Protein AF-0000000072572627 (afdb_homodimer)

Structure (mmCIF, N/CA/C/O backbone):
data_AF-0000000072572627-model_v1
#
loop_
_entity.id
_entity.type
_entity.pdbx_description
1 polymer 'Branched amino acid transport system permease'
#
loop_
_atom_site.group_PDB
_atom_site.id
_atom_site.type_symbol
_atom_site.label_atom_id
_atom_site.label_alt_id
_atom_site.label_comp_id
_atom_site.label_asym_id
_atom_site.label_entity_id
_atom_site.label_seq_id
_atom_site.pdbx_PDB_ins_code
_atom_site.Cartn_x
_atom_site.Cartn_y
_atom_site.Cartn_z
_atom_site.occupancy
_atom_site.B_iso_or_equiv
_atom_site.auth_seq_id
_atom_site.auth_comp_id
_atom_site.auth_asym_id
_atom_site.auth_atom_id
_atom_site.pdbx_PDB_model_num
ATOM 1 N N . MET A 1 1 ? -24.328 31.219 31.156 1 37.31 1 MET A N 1
ATOM 2 C CA . MET A 1 1 ? -23.328 30.328 30.562 1 37.31 1 MET A CA 1
ATOM 3 C C . MET A 1 1 ? -22.859 29.281 31.562 1 37.31 1 MET A C 1
ATOM 5 O O . MET A 1 1 ? -22.172 29.609 32.531 1 37.31 1 MET A O 1
ATOM 9 N N . SER A 1 2 ? -23.547 28.203 31.703 1 45.88 2 SER A N 1
ATOM 10 C CA . SER A 1 2 ? -23.719 27.328 32.875 1 45.88 2 SER A CA 1
ATOM 11 C C . SER A 1 2 ? -22.406 26.641 33.219 1 45.88 2 SER A C 1
ATOM 13 O O . SER A 1 2 ? -21.484 26.562 32.406 1 45.88 2 SER A O 1
ATOM 15 N N . HIS A 1 3 ? -22.234 26.297 34.469 1 51.06 3 HIS A N 1
ATOM 16 C CA . HIS A 1 3 ? -21.125 25.625 35.156 1 51.06 3 HIS A CA 1
ATOM 17 C C . HIS A 1 3 ? -20.625 24.438 34.344 1 51.06 3 HIS A C 1
ATOM 19 O O . HIS A 1 3 ? -19.438 24.078 34.438 1 51.06 3 HIS A O 1
ATOM 25 N N . ARG A 1 4 ? -21.516 23.766 33.656 1 46.12 4 ARG A N 1
ATOM 26 C CA . ARG A 1 4 ? -21.141 22.594 32.875 1 46.12 4 ARG A CA 1
ATOM 27 C C . ARG A 1 4 ? -20.297 22.969 31.656 1 46.12 4 ARG A C 1
ATOM 29 O O . ARG A 1 4 ? -19.453 22.203 31.219 1 46.12 4 ARG A O 1
ATOM 36 N N . ALA A 1 5 ? -20.75 24.078 31.141 1 47.03 5 ALA A N 1
ATOM 37 C CA . ALA A 1 5 ? -19.984 24.594 30.016 1 47.03 5 ALA A CA 1
ATOM 38 C C . ALA A 1 5 ? -18.562 24.953 30.422 1 47.03 5 ALA A C 1
ATOM 40 O O . ALA A 1 5 ? -17.609 24.719 29.672 1 47.03 5 ALA A O 1
ATOM 41 N N . ARG A 1 6 ? -18.453 25.5 31.547 1 49.03 6 ARG A N 1
ATOM 42 C CA . ARG A 1 6 ? -17.125 25.891 32.031 1 49.03 6 ARG A CA 1
ATOM 43 C C . ARG A 1 6 ? -16.266 24.672 32.312 1 49.03 6 ARG A C 1
ATOM 45 O O . ARG A 1 6 ? -15.055 24.688 32.125 1 49.03 6 ARG A O 1
ATOM 52 N N . ALA A 1 7 ? -16.891 23.672 32.906 1 48.59 7 ALA A N 1
ATOM 53 C CA . ALA A 1 7 ? -16.156 22.453 33.25 1 48.59 7 ALA A CA 1
ATOM 54 C C . ALA A 1 7 ? -15.641 21.734 32 1 48.59 7 ALA A C 1
ATOM 56 O O . ALA A 1 7 ? -14.539 21.188 32 1 48.59 7 ALA A O 1
ATOM 57 N N . LEU A 1 8 ? -16.438 21.656 31.016 1 46.16 8 LEU A N 1
ATOM 58 C CA . LEU A 1 8 ? -16.047 21.031 29.75 1 46.16 8 LEU A CA 1
ATOM 59 C C . LEU A 1 8 ? -14.93 21.812 29.078 1 46.16 8 LEU A C 1
ATOM 61 O O . LEU A 1 8 ? -14.008 21.234 28.5 1 46.16 8 LEU A O 1
ATOM 65 N N . VAL A 1 9 ? -15.227 23.172 29.109 1 48.59 9 VAL A N 1
ATOM 66 C CA . VAL A 1 9 ? -14.18 24.047 28.578 1 48.59 9 VAL A CA 1
ATOM 67 C C . VAL A 1 9 ? -12.914 23.906 29.406 1 48.59 9 VAL A C 1
ATOM 69 O O . VAL A 1 9 ? -11.805 23.922 28.859 1 48.59 9 VAL A O 1
ATOM 72 N N . GLY A 1 10 ? -13.141 23.859 30.688 1 51.47 10 GLY A N 1
ATOM 73 C CA . GLY A 1 10 ? -12.016 23.688 31.594 1 51.47 10 GLY A CA 1
ATOM 74 C C . GLY A 1 10 ? -11.234 22.406 31.344 1 51.47 10 GLY A C 1
ATOM 75 O O . GLY A 1 10 ? -10.008 22.406 31.406 1 51.47 10 GLY A O 1
ATOM 76 N N . SER A 1 11 ? -11.969 21.359 31.141 1 63.69 11 SER A N 1
ATOM 77 C CA . SER A 1 11 ? -11.328 20.062 30.953 1 63.69 11 SER A CA 1
ATOM 78 C C . SER A 1 11 ? -10.586 20.016 29.625 1 63.69 11 SER A C 1
ATOM 80 O O . SER A 1 11 ? -9.484 19.469 29.547 1 63.69 11 SER A O 1
ATOM 82 N N . ARG A 1 12 ? -11.102 20.75 28.719 1 70.56 12 ARG A N 1
ATOM 83 C CA . ARG A 1 12 ? -10.43 20.781 27.438 1 70.56 12 ARG A CA 1
ATOM 84 C C . ARG A 1 12 ? -9.188 21.656 27.484 1 70.56 12 ARG A C 1
ATOM 86 O O . ARG A 1 12 ? -8.148 21.312 26.906 1 70.56 12 ARG A O 1
ATOM 93 N N . ALA A 1 13 ? -9.383 22.781 28.188 1 70.88 13 ALA A N 1
ATOM 94 C CA . ALA A 1 13 ? -8.242 23.672 28.375 1 70.88 13 ALA A CA 1
ATOM 95 C C . ALA A 1 13 ? -7.102 22.953 29.094 1 70.88 13 ALA A C 1
ATOM 97 O O . ALA A 1 13 ? -5.93 23.156 28.781 1 70.88 13 ALA A O 1
ATOM 98 N N . ALA A 1 14 ? -7.547 22.109 29.969 1 67.31 14 ALA A N 1
ATOM 99 C CA . ALA A 1 14 ? -6.531 21.328 30.672 1 67.31 14 ALA A CA 1
ATOM 100 C C . ALA A 1 14 ? -5.828 20.375 29.703 1 67.31 14 ALA A C 1
ATOM 102 O O . ALA A 1 14 ? -4.613 20.172 29.797 1 67.31 14 ALA A O 1
ATOM 103 N N . GLY A 1 15 ? -6.59 19.844 28.797 1 69.94 15 GLY A N 1
ATOM 104 C CA . GLY A 1 15 ? -5.988 18.969 27.812 1 69.94 15 GLY A CA 1
ATOM 105 C C . GLY A 1 15 ? -5.004 19.688 26.906 1 69.94 15 GLY A C 1
ATOM 106 O O . GLY A 1 15 ? -3.922 19.156 26.625 1 69.94 15 GLY A O 1
ATOM 107 N N . TYR A 1 16 ? -5.422 20.922 26.578 1 73.75 16 TYR A N 1
ATOM 108 C CA . TYR A 1 16 ? -4.531 21.719 25.719 1 73.75 16 TYR A CA 1
ATOM 109 C C . TYR A 1 16 ? -3.283 22.141 26.484 1 73.75 16 TYR A C 1
ATOM 111 O O . TYR A 1 16 ? -2.182 22.141 25.938 1 73.75 16 TYR A O 1
ATOM 119 N N . ALA A 1 17 ? -3.469 22.453 27.75 1 71.31 17 ALA A N 1
ATOM 120 C CA . ALA A 1 17 ? -2.334 22.859 28.562 1 71.31 17 ALA A CA 1
ATOM 121 C C . ALA A 1 17 ? -1.342 21.703 28.75 1 71.31 17 ALA A C 1
ATOM 123 O O . ALA A 1 17 ? -0.129 21.906 28.641 1 71.31 17 ALA A O 1
ATOM 124 N N . VAL A 1 18 ? -1.916 20.547 28.984 1 67.38 18 VAL A N 1
ATOM 125 C CA . VAL A 1 18 ? -1.056 19.375 29.141 1 67.38 18 VAL A CA 1
ATOM 126 C C . VAL A 1 18 ? -0.299 19.125 27.844 1 67.38 18 VAL A C 1
ATOM 128 O O . VAL A 1 18 ? 0.886 18.781 27.859 1 67.38 18 VAL A O 1
ATOM 131 N N . PHE A 1 19 ? -0.972 19.359 26.766 1 72.62 19 PHE A N 1
ATOM 132 C CA . PHE A 1 19 ? -0.349 19.172 25.469 1 72.62 19 PHE A CA 1
ATOM 133 C C . PHE A 1 19 ? 0.793 20.156 25.25 1 72.62 19 PHE A C 1
ATOM 135 O O . PHE A 1 19 ? 1.877 19.766 24.812 1 72.62 19 PHE A O 1
ATOM 142 N N . VAL A 1 20 ? 0.563 21.359 25.625 1 71 20 VAL A N 1
ATOM 143 C CA . VAL A 1 20 ? 1.57 22.406 25.469 1 71 20 VAL A CA 1
ATOM 144 C C . VAL A 1 20 ? 2.764 22.109 26.375 1 71 20 VAL A C 1
ATOM 146 O O . VAL A 1 20 ? 3.916 22.25 25.953 1 71 20 VAL A O 1
ATOM 149 N N . VAL A 1 21 ? 2.484 21.625 27.547 1 66.56 21 VAL A N 1
ATOM 150 C CA . VAL A 1 21 ? 3.547 21.328 28.5 1 66.56 21 VAL A CA 1
ATOM 151 C C . VAL A 1 21 ? 4.375 20.156 28 1 66.56 21 VAL A C 1
ATOM 153 O O . VAL A 1 21 ? 5.602 20.156 28.109 1 66.56 21 VAL A O 1
ATOM 156 N N . LEU A 1 22 ? 3.641 19.203 27.391 1 71 22 LEU A N 1
ATOM 157 C CA . LEU A 1 22 ? 4.348 18.062 26.844 1 71 22 LEU A CA 1
ATOM 158 C C . LEU A 1 22 ? 5.234 18.469 25.672 1 71 22 LEU A C 1
ATOM 160 O O . LEU A 1 22 ? 6.359 17.984 25.547 1 71 22 LEU A O 1
ATOM 164 N N . LEU A 1 23 ? 4.703 19.359 24.906 1 70.62 23 LEU A N 1
ATOM 165 C CA . LEU A 1 23 ? 5.48 19.844 23.766 1 70.62 23 LEU A CA 1
ATOM 166 C C . LEU A 1 23 ? 6.707 20.609 24.219 1 70.62 23 LEU A C 1
ATOM 168 O O . LEU A 1 23 ? 7.785 20.484 23.641 1 70.62 23 LEU A O 1
ATOM 172 N N . LEU A 1 24 ? 6.5 21.328 25.266 1 67.25 24 LEU A N 1
ATOM 173 C CA . LEU A 1 24 ? 7.59 22.156 25.781 1 67.25 24 LEU A CA 1
ATOM 174 C C . LEU A 1 24 ? 8.609 21.312 26.531 1 67.25 24 LEU A C 1
ATOM 176 O O . LEU A 1 24 ? 9.781 21.672 26.625 1 67.25 24 LEU A O 1
ATOM 180 N N . ALA A 1 25 ? 8.117 20.156 27.031 1 64.62 25 ALA A N 1
ATOM 181 C CA . ALA A 1 25 ? 8.992 19.328 27.844 1 64.62 25 ALA A CA 1
ATOM 182 C C . ALA A 1 25 ? 9.844 18.406 26.969 1 64.62 25 ALA A C 1
ATOM 184 O O . ALA A 1 25 ? 10.844 17.844 27.438 1 64.62 25 ALA A O 1
ATOM 185 N N . VAL A 1 26 ? 9.445 18.297 25.734 1 68.25 26 VAL A N 1
ATOM 186 C CA . VAL A 1 26 ? 10.117 17.359 24.859 1 68.25 26 VAL A CA 1
ATOM 187 C C . VAL A 1 26 ? 11.594 17.719 24.734 1 68.25 26 VAL A C 1
ATOM 189 O O . VAL A 1 26 ? 12.469 16.859 24.875 1 68.25 26 VAL A O 1
ATOM 192 N N . PRO A 1 27 ? 11.922 19 24.484 1 62.03 27 PRO A N 1
ATOM 193 C CA . PRO A 1 27 ? 13.352 19.312 24.359 1 62.03 27 PRO A CA 1
ATOM 194 C C . PRO A 1 27 ? 14.125 19 25.641 1 62.03 27 PRO A C 1
ATOM 196 O O . PRO A 1 27 ? 15.289 18.578 25.578 1 62.03 27 PRO A O 1
ATOM 199 N N . ALA A 1 28 ? 13.453 19.203 26.688 1 61.66 28 ALA A N 1
ATOM 200 C CA . ALA A 1 28 ? 14.141 18.938 27.953 1 61.66 28 ALA A CA 1
ATOM 201 C C . ALA A 1 28 ? 14.414 17.438 28.125 1 61.66 28 ALA A C 1
ATOM 203 O O . ALA A 1 28 ? 15.461 17.047 28.625 1 61.66 28 ALA A O 1
ATOM 204 N N . VAL A 1 29 ? 13.492 16.625 27.703 1 63.19 29 VAL A N 1
ATOM 205 C CA . VAL A 1 29 ? 13.633 15.188 27.875 1 63.19 29 VAL A CA 1
ATOM 206 C C . VAL A 1 29 ? 14.516 14.625 26.75 1 63.19 29 VAL A C 1
ATOM 208 O O . VAL A 1 29 ? 15.352 13.75 27 1 63.19 29 VAL A O 1
ATOM 211 N N . PHE A 1 30 ? 14.328 15.117 25.562 1 64.12 30 PHE A N 1
ATOM 212 C CA . PHE A 1 30 ? 15.031 14.57 24.406 1 64.12 30 PHE A CA 1
ATOM 213 C C . PHE A 1 30 ? 16.5 14.984 24.422 1 64.12 30 PHE A C 1
ATOM 215 O O . PHE A 1 30 ? 17.344 14.312 23.828 1 64.12 30 PHE A O 1
ATOM 222 N N . THR A 1 31 ? 16.875 16.062 25.062 1 59.28 31 THR A N 1
ATOM 223 C CA . THR A 1 31 ? 18.266 16.469 25.156 1 59.28 31 THR A CA 1
ATOM 224 C C . THR A 1 31 ? 19 15.633 26.188 1 59.28 31 THR A C 1
ATOM 226 O O . THR A 1 31 ? 20.234 15.57 26.188 1 59.28 31 THR A O 1
ATOM 229 N N . ARG A 1 32 ? 18.25 14.992 26.938 1 58.28 32 ARG A N 1
ATOM 230 C CA . ARG A 1 32 ? 18.906 14.273 28.031 1 58.28 32 ARG A CA 1
ATOM 231 C C . ARG A 1 32 ? 18.984 12.781 27.734 1 58.28 32 ARG A C 1
ATOM 233 O O . ARG A 1 32 ? 19.719 12.047 28.391 1 58.28 32 ARG A O 1
ATOM 240 N N . VAL A 1 33 ? 18.203 12.336 26.859 1 59.88 33 VAL A N 1
ATOM 241 C CA . VAL A 1 33 ? 18.219 10.914 26.547 1 59.88 33 VAL A CA 1
ATOM 242 C C . VAL A 1 33 ? 18.953 10.688 25.219 1 59.88 33 VAL A C 1
ATOM 244 O O . VAL A 1 33 ? 18.672 11.359 24.219 1 59.88 33 VAL A O 1
ATOM 247 N N . PRO A 1 34 ? 20.078 10.055 25.219 1 57.16 34 PRO A N 1
ATOM 248 C CA . PRO A 1 34 ? 20.938 9.875 24.047 1 57.16 34 PRO A CA 1
ATOM 249 C C . PRO A 1 34 ? 20.156 9.445 22.812 1 57.16 34 PRO A C 1
ATOM 251 O O . PRO A 1 34 ? 20.578 9.734 21.688 1 57.16 34 PRO A O 1
ATOM 254 N N . PHE A 1 35 ? 19.047 8.805 23.016 1 58.88 35 PHE A N 1
ATOM 255 C CA . PHE A 1 35 ? 18.359 8.273 21.844 1 58.88 35 PHE A CA 1
ATOM 256 C C . PHE A 1 35 ? 17.625 9.391 21.109 1 58.88 35 PHE A C 1
ATOM 258 O O . PHE A 1 35 ? 17.375 9.273 19.906 1 58.88 35 PHE A O 1
ATOM 265 N N . TYR A 1 36 ? 17.438 10.492 21.812 1 63.16 36 TYR A N 1
ATOM 266 C CA . TYR A 1 36 ? 16.594 11.531 21.234 1 63.16 36 TYR A CA 1
ATOM 267 C C . TYR A 1 36 ? 17.422 12.742 20.828 1 63.16 36 TYR A C 1
ATOM 269 O O . TYR A 1 36 ? 18.188 13.273 21.641 1 63.16 36 TYR A O 1
ATOM 277 N N . THR A 1 37 ? 17.656 12.867 19.562 1 75.38 37 THR A N 1
ATOM 278 C CA . THR A 1 37 ? 18.234 14.094 19.047 1 75.38 37 THR A CA 1
ATOM 279 C C . THR A 1 37 ? 17.156 15.117 18.703 1 75.38 37 THR A C 1
ATOM 281 O O . THR A 1 37 ? 15.977 14.766 18.594 1 75.38 37 THR A O 1
ATOM 284 N N . MET A 1 38 ? 17.422 16.344 18.875 1 79.75 38 MET A N 1
ATOM 285 C CA . MET A 1 38 ? 16.484 17.406 18.516 1 79.75 38 MET A CA 1
ATOM 286 C C . MET A 1 38 ? 15.922 17.188 17.125 1 79.75 38 MET A C 1
ATOM 288 O O . MET A 1 38 ? 14.797 17.594 16.828 1 79.75 38 MET A O 1
ATOM 292 N N . SER A 1 39 ? 16.688 16.5 16.312 1 83.06 39 SER A N 1
ATOM 293 C CA . SER A 1 39 ? 16.234 16.203 14.969 1 83.06 39 SER A CA 1
ATOM 294 C C . SER A 1 39 ? 15.039 15.242 15 1 83.06 39 SER A C 1
ATOM 296 O O . SER A 1 39 ? 14.102 15.383 14.211 1 83.06 39 SER A O 1
ATOM 298 N N . VAL A 1 40 ? 15.102 14.359 15.969 1 84.06 40 VAL A N 1
ATOM 299 C CA . VAL A 1 40 ? 14.031 13.375 16.078 1 84.06 40 VAL A CA 1
ATOM 300 C C . VAL A 1 40 ? 12.766 14.055 16.594 1 84.06 40 VAL A C 1
ATOM 302 O O . VAL A 1 40 ? 11.656 13.727 16.172 1 84.06 40 VAL A O 1
ATOM 305 N N . ALA A 1 41 ? 12.906 14.969 17.438 1 86.25 41 ALA A N 1
ATOM 306 C CA . ALA A 1 41 ? 11.758 15.703 17.969 1 86.25 41 ALA A CA 1
ATOM 307 C C . ALA A 1 41 ? 11.062 16.5 16.875 1 86.25 41 ALA A C 1
ATOM 309 O O . ALA A 1 41 ? 9.828 16.562 16.828 1 86.25 41 ALA A O 1
ATOM 310 N N . VAL A 1 42 ? 11.859 17.125 16.031 1 87.44 42 VAL A N 1
ATOM 311 C CA . VAL A 1 42 ? 11.305 17.891 14.922 1 87.44 42 VAL A CA 1
ATOM 312 C C . VAL A 1 42 ? 10.555 16.953 13.977 1 87.44 42 VAL A C 1
ATOM 314 O O . VAL A 1 42 ? 9.43 17.25 13.57 1 87.44 42 VAL A O 1
ATOM 317 N N . LEU A 1 43 ? 11.156 15.828 13.734 1 88.56 43 LEU A N 1
ATOM 318 C CA . LEU A 1 43 ? 10.531 14.859 12.844 1 88.56 43 LEU A CA 1
ATOM 319 C C . LEU A 1 43 ? 9.211 14.359 13.43 1 88.56 43 LEU A C 1
ATOM 321 O O . LEU A 1 43 ? 8.234 14.172 12.695 1 88.56 43 LEU A O 1
ATOM 325 N N . MET A 1 44 ? 9.203 14.172 14.672 1 89.5 44 MET A N 1
ATOM 326 C CA . MET A 1 44 ? 7.996 13.711 15.344 1 89.5 44 MET A CA 1
ATOM 327 C C . MET A 1 44 ? 6.855 14.711 15.164 1 89.5 44 MET A C 1
ATOM 329 O O . MET A 1 44 ? 5.719 14.32 14.891 1 89.5 44 MET A O 1
ATOM 333 N N . CYS A 1 45 ? 7.168 15.938 15.32 1 92.75 45 CYS A N 1
ATOM 334 C CA . CYS A 1 45 ? 6.16 16.984 15.188 1 92.75 45 CYS A CA 1
ATOM 335 C C . CYS A 1 45 ? 5.664 17.078 13.742 1 92.75 45 CYS A C 1
ATOM 337 O O . CYS A 1 45 ? 4.473 17.281 13.508 1 92.75 45 CYS A O 1
ATOM 339 N N . LEU A 1 46 ? 6.598 16.938 12.82 1 94.44 46 LEU A N 1
ATOM 340 C CA . LEU A 1 46 ? 6.238 17.016 11.414 1 94.44 46 LEU A CA 1
ATOM 341 C C . LEU A 1 46 ? 5.348 15.836 11.016 1 94.44 46 LEU A C 1
ATOM 343 O O . LEU A 1 46 ? 4.328 16.031 10.344 1 94.44 46 LEU A O 1
ATOM 347 N N . GLN A 1 47 ? 5.734 14.695 11.461 1 94.81 47 GLN A N 1
ATOM 348 C CA . GLN A 1 47 ? 4.941 13.516 11.133 1 94.81 47 GLN A CA 1
ATOM 349 C C . GLN A 1 47 ? 3.574 13.57 11.812 1 94.81 47 GLN A C 1
ATOM 351 O O . GLN A 1 47 ? 2.576 13.125 11.234 1 94.81 47 GLN A O 1
ATOM 356 N N . ALA A 1 48 ? 3.557 14.07 13.023 1 95.56 48 ALA A N 1
ATOM 357 C CA . ALA A 1 48 ? 2.285 14.242 13.727 1 95.56 48 ALA A CA 1
ATOM 358 C C . ALA A 1 48 ? 1.356 15.18 12.961 1 95.56 48 ALA A C 1
ATOM 360 O O . ALA A 1 48 ? 0.16 14.906 12.828 1 95.56 48 ALA A O 1
ATOM 361 N N . THR A 1 49 ? 1.912 16.234 12.461 1 96.81 49 THR A N 1
ATOM 362 C CA . THR A 1 49 ? 1.122 17.203 11.695 1 96.81 49 THR A CA 1
ATOM 363 C C . THR A 1 49 ? 0.596 16.578 10.414 1 96.81 49 THR A C 1
ATOM 365 O O . THR A 1 49 ? -0.57 16.75 10.055 1 96.81 49 THR A O 1
ATOM 368 N N . ALA A 1 50 ? 1.456 15.836 9.75 1 97.38 50 ALA A N 1
ATOM 369 C CA . ALA A 1 50 ? 1.067 15.18 8.508 1 97.38 50 ALA A CA 1
ATOM 370 C C . ALA A 1 50 ? -0 14.117 8.758 1 97.38 50 ALA A C 1
ATOM 372 O O . ALA A 1 50 ? -0.889 13.914 7.93 1 97.38 50 ALA A O 1
ATOM 373 N N . ALA A 1 51 ? 0.083 13.414 9.883 1 96.81 51 ALA A N 1
ATOM 374 C CA . ALA A 1 51 ? -0.837 12.328 10.219 1 96.81 51 ALA A CA 1
ATOM 375 C C . ALA A 1 51 ? -2.146 12.875 10.781 1 96.81 51 ALA A C 1
ATOM 377 O O . ALA A 1 51 ? -3.164 12.18 10.789 1 96.81 51 ALA A O 1
ATOM 378 N N . LEU A 1 52 ? -2.148 14.109 11.281 1 96.88 52 LEU A N 1
ATOM 379 C CA . LEU A 1 52 ? -3.301 14.711 11.945 1 96.88 52 LEU A CA 1
ATOM 380 C C . LEU A 1 52 ? -4.492 14.789 11 1 96.88 52 LEU A C 1
ATOM 382 O O . LEU A 1 52 ? -5.641 14.641 11.422 1 96.88 52 LEU A O 1
ATOM 386 N N . GLY A 1 53 ? -4.207 15.016 9.742 1 96.31 53 GLY A N 1
ATOM 387 C CA . GLY A 1 53 ? -5.277 15.109 8.758 1 96.31 53 GLY A CA 1
ATOM 388 C C . GLY A 1 53 ? -6.039 13.812 8.586 1 96.31 53 GLY A C 1
ATOM 389 O O . GLY A 1 53 ? -7.168 13.812 8.086 1 96.31 53 GLY A O 1
ATOM 390 N N . LEU A 1 54 ? -5.484 12.727 8.992 1 95 54 LEU A N 1
ATOM 391 C CA . LEU A 1 54 ? -6.117 11.422 8.828 1 95 54 LEU A CA 1
ATOM 392 C C . LEU A 1 54 ? -7.176 11.195 9.906 1 95 54 LEU A C 1
ATOM 394 O O . LEU A 1 54 ? -8.008 10.297 9.781 1 95 54 LEU A O 1
ATOM 398 N N . VAL A 1 55 ? -7.133 12 10.961 1 93.94 55 VAL A N 1
ATOM 399 C CA . VAL A 1 55 ? -8.117 11.852 12.031 1 93.94 55 VAL A CA 1
ATOM 400 C C . VAL A 1 55 ? -9.508 12.156 11.492 1 93.94 55 VAL A C 1
ATOM 402 O O . VAL A 1 55 ? -10.414 11.328 11.586 1 93.94 55 VAL A O 1
ATOM 405 N N . PRO A 1 56 ? -9.703 13.328 10.812 1 95.12 56 PRO A N 1
ATOM 406 C CA . PRO A 1 56 ? -11.039 13.555 10.25 1 95.12 56 PRO A CA 1
ATOM 407 C C . PRO A 1 56 ? -11.328 12.664 9.047 1 95.12 56 PRO A C 1
ATOM 409 O O . PRO A 1 56 ? -12.461 12.219 8.852 1 95.12 56 PRO A O 1
ATOM 412 N N . LEU A 1 57 ? -10.375 12.328 8.234 1 92.88 57 LEU A N 1
ATOM 413 C CA . LEU A 1 57 ? -10.57 11.594 6.992 1 92.88 57 LEU A CA 1
ATOM 414 C C . LEU A 1 57 ? -10.828 10.117 7.273 1 92.88 57 LEU A C 1
ATOM 416 O O . LEU A 1 57 ? -11.836 9.562 6.84 1 92.88 57 LEU A O 1
ATOM 420 N N . VAL A 1 58 ? -9.953 9.484 7.988 1 89.69 58 VAL A N 1
ATOM 421 C CA . VAL A 1 58 ? -10.047 8.055 8.266 1 89.69 58 VAL A CA 1
ATOM 422 C C . VAL A 1 58 ? -10.898 7.828 9.508 1 89.69 58 VAL A C 1
ATOM 424 O O . VAL A 1 58 ? -11.781 6.965 9.523 1 89.69 58 VAL A O 1
ATOM 427 N N . GLY A 1 59 ? -10.695 8.562 10.539 1 88.69 59 GLY A N 1
ATOM 428 C CA . GLY A 1 59 ? -11.352 8.367 11.82 1 88.69 59 GLY A CA 1
ATOM 429 C C . GLY A 1 59 ? -12.828 8.727 11.805 1 88.69 59 GLY A C 1
ATOM 430 O O . GLY A 1 59 ? -13.648 8.039 12.414 1 88.69 59 GLY A O 1
ATOM 431 N N . ARG A 1 60 ? -13.156 9.797 11.156 1 91.69 60 ARG A N 1
ATOM 432 C CA . ARG A 1 60 ? -14.539 10.258 11.164 1 91.69 60 ARG A CA 1
ATOM 433 C C . ARG A 1 60 ? -15.25 9.875 9.867 1 91.69 60 ARG A C 1
ATOM 435 O O . ARG A 1 60 ? -16.266 9.164 9.891 1 91.69 60 ARG A O 1
ATOM 442 N N . ALA A 1 61 ? -14.68 10.188 8.766 1 89.81 61 ALA A N 1
ATOM 443 C CA . ALA A 1 61 ? -15.32 9.938 7.48 1 89.81 61 ALA A CA 1
ATOM 444 C C . ALA A 1 61 ? -15.203 8.469 7.078 1 89.81 61 ALA A C 1
ATOM 446 O O . ALA A 1 61 ? -15.906 8.008 6.18 1 89.81 61 ALA A O 1
ATOM 447 N N . GLY A 1 62 ? -14.289 7.801 7.691 1 85.62 62 GLY A N 1
ATOM 448 C CA . GLY A 1 62 ? -14.133 6.383 7.406 1 85.62 62 GLY A CA 1
ATOM 449 C C . GLY A 1 62 ? -13.469 6.113 6.07 1 85.62 62 GLY A C 1
ATOM 450 O O . GLY A 1 62 ? -13.742 5.098 5.43 1 85.62 62 GLY A O 1
ATOM 451 N N . GLN A 1 63 ? -12.656 7.055 5.633 1 86.75 63 GLN A N 1
ATOM 452 C CA . GLN A 1 63 ? -11.984 6.922 4.34 1 86.75 63 GLN A CA 1
ATOM 453 C C . GLN A 1 63 ? -10.492 6.66 4.516 1 86.75 63 GLN A C 1
ATOM 455 O O . GLN A 1 63 ? -9.727 7.582 4.793 1 86.75 63 GLN A O 1
ATOM 460 N N . ILE A 1 64 ? -10.102 5.41 4.277 1 87.69 64 ILE A N 1
ATOM 461 C CA . ILE A 1 64 ? -8.695 5.059 4.434 1 87.69 64 ILE A CA 1
ATOM 462 C C . ILE A 1 64 ? -7.891 5.621 3.262 1 87.69 64 ILE A C 1
ATOM 464 O O . ILE A 1 64 ? -8.266 5.445 2.102 1 87.69 64 ILE A O 1
ATOM 468 N N . SER A 1 65 ? -6.895 6.34 3.604 1 90.19 65 SER A N 1
ATOM 469 C CA . SER A 1 65 ? -6.039 6.922 2.574 1 90.19 65 SER A CA 1
ATOM 470 C C . SER A 1 65 ? -4.602 6.43 2.707 1 90.19 65 SER A C 1
ATOM 472 O O . SER A 1 65 ? -4.027 6.461 3.797 1 90.19 65 SER A O 1
ATOM 474 N N . LEU A 1 66 ? -4.051 5.934 1.624 1 91.38 66 LEU A N 1
ATOM 475 C CA . LEU A 1 66 ? -2.658 5.5 1.577 1 91.38 66 LEU A CA 1
ATOM 476 C C . LEU A 1 66 ? -1.839 6.402 0.66 1 91.38 66 LEU A C 1
ATOM 478 O O . LEU A 1 66 ? -0.893 5.945 0.014 1 91.38 66 LEU A O 1
ATOM 482 N N . GLY A 1 67 ? -2.248 7.602 0.515 1 92.44 67 GLY A N 1
ATOM 483 C CA . GLY A 1 67 ? -1.561 8.539 -0.36 1 92.44 67 GLY A CA 1
ATOM 484 C C . GLY A 1 67 ? -1.146 9.82 0.344 1 92.44 67 GLY A C 1
ATOM 485 O O . GLY A 1 67 ? -0.846 10.82 -0.307 1 92.44 67 GLY A O 1
ATOM 486 N N . GLN A 1 68 ? -1.13 9.812 1.621 1 95.31 68 GLN A N 1
ATOM 487 C CA . GLN A 1 68 ? -0.854 11.016 2.398 1 95.31 68 GLN A CA 1
ATOM 488 C C . GLN A 1 68 ? 0.559 11.523 2.133 1 95.31 68 GLN A C 1
ATOM 490 O O . GLN A 1 68 ? 0.786 12.734 2.088 1 95.31 68 GLN A O 1
ATOM 495 N N . ALA A 1 69 ? 1.494 10.68 1.97 1 95.75 69 ALA A N 1
ATOM 496 C CA . ALA A 1 69 ? 2.885 11.055 1.732 1 95.75 69 ALA A CA 1
ATOM 497 C C . ALA A 1 69 ? 3.033 11.789 0.403 1 95.75 69 ALA A C 1
ATOM 499 O O . ALA A 1 69 ? 3.949 12.602 0.234 1 95.75 69 ALA A O 1
ATOM 500 N N . ALA A 1 70 ? 2.17 11.477 -0.528 1 95.5 70 ALA A N 1
ATOM 501 C CA . ALA A 1 70 ? 2.193 12.188 -1.808 1 95.5 70 ALA A CA 1
ATOM 502 C C . ALA A 1 70 ? 1.915 13.672 -1.618 1 95.5 70 ALA A C 1
ATOM 504 O O . ALA A 1 70 ? 2.57 14.516 -2.236 1 95.5 70 ALA A O 1
ATOM 505 N N . PHE A 1 71 ? 0.999 13.969 -0.75 1 97.12 71 PHE A N 1
ATOM 506 C CA . PHE A 1 71 ? 0.664 15.359 -0.488 1 97.12 71 PHE A CA 1
ATOM 507 C C . PHE A 1 71 ? 1.76 16.031 0.327 1 97.12 71 PHE A C 1
ATOM 509 O O . PHE A 1 71 ? 2.014 17.234 0.165 1 97.12 71 PHE A O 1
ATOM 516 N N . PHE A 1 72 ? 2.346 15.25 1.213 1 96.88 72 PHE A N 1
ATOM 517 C CA . PHE A 1 72 ? 3.533 15.711 1.919 1 96.88 72 PHE A CA 1
ATOM 518 C C . PHE A 1 72 ? 4.609 16.156 0.936 1 96.88 72 PHE A C 1
ATOM 520 O O . PHE A 1 72 ? 5.195 17.234 1.089 1 96.88 72 PHE A O 1
ATOM 527 N N . ALA A 1 73 ? 4.809 15.367 -0.063 1 95.25 73 ALA A N 1
ATOM 528 C CA . ALA A 1 73 ? 5.836 15.633 -1.065 1 95.25 73 ALA A CA 1
ATOM 529 C C . ALA A 1 73 ? 5.438 16.797 -1.964 1 95.25 73 ALA A C 1
ATOM 531 O O . ALA A 1 73 ? 6.277 17.609 -2.346 1 95.25 73 ALA A O 1
ATOM 532 N N . VAL A 1 74 ? 4.207 16.875 -2.328 1 94.94 74 VAL A N 1
ATOM 533 C CA . VAL A 1 74 ? 3.734 17.984 -3.148 1 94.94 74 VAL A CA 1
ATOM 534 C C . VAL A 1 74 ? 4.027 19.312 -2.447 1 94.94 74 VAL A C 1
ATOM 536 O O . VAL A 1 74 ? 4.547 20.25 -3.062 1 94.94 74 VAL A O 1
ATOM 539 N N . GLY A 1 75 ? 3.721 19.375 -1.205 1 94.69 75 GLY A N 1
ATOM 540 C CA . GLY A 1 75 ? 4.02 20.578 -0.441 1 94.69 75 GLY A CA 1
ATOM 541 C C . GLY A 1 75 ? 5.504 20.859 -0.322 1 94.69 75 GLY A C 1
ATOM 542 O O . GLY A 1 75 ? 5.949 21.984 -0.533 1 94.69 75 GLY A O 1
ATOM 543 N N . GLY A 1 76 ? 6.246 19.812 0.02 1 93.88 76 GLY A N 1
ATOM 544 C CA . GLY A 1 76 ? 7.688 19.969 0.157 1 93.88 76 GLY A CA 1
ATOM 545 C C . GLY A 1 76 ? 8.367 20.406 -1.123 1 93.88 76 GLY A C 1
ATOM 546 O O . GLY A 1 76 ? 9.172 21.344 -1.11 1 93.88 76 GLY A O 1
ATOM 547 N N . TYR A 1 77 ? 8.008 19.844 -2.246 1 92.75 77 TYR A N 1
ATOM 548 C CA . TYR A 1 77 ? 8.625 20.188 -3.525 1 92.75 77 TYR A CA 1
ATOM 549 C C . TYR A 1 77 ? 8.195 21.578 -3.984 1 92.75 77 TYR A C 1
ATOM 551 O O . TYR A 1 77 ? 9 22.328 -4.535 1 92.75 77 TYR A O 1
ATOM 559 N N . THR A 1 78 ? 6.93 21.828 -3.771 1 93.25 78 THR A N 1
ATOM 560 C CA . THR A 1 78 ? 6.449 23.156 -4.168 1 93.25 78 THR A CA 1
ATOM 561 C C . THR A 1 78 ? 7.199 24.25 -3.414 1 93.25 78 THR A C 1
ATOM 563 O O . THR A 1 78 ? 7.688 25.203 -4.02 1 93.25 78 THR A O 1
ATOM 566 N N . SER A 1 79 ? 7.316 24.094 -2.152 1 91.5 79 SER A N 1
ATOM 567 C CA . SER A 1 79 ? 8.023 25.078 -1.347 1 91.5 79 SER A CA 1
ATOM 568 C C . SER A 1 79 ? 9.5 25.125 -1.697 1 91.5 79 SER A C 1
ATOM 570 O O . SER A 1 79 ? 10.094 26.203 -1.78 1 91.5 79 SER A O 1
ATOM 572 N N . ALA A 1 80 ? 10.094 23.969 -1.891 1 90.19 80 ALA A N 1
ATOM 573 C CA . ALA A 1 80 ? 11.516 23.875 -2.223 1 90.19 80 ALA A CA 1
ATOM 574 C C . ALA A 1 80 ? 11.805 24.547 -3.564 1 90.19 80 ALA A C 1
ATOM 576 O O . ALA A 1 80 ? 12.773 25.297 -3.693 1 90.19 80 ALA A O 1
ATOM 577 N N . ILE A 1 81 ? 10.961 24.344 -4.531 1 90.38 81 ILE A N 1
ATOM 578 C CA . ILE A 1 81 ? 11.172 24.859 -5.875 1 90.38 81 ILE A CA 1
ATOM 579 C C . ILE A 1 81 ? 10.945 26.375 -5.887 1 90.38 81 ILE A C 1
ATOM 581 O O . ILE A 1 81 ? 11.727 27.125 -6.48 1 90.38 81 ILE A O 1
ATOM 585 N N . LEU A 1 82 ? 9.922 26.812 -5.215 1 89.44 82 LEU A N 1
ATOM 586 C CA . LEU A 1 82 ? 9.602 28.234 -5.207 1 89.44 82 LEU A CA 1
ATOM 587 C C . LEU A 1 82 ? 10.672 29.031 -4.465 1 89.44 82 LEU A C 1
ATOM 589 O O . LEU A 1 82 ? 11.031 30.141 -4.883 1 89.44 82 LEU A O 1
ATOM 593 N N . THR A 1 83 ? 11.211 28.516 -3.406 1 86.31 83 THR A N 1
ATOM 594 C CA . THR A 1 83 ? 12.227 29.234 -2.645 1 86.31 83 THR A CA 1
ATOM 595 C C . THR A 1 83 ? 13.602 29.078 -3.295 1 86.31 83 THR A C 1
ATOM 597 O O . THR A 1 83 ? 14.383 30.031 -3.346 1 86.31 83 THR A O 1
ATOM 600 N N . GLY A 1 84 ? 13.898 27.906 -3.732 1 82.19 84 GLY A N 1
ATOM 601 C CA . GLY A 1 84 ? 15.211 27.609 -4.289 1 82.19 84 GLY A CA 1
ATOM 602 C C . GLY A 1 84 ? 15.438 28.234 -5.652 1 82.19 84 GLY A C 1
ATOM 603 O O . GLY A 1 84 ? 16.484 28.828 -5.906 1 82.19 84 GLY A O 1
ATOM 604 N N . ARG A 1 85 ? 14.5 28.094 -6.469 1 82.25 85 ARG A N 1
ATOM 605 C CA . ARG A 1 85 ? 14.695 28.516 -7.848 1 82.25 85 ARG A CA 1
ATOM 606 C C . ARG A 1 85 ? 14.203 29.953 -8.039 1 82.25 85 ARG A C 1
ATOM 608 O O . ARG A 1 85 ? 14.82 30.734 -8.766 1 82.25 85 ARG A O 1
ATOM 615 N N . TRP A 1 86 ? 13.141 30.312 -7.336 1 86.06 86 TRP A N 1
ATOM 616 C CA . TRP A 1 86 ? 12.523 31.609 -7.605 1 86.06 86 TRP A CA 1
ATOM 617 C C . TRP A 1 86 ? 12.727 32.562 -6.43 1 86.06 86 TRP A C 1
ATOM 619 O O . TRP A 1 86 ? 12.25 33.719 -6.457 1 86.06 86 TRP A O 1
ATOM 629 N N . HIS A 1 87 ? 13.344 32.125 -5.355 1 83.69 87 HIS A N 1
ATOM 630 C CA . HIS A 1 87 ? 13.711 32.906 -4.184 1 83.69 87 HIS A CA 1
ATOM 631 C C . HIS A 1 87 ? 12.484 33.562 -3.545 1 83.69 87 HIS A C 1
ATOM 633 O O . HIS A 1 87 ? 12.516 34.719 -3.164 1 83.69 87 HIS A O 1
ATOM 639 N N . VAL A 1 88 ? 11.438 32.906 -3.645 1 84.69 88 VAL A N 1
ATOM 640 C CA . VAL A 1 88 ? 10.203 33.344 -2.994 1 84.69 88 VAL A CA 1
ATOM 641 C C . VAL A 1 88 ? 10.336 33.188 -1.482 1 84.69 88 VAL A C 1
ATOM 643 O O . VAL A 1 88 ? 11.07 32.312 -1.005 1 84.69 88 VAL A O 1
ATOM 646 N N . ASN A 1 89 ? 9.695 34.094 -0.777 1 86.62 89 ASN A N 1
ATOM 647 C CA . ASN A 1 89 ? 9.688 34 0.678 1 86.62 89 ASN A CA 1
ATOM 648 C C . ASN A 1 89 ? 9.148 32.625 1.133 1 86.62 89 ASN A C 1
ATOM 650 O O . ASN A 1 89 ? 8.227 32.094 0.516 1 86.62 89 ASN A O 1
ATOM 654 N N . ALA A 1 90 ? 9.68 32.094 2.172 1 84.44 90 ALA A N 1
ATOM 655 C CA . ALA A 1 90 ? 9.367 30.766 2.66 1 84.44 90 ALA A CA 1
ATOM 656 C C . ALA A 1 90 ? 7.895 30.656 3.047 1 84.44 90 ALA A C 1
ATOM 658 O O . ALA A 1 90 ? 7.254 29.625 2.801 1 84.44 90 ALA A O 1
ATOM 659 N N . LEU A 1 91 ? 7.324 31.719 3.594 1 87 91 LEU A N 1
ATOM 660 C CA . LEU A 1 91 ? 5.938 31.688 4.039 1 87 91 LEU A CA 1
ATOM 661 C C . LEU A 1 91 ? 4.984 31.625 2.85 1 87 91 LEU A C 1
ATOM 663 O O . LEU A 1 91 ? 3.973 30.922 2.891 1 87 91 LEU A O 1
ATOM 667 N N . LEU A 1 92 ? 5.289 32.375 1.831 1 89.38 92 LEU A N 1
ATOM 668 C CA . LEU A 1 92 ? 4.473 32.344 0.623 1 89.38 92 LEU A CA 1
ATOM 669 C C . LEU A 1 92 ? 4.578 31 -0.08 1 89.38 92 LEU A C 1
ATOM 671 O O . LEU A 1 92 ? 3.594 30.516 -0.631 1 89.38 92 LEU A O 1
ATOM 675 N N . ALA A 1 93 ? 5.777 30.469 -0.011 1 91.31 93 ALA A N 1
ATOM 676 C CA . ALA A 1 93 ? 5.992 29.156 -0.636 1 91.31 93 ALA A CA 1
ATOM 677 C C . ALA A 1 93 ? 5.219 28.062 0.092 1 91.31 93 ALA A C 1
ATOM 679 O O . ALA A 1 93 ? 4.648 27.172 -0.541 1 91.31 93 ALA A O 1
ATOM 680 N N . LEU A 1 94 ? 5.207 28.219 1.393 1 92.12 94 LEU A N 1
ATOM 681 C CA . LEU A 1 94 ? 4.457 27.266 2.203 1 92.12 94 LEU A CA 1
ATOM 682 C C . LEU A 1 94 ? 2.967 27.344 1.9 1 92.12 94 LEU A C 1
ATOM 684 O O . LEU A 1 94 ? 2.303 26.312 1.739 1 92.12 94 LEU A O 1
ATOM 688 N N . THR A 1 95 ? 2.438 28.562 1.811 1 93.62 95 THR A N 1
ATOM 689 C CA . THR A 1 95 ? 1.021 28.766 1.527 1 93.62 95 THR A CA 1
ATOM 690 C C . THR A 1 95 ? 0.672 28.281 0.126 1 93.62 95 THR A C 1
ATOM 692 O O . THR A 1 95 ? -0.401 27.703 -0.09 1 93.62 95 THR A O 1
ATOM 695 N N . ALA A 1 96 ? 1.596 28.516 -0.762 1 94.44 96 ALA A N 1
ATOM 696 C CA . ALA A 1 96 ? 1.385 28.031 -2.125 1 94.44 96 ALA A CA 1
ATOM 697 C C . ALA A 1 96 ? 1.362 26.5 -2.17 1 94.44 96 ALA A C 1
ATOM 699 O O . ALA A 1 96 ? 0.577 25.906 -2.912 1 94.44 96 ALA A O 1
ATOM 700 N N . GLY A 1 97 ? 2.289 25.875 -1.396 1 95.56 97 GLY A N 1
ATOM 701 C CA . GLY A 1 97 ? 2.301 24.422 -1.307 1 95.56 97 GLY A CA 1
ATOM 702 C C . GLY A 1 97 ? 1.015 23.844 -0.743 1 95.56 97 GLY A C 1
ATOM 703 O O . GLY A 1 97 ? 0.496 22.859 -1.254 1 95.56 97 GLY A O 1
ATOM 704 N N . VAL A 1 98 ? 0.517 24.531 0.267 1 96.44 98 VAL A N 1
ATOM 705 C CA . VAL A 1 98 ? -0.724 24.094 0.896 1 96.44 98 VAL A CA 1
ATOM 706 C C . VAL A 1 98 ? -1.882 24.234 -0.09 1 96.44 98 VAL A C 1
ATOM 708 O O . VAL A 1 98 ? -2.684 23.297 -0.248 1 96.44 98 VAL A O 1
ATOM 711 N N . ALA A 1 99 ? -1.966 25.344 -0.768 1 97 99 ALA A N 1
ATOM 712 C CA . ALA A 1 99 ? -3.025 25.594 -1.744 1 97 99 ALA A CA 1
ATOM 713 C C . ALA A 1 99 ? -2.971 24.578 -2.877 1 97 99 ALA A C 1
ATOM 715 O O . ALA A 1 99 ? -4.008 24.047 -3.301 1 97 99 ALA A O 1
ATOM 716 N N . LEU A 1 100 ? -1.765 24.312 -3.301 1 96.56 100 LEU A N 1
ATOM 717 C CA . LEU A 1 100 ? -1.604 23.359 -4.387 1 96.56 100 LEU A CA 1
ATOM 718 C C . LEU A 1 100 ? -2.006 21.953 -3.938 1 96.56 100 LEU A C 1
ATOM 720 O O . LEU A 1 100 ? -2.697 21.234 -4.668 1 96.56 100 LEU A O 1
ATOM 724 N N . ALA A 1 101 ? -1.519 21.531 -2.785 1 96.88 101 ALA A N 1
ATOM 725 C CA . ALA A 1 101 ? -1.844 20.219 -2.268 1 96.88 101 ALA A CA 1
ATOM 726 C C . ALA A 1 101 ? -3.35 20.047 -2.086 1 96.88 101 ALA A C 1
ATOM 728 O O . ALA A 1 101 ? -3.914 19.016 -2.438 1 96.88 101 ALA A O 1
ATOM 729 N N . MET A 1 102 ? -3.969 21.094 -1.538 1 97 102 MET A N 1
ATOM 730 C CA . MET A 1 102 ? -5.414 21.047 -1.345 1 97 102 MET A CA 1
ATOM 731 C C . MET A 1 102 ? -6.141 21 -2.684 1 97 102 MET A C 1
ATOM 733 O O . MET A 1 102 ? -7.121 20.266 -2.836 1 97 102 MET A O 1
ATOM 737 N N . ALA A 1 103 ? -5.711 21.75 -3.627 1 96.75 103 ALA A N 1
ATOM 738 C CA . ALA A 1 103 ? -6.32 21.75 -4.957 1 96.75 103 ALA A CA 1
ATOM 739 C C . ALA A 1 103 ? -6.168 20.391 -5.629 1 96.75 103 ALA A C 1
ATOM 741 O O . ALA A 1 103 ? -7.133 19.859 -6.188 1 96.75 103 ALA A O 1
ATOM 742 N N . VAL A 1 104 ? -4.984 19.844 -5.598 1 95.88 104 VAL A N 1
ATOM 743 C CA . VAL A 1 104 ? -4.723 18.547 -6.195 1 95.88 104 VAL A CA 1
ATOM 744 C C . VAL A 1 104 ? -5.582 17.484 -5.508 1 95.88 104 VAL A C 1
ATOM 746 O O . VAL A 1 104 ? -6.168 16.625 -6.172 1 95.88 104 VAL A O 1
ATOM 749 N N . ALA A 1 105 ? -5.578 17.547 -4.199 1 95.5 105 ALA A N 1
ATOM 750 C CA . ALA A 1 105 ? -6.379 16.578 -3.443 1 95.5 105 ALA A CA 1
ATOM 751 C C . ALA A 1 105 ? -7.852 16.688 -3.824 1 95.5 105 ALA A C 1
ATOM 753 O O . ALA A 1 105 ? -8.539 15.664 -3.947 1 95.5 105 ALA A O 1
ATOM 754 N N . TYR A 1 106 ? -8.281 17.906 -3.98 1 93.12 106 TYR A N 1
ATOM 755 C CA . TYR A 1 106 ? -9.68 18.109 -4.352 1 93.12 106 TYR A CA 1
ATOM 756 C C . TYR A 1 106 ? -9.961 17.562 -5.738 1 93.12 106 TYR A C 1
ATOM 758 O O . TYR A 1 106 ? -10.984 16.906 -5.957 1 93.12 106 TYR A O 1
ATOM 766 N N . VAL A 1 107 ? -9.109 17.766 -6.656 1 91.38 107 VAL A N 1
ATOM 767 C CA . VAL A 1 107 ? -9.289 17.297 -8.023 1 91.38 107 VAL A CA 1
ATOM 768 C C . VAL A 1 107 ? -9.18 15.773 -8.07 1 91.38 107 VAL A C 1
ATOM 770 O O . VAL A 1 107 ? -10 15.102 -8.695 1 91.38 107 VAL A O 1
ATOM 773 N N . VAL A 1 108 ? -8.172 15.281 -7.426 1 89 108 VAL A N 1
ATOM 774 C CA . VAL A 1 108 ? -7.984 13.836 -7.371 1 89 108 VAL A CA 1
ATOM 775 C C . VAL A 1 108 ? -9.18 13.188 -6.672 1 89 108 VAL A C 1
ATOM 777 O O . VAL A 1 108 ? -9.625 12.102 -7.059 1 89 108 VAL A O 1
ATOM 780 N N . GLY A 1 109 ? -9.664 13.906 -5.609 1 88.31 109 GLY A N 1
ATOM 781 C CA . GLY A 1 109 ? -10.82 13.414 -4.883 1 88.31 109 GLY A CA 1
ATOM 782 C C . GLY A 1 109 ? -12.047 13.25 -5.762 1 88.31 109 GLY A C 1
ATOM 783 O O . GLY A 1 109 ? -12.883 12.375 -5.52 1 88.31 109 GLY A O 1
ATOM 784 N N . LEU A 1 110 ? -12.188 14.07 -6.848 1 87.19 110 LEU A N 1
ATOM 785 C CA . LEU A 1 110 ? -13.305 13.969 -7.781 1 87.19 110 LEU A CA 1
ATOM 786 C C . LEU A 1 110 ? -13.297 12.625 -8.492 1 87.19 110 LEU A C 1
ATOM 788 O O . LEU A 1 110 ? -14.359 12.094 -8.828 1 87.19 110 LEU A O 1
ATOM 792 N N . PHE A 1 111 ? -12.141 12.078 -8.602 1 81.88 111 PHE A N 1
ATOM 793 C CA . PHE A 1 111 ? -12.008 10.828 -9.344 1 81.88 111 PHE A CA 1
ATOM 794 C C . PHE A 1 111 ? -11.953 9.633 -8.398 1 81.88 111 PHE A C 1
ATOM 796 O O . PHE A 1 111 ? -12.57 8.602 -8.656 1 81.88 111 PHE A O 1
ATOM 803 N N . ILE A 1 112 ? -11.281 9.797 -7.336 1 80.75 112 ILE A N 1
ATOM 804 C CA . ILE A 1 112 ? -11 8.68 -6.438 1 80.75 112 ILE A CA 1
ATOM 805 C C . ILE A 1 112 ? -12.281 8.273 -5.707 1 80.75 112 ILE A C 1
ATOM 807 O O . ILE A 1 112 ? -12.516 7.09 -5.465 1 80.75 112 ILE A O 1
ATOM 811 N N . PHE A 1 113 ? -13.188 9.219 -5.383 1 79.81 113 PHE A N 1
ATOM 812 C CA . PHE A 1 113 ? -14.359 8.898 -4.578 1 79.81 113 PHE A CA 1
ATOM 813 C C . PHE A 1 113 ? -15.484 8.352 -5.449 1 79.81 113 PHE A C 1
ATOM 815 O O . PHE A 1 113 ? -16.547 7.977 -4.941 1 79.81 113 PHE A O 1
ATOM 822 N N . ARG A 1 114 ? -15.156 8.344 -6.727 1 73.75 114 ARG A N 1
ATOM 823 C CA . ARG A 1 114 ? -16.062 7.598 -7.598 1 73.75 114 ARG A CA 1
ATOM 824 C C . ARG A 1 114 ? -15.891 6.094 -7.41 1 73.75 114 ARG A C 1
ATOM 826 O O . ARG A 1 114 ? -16.781 5.312 -7.742 1 73.75 114 ARG A O 1
ATOM 833 N N . ALA A 1 115 ? -14.688 5.84 -6.891 1 65.19 115 ALA A N 1
ATOM 834 C CA . ALA A 1 115 ? -14.414 4.438 -6.586 1 65.19 115 ALA A CA 1
ATOM 835 C C . ALA A 1 115 ? -15.18 3.988 -5.34 1 65.19 115 ALA A C 1
ATOM 837 O O . ALA A 1 115 ? -15.477 4.801 -4.461 1 65.19 115 ALA A O 1
ATOM 838 N N . GLN A 1 116 ? -15.641 2.865 -5.324 1 63 116 GLN A N 1
ATOM 839 C CA . GLN A 1 116 ? -16.359 2.355 -4.156 1 63 116 GLN A CA 1
ATOM 840 C C . GLN A 1 116 ? -15.492 2.436 -2.904 1 63 116 GLN A C 1
ATOM 842 O O . GLN A 1 116 ? -14.258 2.5 -2.996 1 63 116 GLN A O 1
ATOM 847 N N . GLY A 1 117 ? -16.109 2.658 -1.804 1 60.41 117 GLY A N 1
ATOM 848 C CA . GLY A 1 117 ? -15.469 2.873 -0.514 1 60.41 117 GLY A CA 1
ATOM 849 C C . GLY A 1 117 ? -14.32 1.917 -0.249 1 60.41 117 GLY A C 1
ATOM 850 O O . GLY A 1 117 ? -13.273 2.324 0.255 1 60.41 117 GLY A O 1
ATOM 851 N N . GLN A 1 118 ? -14.477 0.672 -0.82 1 64.94 118 GLN A N 1
ATOM 852 C CA . GLN A 1 118 ? -13.477 -0.34 -0.498 1 64.94 118 GLN A CA 1
ATOM 853 C C . GLN A 1 118 ? -12.203 -0.136 -1.316 1 64.94 118 GLN A C 1
ATOM 855 O O . GLN A 1 118 ? -11.148 -0.681 -0.982 1 64.94 118 GLN A O 1
ATOM 860 N N . TYR A 1 119 ? -12.273 0.744 -2.303 1 74.38 119 TYR A N 1
ATOM 861 C CA . TYR A 1 119 ? -11.133 0.859 -3.209 1 74.38 119 TYR A CA 1
ATOM 862 C C . TYR A 1 119 ? -10.422 2.193 -3.021 1 74.38 119 TYR A C 1
ATOM 864 O O . TYR A 1 119 ? -9.438 2.477 -3.705 1 74.38 119 TYR A O 1
ATOM 872 N N . LEU A 1 120 ? -10.93 2.951 -2.084 1 78.06 120 LEU A N 1
ATOM 873 C CA . LEU A 1 120 ? -10.352 4.277 -1.901 1 78.06 120 LEU A CA 1
ATOM 874 C C . LEU A 1 120 ? -8.891 4.184 -1.492 1 78.06 120 LEU A C 1
ATOM 876 O O . LEU A 1 120 ? -8.047 4.941 -1.987 1 78.06 120 LEU A O 1
ATOM 880 N N . ALA A 1 121 ? -8.594 3.244 -0.578 1 82.12 121 ALA A N 1
ATOM 881 C CA . ALA A 1 121 ? -7.219 3.041 -0.138 1 82.12 121 ALA A CA 1
ATOM 882 C C . ALA A 1 121 ? -6.312 2.705 -1.317 1 82.12 121 ALA A C 1
ATOM 884 O O . ALA A 1 121 ? -5.195 3.219 -1.416 1 82.12 121 ALA A O 1
ATOM 885 N N . LEU A 1 122 ? -6.836 1.949 -2.205 1 84.69 122 LEU A N 1
ATOM 886 C CA . LEU A 1 122 ? -6.062 1.554 -3.377 1 84.69 122 LEU A CA 1
ATOM 887 C C . LEU A 1 122 ? -5.883 2.729 -4.332 1 84.69 122 LEU A C 1
ATOM 889 O O . LEU A 1 122 ? -4.82 2.889 -4.934 1 84.69 122 LEU A O 1
ATOM 893 N N . ALA A 1 123 ? -6.91 3.475 -4.465 1 85.56 123 ALA A N 1
ATOM 894 C CA . ALA A 1 123 ? -6.848 4.633 -5.352 1 85.56 123 ALA A CA 1
ATOM 895 C C . ALA A 1 123 ? -5.828 5.652 -4.852 1 85.56 123 ALA A C 1
ATOM 897 O O . ALA A 1 123 ? -5.039 6.188 -5.637 1 85.56 123 ALA A O 1
ATOM 898 N N . THR A 1 124 ? -5.883 5.867 -3.584 1 90.44 124 THR A N 1
ATOM 899 C CA . THR A 1 124 ? -4.949 6.84 -3.027 1 90.44 124 THR A CA 1
ATOM 900 C C . THR A 1 124 ? -3.523 6.297 -3.045 1 90.44 124 THR A C 1
ATOM 902 O O . THR A 1 124 ? -2.564 7.055 -3.205 1 90.44 124 THR A O 1
ATOM 905 N N . LEU A 1 125 ? -3.445 4.988 -2.818 1 89.75 125 LEU A N 1
ATOM 906 C CA . LEU A 1 125 ? -2.145 4.344 -2.953 1 89.75 125 LEU A CA 1
ATOM 907 C C . LEU A 1 125 ? -1.571 4.559 -4.352 1 89.75 125 LEU A C 1
ATOM 909 O O . LEU A 1 125 ? -0.396 4.898 -4.496 1 89.75 125 LEU A O 1
ATOM 913 N N . SER A 1 126 ? -2.396 4.336 -5.367 1 88.69 126 SER A N 1
ATOM 914 C CA . SER A 1 126 ? -1.968 4.5 -6.75 1 88.69 126 SER A CA 1
ATOM 915 C C . SER A 1 126 ? -1.539 5.934 -7.035 1 88.69 126 SER A C 1
ATOM 917 O O . SER A 1 126 ? -0.56 6.168 -7.746 1 88.69 126 SER A O 1
ATOM 919 N N . PHE A 1 127 ? -2.297 6.852 -6.512 1 88.94 127 PHE A N 1
ATOM 920 C CA . PHE A 1 127 ? -1.938 8.258 -6.648 1 88.94 127 PHE A CA 1
ATOM 921 C C . PHE A 1 127 ? -0.563 8.523 -6.047 1 88.94 127 PHE A C 1
ATOM 923 O O . PHE A 1 127 ? 0.255 9.227 -6.645 1 88.94 127 PHE A O 1
ATOM 930 N N . GLY A 1 128 ? -0.312 8.008 -4.871 1 91.06 128 GLY A N 1
ATOM 931 C CA . GLY A 1 128 ? 0.983 8.156 -4.227 1 91.06 128 GLY A CA 1
ATOM 932 C C . GLY A 1 128 ? 2.127 7.594 -5.051 1 91.06 128 GLY A C 1
ATOM 933 O O . GLY A 1 128 ? 3.195 8.203 -5.133 1 91.06 128 GLY A O 1
ATOM 934 N N . LEU A 1 129 ? 1.851 6.469 -5.66 1 88.88 129 LEU A N 1
ATOM 935 C CA . LEU A 1 129 ? 2.869 5.844 -6.496 1 88.88 129 LEU A CA 1
ATOM 936 C C . LEU A 1 129 ? 3.205 6.723 -7.695 1 88.88 129 LEU A C 1
ATOM 938 O O . LEU A 1 129 ? 4.379 6.891 -8.039 1 88.88 129 LEU A O 1
ATOM 942 N N . VAL A 1 130 ? 2.229 7.277 -8.289 1 87.44 130 VAL A N 1
ATOM 943 C CA . VAL A 1 130 ? 2.414 8.102 -9.477 1 87.44 130 VAL A CA 1
ATOM 944 C C . VAL A 1 130 ? 3.197 9.359 -9.109 1 87.44 130 VAL A C 1
ATOM 946 O O . VAL A 1 130 ? 4.145 9.734 -9.805 1 87.44 130 VAL A O 1
ATOM 949 N N . VAL A 1 131 ? 2.787 9.953 -8 1 89.94 131 VAL A N 1
ATOM 950 C CA . VAL A 1 131 ? 3.451 11.18 -7.57 1 89.94 131 VAL A CA 1
ATOM 951 C C . VAL A 1 131 ? 4.91 10.883 -7.23 1 89.94 131 VAL A C 1
ATOM 953 O O . VAL A 1 131 ? 5.809 11.625 -7.633 1 89.94 131 VAL A O 1
ATOM 956 N N . SER A 1 132 ? 5.137 9.828 -6.449 1 89.19 132 SER A N 1
ATOM 957 C CA . SER A 1 132 ? 6.496 9.445 -6.074 1 89.19 132 SER A CA 1
ATOM 958 C C . SER A 1 132 ? 7.348 9.164 -7.309 1 89.19 132 SER A C 1
ATOM 960 O O . SER A 1 132 ? 8.508 9.586 -7.379 1 89.19 132 SER A O 1
ATOM 962 N N . SER A 1 133 ? 6.797 8.516 -8.273 1 85.19 133 SER A N 1
ATOM 963 C CA . SER A 1 133 ? 7.535 8.172 -9.484 1 85.19 133 SER A CA 1
ATOM 964 C C . SER A 1 133 ? 7.793 9.406 -10.344 1 85.19 133 SER A C 1
ATOM 966 O O . SER A 1 133 ? 8.867 9.547 -10.922 1 85.19 133 SER A O 1
ATOM 968 N N . LEU A 1 134 ? 6.844 10.25 -10.453 1 84.56 134 LEU A N 1
ATOM 969 C CA . LEU A 1 134 ? 7.02 11.484 -11.211 1 84.56 134 LEU A CA 1
ATOM 970 C C . LEU A 1 134 ? 8.102 12.359 -10.586 1 84.56 134 LEU A C 1
ATOM 972 O O . LEU A 1 134 ? 8.93 12.93 -11.297 1 84.56 134 LEU A O 1
ATOM 976 N N . ALA A 1 135 ? 8.078 12.43 -9.273 1 86.44 135 ALA A N 1
ATOM 977 C CA . ALA A 1 135 ? 9.086 13.211 -8.57 1 86.44 135 ALA A CA 1
ATOM 978 C C . ALA A 1 135 ? 10.484 12.641 -8.805 1 86.44 135 ALA A C 1
ATOM 980 O O . ALA A 1 135 ? 11.469 13.383 -8.812 1 86.44 135 ALA A O 1
ATOM 981 N N . ASN A 1 136 ? 10.547 11.375 -8.977 1 85.06 136 ASN A N 1
ATOM 982 C CA . ASN A 1 136 ? 11.828 10.711 -9.18 1 85.06 136 ASN A CA 1
ATOM 983 C C . ASN A 1 136 ? 12.336 10.883 -10.609 1 85.06 136 ASN A C 1
ATOM 985 O O . ASN A 1 136 ? 13.508 10.625 -10.891 1 85.06 136 ASN A O 1
ATOM 989 N N . GLN A 1 137 ? 11.5 11.414 -11.484 1 80 137 GLN A N 1
ATOM 990 C CA . GLN A 1 137 ? 11.875 11.461 -12.891 1 80 137 GLN A CA 1
ATOM 991 C C . GLN A 1 137 ? 11.953 12.906 -13.391 1 80 137 GLN A C 1
ATOM 993 O O . GLN A 1 137 ? 12.633 13.188 -14.375 1 80 137 GLN A O 1
ATOM 998 N N . LEU A 1 138 ? 11.312 13.781 -12.75 1 81.5 138 LEU A N 1
ATOM 999 C CA . LEU A 1 138 ? 11.219 15.148 -13.242 1 81.5 138 LEU A CA 1
ATOM 1000 C C . LEU A 1 138 ? 12.445 15.953 -12.828 1 81.5 138 LEU A C 1
ATOM 1002 O O . LEU A 1 138 ? 12.828 15.945 -11.656 1 81.5 138 LEU A O 1
ATOM 1006 N N . PRO A 1 139 ? 13.008 16.641 -13.766 1 81.12 139 PRO A N 1
ATOM 1007 C CA . PRO A 1 139 ? 14.141 17.5 -13.43 1 81.12 139 PRO A CA 1
ATOM 1008 C C . PRO A 1 139 ? 13.766 18.594 -12.438 1 81.12 139 PRO A C 1
ATOM 1010 O O . PRO A 1 139 ? 14.602 19.031 -11.641 1 81.12 139 PRO A O 1
ATOM 1013 N N . LEU A 1 140 ? 12.555 19 -12.508 1 80.88 140 LEU A N 1
ATOM 1014 C CA . LEU A 1 140 ? 12.078 20.047 -11.617 1 80.88 140 LEU A CA 1
ATOM 1015 C C . LEU A 1 140 ? 12.203 19.641 -10.156 1 80.88 140 LEU A C 1
ATOM 1017 O O . LEU A 1 140 ? 12.461 20.469 -9.289 1 80.88 140 LEU A O 1
ATOM 1021 N N . THR A 1 141 ? 12.117 18.359 -9.891 1 83.44 141 THR A N 1
ATOM 1022 C CA . THR A 1 141 ? 12.188 17.828 -8.531 1 83.44 141 THR A CA 1
ATOM 1023 C C . THR A 1 141 ? 13.578 17.266 -8.242 1 83.44 141 THR A C 1
ATOM 1025 O O . THR A 1 141 ? 13.789 16.625 -7.207 1 83.44 141 THR A O 1
ATOM 1028 N N . GLY A 1 142 ? 14.523 17.453 -9.086 1 79.94 142 GLY A N 1
ATOM 1029 C CA . GLY A 1 142 ? 15.867 16.922 -8.938 1 79.94 142 GLY A CA 1
ATOM 1030 C C . GLY A 1 142 ? 15.977 15.461 -9.32 1 79.94 142 GLY A C 1
ATOM 1031 O O . GLY A 1 142 ? 17 14.82 -9.055 1 79.94 142 GLY A O 1
ATOM 1032 N N . ALA A 1 143 ? 14.805 14.945 -9.859 1 75.81 143 ALA A N 1
ATOM 1033 C CA . ALA A 1 143 ? 14.742 13.57 -10.352 1 75.81 143 ALA A CA 1
ATOM 1034 C C . ALA A 1 143 ? 15.266 12.594 -9.297 1 75.81 143 ALA A C 1
ATOM 1036 O O . ALA A 1 143 ? 14.836 12.633 -8.141 1 75.81 143 ALA A O 1
ATOM 1037 N N . SER A 1 144 ? 16.188 11.656 -9.625 1 76.94 144 SER A N 1
ATOM 1038 C CA . SER A 1 144 ? 16.672 10.633 -8.703 1 76.94 144 SER A CA 1
ATOM 1039 C C . SER A 1 144 ? 17.641 11.211 -7.684 1 76.94 144 SER A C 1
ATOM 1041 O O . SER A 1 144 ? 17.891 10.617 -6.633 1 76.94 144 SER A O 1
ATOM 1043 N N . ASN A 1 145 ? 18.156 12.391 -7.898 1 78.5 145 ASN A N 1
ATOM 1044 C CA . ASN A 1 145 ? 19.125 13.008 -7.004 1 78.5 145 ASN A CA 1
ATOM 1045 C C . ASN A 1 145 ? 18.438 13.805 -5.898 1 78.5 145 ASN A C 1
ATOM 1047 O O . ASN A 1 145 ? 19.031 14.031 -4.836 1 78.5 145 ASN A O 1
ATOM 1051 N N . GLY A 1 146 ? 17.203 14.148 -6.129 1 82.94 146 GLY A N 1
ATOM 1052 C CA . GLY A 1 146 ? 16.516 14.992 -5.16 1 82.94 146 GLY A CA 1
ATOM 1053 C C . GLY A 1 146 ? 16.891 16.469 -5.277 1 82.94 146 GLY A C 1
ATOM 1054 O O . GLY A 1 146 ? 17.703 16.828 -6.133 1 82.94 146 GLY A O 1
ATOM 1055 N N . LEU A 1 147 ? 16.266 17.312 -4.551 1 86.44 147 LEU A N 1
ATOM 1056 C CA . LEU A 1 147 ? 16.531 18.75 -4.492 1 86.44 147 LEU A CA 1
ATOM 1057 C C . LEU A 1 147 ? 17.328 19.094 -3.238 1 86.44 147 LEU A C 1
ATOM 1059 O O . LEU A 1 147 ? 16.859 18.875 -2.119 1 86.44 147 LEU A O 1
ATOM 1063 N N . ALA A 1 148 ? 18.531 19.531 -3.451 1 86.38 148 ALA A N 1
ATOM 1064 C CA . ALA A 1 148 ? 19.375 19.922 -2.332 1 86.38 148 ALA A CA 1
ATOM 1065 C C . ALA A 1 148 ? 19.531 21.438 -2.258 1 86.38 148 ALA A C 1
ATOM 1067 O O . ALA A 1 148 ? 19.125 22.156 -3.176 1 86.38 148 ALA A O 1
ATOM 1068 N N . GLY A 1 149 ? 20 21.922 -1.114 1 83.44 149 GLY A N 1
ATOM 1069 C CA . GLY A 1 149 ? 20.312 23.344 -0.949 1 83.44 149 GLY A CA 1
ATOM 1070 C C . GLY A 1 149 ? 19.078 24.203 -0.744 1 83.44 149 GLY A C 1
ATOM 1071 O O . GLY A 1 149 ? 19.031 25.344 -1.206 1 83.44 149 GLY A O 1
ATOM 1072 N N . ILE A 1 150 ? 18.062 23.656 -0.214 1 84.56 150 ILE A N 1
ATOM 1073 C CA . ILE A 1 150 ? 16.828 24.391 0.074 1 84.56 150 ILE A CA 1
ATOM 1074 C C . ILE A 1 150 ? 17.078 25.359 1.227 1 84.56 150 ILE A C 1
ATOM 1076 O O . ILE A 1 150 ? 17.609 24.969 2.27 1 84.56 150 ILE A O 1
ATOM 1080 N N . PRO A 1 151 ? 16.797 26.578 0.959 1 80.38 151 PRO A N 1
ATOM 1081 C CA . PRO A 1 151 ? 17.047 27.578 2 1 80.38 151 PRO A CA 1
ATOM 1082 C C . PRO A 1 151 ? 16.297 27.281 3.297 1 80.38 151 PRO A C 1
ATOM 1084 O O . PRO A 1 151 ? 15.203 26.703 3.266 1 80.38 151 PRO A O 1
ATOM 1087 N N . SER A 1 152 ? 16.938 27.562 4.41 1 78.81 152 SER A N 1
ATOM 1088 C CA . SER A 1 152 ? 16.312 27.359 5.719 1 78.81 152 SER A CA 1
ATOM 1089 C C . SER A 1 152 ? 15.117 28.281 5.914 1 78.81 152 SER A C 1
ATOM 1091 O O . SER A 1 152 ? 14.914 29.219 5.145 1 78.81 152 SER A O 1
ATOM 1093 N N . LEU A 1 153 ? 14.297 27.797 6.895 1 72.5 153 LEU A N 1
ATOM 1094 C CA . LEU A 1 153 ? 13.102 28.578 7.184 1 72.5 153 LEU A CA 1
ATOM 1095 C C . LEU A 1 153 ? 13.469 29.906 7.836 1 72.5 153 LEU A C 1
ATOM 1097 O O . LEU A 1 153 ? 14.172 29.922 8.852 1 72.5 153 LEU A O 1
ATOM 1101 N N . ALA A 1 154 ? 13.516 30.969 7.172 1 64.81 154 ALA A N 1
ATOM 1102 C CA . ALA A 1 154 ? 13.703 32.281 7.781 1 64.81 154 ALA A CA 1
ATOM 1103 C C . ALA A 1 154 ? 12.375 33 7.926 1 64.81 154 ALA A C 1
ATOM 1105 O O . ALA A 1 154 ? 12.055 33.906 7.121 1 64.81 154 ALA A O 1
ATOM 1106 N N . PRO A 1 155 ? 11.57 32.312 8.859 1 57.56 155 PRO A N 1
ATOM 1107 C CA . PRO A 1 155 ? 10.344 33.094 9.016 1 57.56 155 PRO A CA 1
ATOM 1108 C C . PRO A 1 155 ? 10.609 34.5 9.516 1 57.56 155 PRO A C 1
ATOM 1110 O O . PRO A 1 155 ? 11.375 34.719 10.461 1 57.56 155 PRO A O 1
ATOM 1113 N N . PHE A 1 156 ? 10.008 35.625 8.906 1 53.53 156 PHE A N 1
ATOM 1114 C CA . PHE A 1 156 ? 10.086 37.031 9.219 1 53.53 156 PHE A CA 1
ATOM 1115 C C . PHE A 1 156 ? 11.539 37.5 9.281 1 53.53 156 PHE A C 1
ATOM 1117 O O . PHE A 1 156 ? 11.883 38.406 10.055 1 53.53 156 PHE A O 1
ATOM 1124 N N . GLY A 1 157 ? 12.469 36.781 8.602 1 52.09 157 GLY A N 1
ATOM 1125 C CA . GLY A 1 157 ? 13.836 37.25 8.539 1 52.09 157 GLY A CA 1
ATOM 1126 C C . GLY A 1 157 ? 14.75 36.625 9.562 1 52.09 157 GLY A C 1
ATOM 1127 O O . GLY A 1 157 ? 15.961 36.844 9.555 1 52.09 157 GLY A O 1
ATOM 1128 N N . VAL A 1 158 ? 14.164 35.938 10.57 1 52.88 158 VAL A N 1
ATOM 1129 C CA . VAL A 1 158 ? 15.016 35.344 11.609 1 52.88 158 VAL A CA 1
ATOM 1130 C C . VAL A 1 158 ? 15.469 33.938 11.188 1 52.88 158 VAL A C 1
ATOM 1132 O O . VAL A 1 158 ? 14.641 33.062 10.953 1 52.88 158 VAL A O 1
ATOM 1135 N N . GLU A 1 159 ? 16.641 33.906 10.781 1 58.47 159 GLU A N 1
ATOM 1136 C CA . GLU A 1 159 ? 17.234 32.625 10.398 1 58.47 159 GLU A CA 1
ATOM 1137 C C . GLU A 1 159 ? 17.188 31.641 11.555 1 58.47 159 GLU A C 1
ATOM 1139 O O . GLU A 1 159 ? 17.672 31.922 12.648 1 58.47 159 GLU A O 1
ATOM 1144 N N . LEU A 1 160 ? 16.266 30.797 11.555 1 59.22 160 LEU A N 1
ATOM 1145 C CA . LEU A 1 160 ? 16.156 29.781 12.586 1 59.22 160 LEU A CA 1
ATOM 1146 C C . LEU A 1 160 ? 17.234 28.703 12.398 1 59.22 160 LEU A C 1
ATOM 1148 O O . LEU A 1 160 ? 17.047 27.75 11.648 1 59.22 160 LEU A O 1
ATOM 1152 N N . ASP A 1 161 ? 18.484 29.016 12.742 1 57.62 161 ASP A N 1
ATOM 1153 C CA . ASP A 1 161 ? 19.656 28.203 12.469 1 57.62 161 ASP A CA 1
ATOM 1154 C C . ASP A 1 161 ? 19.812 27.094 13.516 1 57.62 161 ASP A C 1
ATOM 1156 O O . ASP A 1 161 ? 20.672 26.234 13.383 1 57.62 161 ASP A O 1
ATOM 1160 N N . THR A 1 162 ? 18.984 27.188 14.609 1 65.5 162 THR A N 1
ATOM 1161 C CA . THR A 1 162 ? 19.266 26.141 15.602 1 65.5 162 THR A CA 1
ATOM 1162 C C . THR A 1 162 ? 18.125 25.141 15.641 1 65.5 162 THR A C 1
ATOM 1164 O O . THR A 1 162 ? 16.969 25.484 15.422 1 65.5 162 THR A O 1
ATOM 1167 N N . ASP A 1 163 ? 18.391 23.891 15.844 1 70.69 163 ASP A N 1
ATOM 1168 C CA . ASP A 1 163 ? 17.422 22.797 15.969 1 70.69 163 ASP A CA 1
ATOM 1169 C C . ASP A 1 163 ? 16.344 23.141 17 1 70.69 163 ASP A C 1
ATOM 1171 O O . ASP A 1 163 ? 15.188 22.781 16.828 1 70.69 163 ASP A O 1
ATOM 1175 N N . LEU A 1 164 ? 16.734 24 17.938 1 73.25 164 LEU A N 1
ATOM 1176 C CA . LEU A 1 164 ? 15.781 24.359 18.984 1 73.25 164 LEU A CA 1
ATOM 1177 C C . LEU A 1 164 ? 14.727 25.328 18.469 1 73.25 164 LEU A C 1
ATOM 1179 O O . LEU A 1 164 ? 13.539 25.188 18.781 1 73.25 164 LEU A O 1
ATOM 1183 N N . SER A 1 165 ? 15.234 26.25 17.656 1 76.88 165 SER A N 1
ATOM 1184 C CA . SER A 1 165 ? 14.305 27.234 17.109 1 76.88 165 SER A CA 1
ATOM 1185 C C . SER A 1 165 ? 13.336 26.594 16.125 1 76.88 165 SER A C 1
ATOM 1187 O O . SER A 1 165 ? 12.148 26.938 16.109 1 76.88 165 SER A O 1
ATOM 1189 N N . VAL A 1 166 ? 13.797 25.672 15.414 1 80.5 166 VAL A N 1
ATOM 1190 C CA . VAL A 1 166 ? 12.969 24.984 14.438 1 80.5 166 VAL A CA 1
ATOM 1191 C C . VAL A 1 166 ? 11.938 24.125 15.156 1 80.5 166 VAL A C 1
ATOM 1193 O O . VAL A 1 166 ? 10.789 24.016 14.711 1 80.5 166 VAL A O 1
ATOM 1196 N N . TYR A 1 167 ? 12.328 23.594 16.266 1 84.38 167 TYR A N 1
ATOM 1197 C CA . TYR A 1 167 ? 11.422 22.75 17.031 1 84.38 167 TYR A CA 1
ATOM 1198 C C . TYR A 1 167 ? 10.227 23.562 17.531 1 84.38 167 TYR A C 1
ATOM 1200 O O . TYR A 1 167 ? 9.078 23.125 17.406 1 84.38 167 TYR A O 1
ATOM 1208 N N . TYR A 1 168 ? 10.508 24.734 18.031 1 83.62 168 TYR A N 1
ATOM 1209 C CA . TYR A 1 168 ? 9.422 25.547 18.578 1 83.62 168 TYR A CA 1
ATOM 1210 C C . TYR A 1 168 ? 8.477 26 17.469 1 83.62 168 TYR A C 1
ATOM 1212 O O . TYR A 1 168 ? 7.266 26.109 17.688 1 83.62 168 TYR A O 1
ATOM 1220 N N . LEU A 1 169 ? 9.031 26.234 16.344 1 84.94 169 LEU A N 1
ATOM 1221 C CA . LEU A 1 169 ? 8.18 26.609 15.211 1 84.94 169 LEU A CA 1
ATOM 1222 C C . LEU A 1 169 ? 7.273 25.453 14.805 1 84.94 169 LEU A C 1
ATOM 1224 O O . LEU A 1 169 ? 6.059 25.625 14.664 1 84.94 169 LEU A O 1
ATOM 1228 N N . VAL A 1 170 ? 7.867 24.281 14.641 1 89.94 170 VAL A N 1
ATOM 1229 C CA . VAL A 1 170 ? 7.113 23.109 14.195 1 89.94 170 VAL A CA 1
ATOM 1230 C C . VAL A 1 170 ? 6.125 22.688 15.281 1 89.94 170 VAL A C 1
ATOM 1232 O O . VAL A 1 170 ? 5.016 22.25 14.977 1 89.94 170 VAL A O 1
ATOM 1235 N N . ALA A 1 171 ? 6.547 22.859 16.531 1 88.81 171 ALA A N 1
ATOM 1236 C CA . ALA A 1 171 ? 5.66 22.547 17.656 1 88.81 171 ALA A CA 1
ATOM 1237 C C . ALA A 1 171 ? 4.473 23.516 17.672 1 88.81 171 ALA A C 1
ATOM 1239 O O . ALA A 1 171 ? 3.35 23.109 18 1 88.81 171 ALA A O 1
ATOM 1240 N N . GLY A 1 172 ? 4.789 24.75 17.406 1 88.81 172 GLY A N 1
ATOM 1241 C CA . GLY A 1 172 ? 3.717 25.734 17.328 1 88.81 172 GLY A CA 1
ATOM 1242 C C . GLY A 1 172 ? 2.725 25.438 16.219 1 88.81 172 GLY A C 1
ATOM 1243 O O . GLY A 1 172 ? 1.514 25.547 16.406 1 88.81 172 GLY A O 1
ATOM 1244 N N . VAL A 1 173 ? 3.24 25.062 15.07 1 91.75 173 VAL A N 1
ATOM 1245 C CA . VAL A 1 173 ? 2.393 24.703 13.93 1 91.75 173 VAL A CA 1
ATOM 1246 C C . VAL A 1 173 ? 1.54 23.484 14.281 1 91.75 173 VAL A C 1
ATOM 1248 O O . VAL A 1 173 ? 0.355 23.438 13.945 1 91.75 173 VAL A O 1
ATOM 1251 N N . LEU A 1 174 ? 2.164 22.484 14.914 1 93.94 174 LEU A N 1
ATOM 1252 C CA . LEU A 1 174 ? 1.423 21.297 15.344 1 93.94 174 LEU A CA 1
ATOM 1253 C C . LEU A 1 174 ? 0.302 21.688 16.312 1 93.94 174 LEU A C 1
ATOM 1255 O O . LEU A 1 174 ? -0.813 21.172 16.203 1 93.94 174 LEU A O 1
ATOM 1259 N N . LEU A 1 175 ? 0.589 22.578 17.25 1 90.62 175 LEU A N 1
ATOM 1260 C CA . LEU A 1 175 ? -0.415 23.016 18.203 1 90.62 175 LEU A CA 1
ATOM 1261 C C . LEU A 1 175 ? -1.592 23.688 17.484 1 90.62 175 LEU A C 1
ATOM 1263 O O . LEU A 1 175 ? -2.75 23.375 17.781 1 90.62 175 LEU A O 1
ATOM 1267 N N . VAL A 1 176 ? -1.281 24.547 16.578 1 92.56 176 VAL A N 1
ATOM 1268 C CA . VAL A 1 176 ? -2.332 25.234 15.844 1 92.56 176 VAL A CA 1
ATOM 1269 C C . VAL A 1 176 ? -3.135 24.219 15.023 1 92.56 176 VAL A C 1
ATOM 1271 O O . VAL A 1 176 ? -4.359 24.328 14.922 1 92.56 176 VAL A O 1
ATOM 1274 N N . ALA A 1 177 ? -2.402 23.297 14.414 1 95.38 177 ALA A N 1
ATOM 1275 C CA . ALA A 1 177 ? -3.066 22.266 13.609 1 95.38 177 ALA A CA 1
ATOM 1276 C C . ALA A 1 177 ? -4.008 21.422 14.469 1 95.38 177 ALA A C 1
ATOM 1278 O O . ALA A 1 177 ? -5.141 21.156 14.078 1 95.38 177 ALA A O 1
ATOM 1279 N N . VAL A 1 178 ? -3.562 21.016 15.633 1 93.62 178 VAL A N 1
ATOM 1280 C CA . VAL A 1 178 ? -4.375 20.203 16.531 1 93.62 178 VAL A CA 1
ATOM 1281 C C . VAL A 1 178 ? -5.609 21 16.969 1 93.62 178 VAL A C 1
ATOM 1283 O O . VAL A 1 178 ? -6.719 20.453 16.984 1 93.62 178 VAL A O 1
ATOM 1286 N N . LEU A 1 179 ? -5.406 22.266 17.312 1 91.81 179 LEU A N 1
ATOM 1287 C CA . LEU A 1 179 ? -6.523 23.109 17.719 1 91.81 179 LEU A CA 1
ATOM 1288 C C . LEU A 1 179 ? -7.516 23.297 16.578 1 91.81 179 LEU A C 1
ATOM 1290 O O . LEU A 1 179 ? -8.727 23.312 16.797 1 91.81 179 LEU A O 1
ATOM 1294 N N . SER A 1 180 ? -6.973 23.453 15.391 1 93.94 180 SER A N 1
ATOM 1295 C CA . SER A 1 180 ? -7.836 23.625 14.227 1 93.94 180 SER A CA 1
ATOM 1296 C C . SER A 1 180 ? -8.648 22.375 13.938 1 93.94 180 SER A C 1
ATOM 1298 O O . SER A 1 180 ? -9.844 22.453 13.633 1 93.94 180 SER A O 1
ATOM 1300 N N . VAL A 1 181 ? -8.023 21.234 13.977 1 95.12 181 VAL A N 1
ATOM 1301 C CA . VAL A 1 181 ? -8.727 19.984 13.719 1 95.12 181 VAL A CA 1
ATOM 1302 C C . VAL A 1 181 ? -9.734 19.719 14.836 1 95.12 181 VAL A C 1
ATOM 1304 O O . VAL A 1 181 ? -10.836 19.234 14.578 1 95.12 181 VAL A O 1
ATOM 1307 N N . ASP A 1 182 ? -9.352 19.984 16.078 1 92.31 182 ASP A N 1
ATOM 1308 C CA . ASP A 1 182 ? -10.281 19.844 17.203 1 92.31 182 ASP A CA 1
ATOM 1309 C C . ASP A 1 182 ? -11.516 20.719 17.016 1 92.31 182 ASP A C 1
ATOM 1311 O O . ASP A 1 182 ? -12.641 20.297 17.266 1 92.31 182 ASP A O 1
ATOM 1315 N N . ALA A 1 183 ? -11.281 21.984 16.672 1 93.12 183 ALA A N 1
ATOM 1316 C CA . ALA A 1 183 ? -12.383 22.906 16.391 1 93.12 183 ALA A CA 1
ATOM 1317 C C . ALA A 1 183 ? -13.273 22.375 15.273 1 93.12 183 ALA A C 1
ATOM 1319 O O . ALA A 1 183 ? -14.5 22.5 15.336 1 93.12 183 ALA A O 1
ATOM 1320 N N . LEU A 1 184 ? -12.664 21.781 14.258 1 94.31 184 LEU A N 1
ATOM 1321 C CA . LEU A 1 184 ? -13.414 21.203 13.141 1 94.31 184 LEU A CA 1
ATOM 1322 C C . LEU A 1 184 ? -14.266 20.031 13.609 1 94.31 184 LEU A C 1
ATOM 1324 O O . LEU A 1 184 ? -15.43 19.922 13.211 1 94.31 184 LEU A O 1
ATOM 1328 N N . LEU A 1 185 ? -13.727 19.156 14.391 1 92.31 185 LEU A N 1
ATOM 1329 C CA . LEU A 1 185 ? -14.43 17.953 14.844 1 92.31 185 LEU A CA 1
ATOM 1330 C C . LEU A 1 185 ? -15.602 18.312 15.75 1 92.31 185 LEU A C 1
ATOM 1332 O O . LEU A 1 185 ? -16.531 17.531 15.898 1 92.31 185 LEU A O 1
ATOM 1336 N N . ARG A 1 186 ? -15.555 19.516 16.344 1 91.62 186 ARG A N 1
ATOM 1337 C CA . ARG A 1 186 ? -16.625 19.969 17.234 1 91.62 186 ARG A CA 1
ATOM 1338 C C . ARG A 1 186 ? -17.625 20.828 16.469 1 91.62 186 ARG A C 1
ATOM 1340 O O . ARG A 1 186 ? -18.641 21.25 17.031 1 91.62 186 ARG A O 1
ATOM 1347 N N . SER A 1 187 ? -17.453 21.031 15.273 1 94.44 187 SER A N 1
ATOM 1348 C CA . SER A 1 187 ? -18.328 21.828 14.422 1 94.44 187 SER A CA 1
ATOM 1349 C C . SER A 1 187 ? -19.344 20.938 13.695 1 94.44 187 SER A C 1
ATOM 1351 O O . SER A 1 187 ? -19.25 19.719 13.758 1 94.44 187 SER A O 1
ATOM 1353 N N . PRO A 1 188 ? -20.297 21.562 13.062 1 93.88 188 PRO A N 1
ATOM 1354 C CA . PRO A 1 188 ? -21.266 20.812 12.273 1 93.88 188 PRO A CA 1
ATOM 1355 C C . PRO A 1 188 ? -20.625 20 11.148 1 93.88 188 PRO A C 1
ATOM 1357 O O . PRO A 1 188 ? -21.109 18.938 10.781 1 93.88 188 PRO A O 1
ATOM 1360 N N . ALA A 1 189 ? -19.5 20.5 10.703 1 94.12 189 ALA A N 1
ATOM 1361 C CA . ALA A 1 189 ? -18.781 19.75 9.672 1 94.12 189 ALA A CA 1
ATOM 1362 C C . ALA A 1 189 ? -18.234 18.438 10.227 1 94.12 189 ALA A C 1
ATOM 1364 O O . ALA A 1 189 ? -18.234 17.422 9.531 1 94.12 189 ALA A O 1
ATOM 1365 N N . GLY A 1 190 ? -17.734 18.531 11.422 1 94.25 190 GLY A N 1
ATOM 1366 C CA . GLY A 1 190 ? -17.281 17.312 12.078 1 94.25 190 GLY A CA 1
ATOM 1367 C C . GLY A 1 190 ? -18.375 16.297 12.289 1 94.25 190 GLY A C 1
ATOM 1368 O O . GLY A 1 190 ? -18.172 15.094 12.117 1 94.25 190 GLY A O 1
ATOM 1369 N N . ASP A 1 191 ? -19.547 16.797 12.602 1 93.94 191 ASP A N 1
ATOM 1370 C CA . ASP A 1 191 ? -20.703 15.93 12.781 1 93.94 191 ASP A CA 1
ATOM 1371 C C . ASP A 1 191 ? -21.109 15.289 11.453 1 93.94 191 ASP A C 1
ATOM 1373 O O . ASP A 1 191 ? -21.484 14.117 11.422 1 93.94 191 ASP A O 1
ATOM 1377 N N . ALA A 1 192 ? -21.016 16.094 10.531 1 95.25 192 ALA A N 1
ATOM 1378 C CA . ALA A 1 192 ? -21.344 15.586 9.203 1 95.25 192 ALA A CA 1
ATOM 1379 C C . ALA A 1 192 ? -20.375 14.5 8.766 1 95.25 192 ALA A C 1
ATOM 1381 O O . ALA A 1 192 ? -20.766 13.508 8.148 1 95.25 192 ALA A O 1
ATOM 1382 N N . LEU A 1 193 ? -19.141 14.68 9.086 1 94.75 193 LEU A N 1
ATOM 1383 C CA . LEU A 1 193 ? -18.141 13.68 8.758 1 94.75 193 LEU A CA 1
ATOM 1384 C C . LEU A 1 193 ? -18.375 12.383 9.516 1 94.75 193 LEU A C 1
ATOM 1386 O O . LEU A 1 193 ? -18.25 11.289 8.953 1 94.75 193 LEU A O 1
ATOM 1390 N N . SER A 1 194 ? -18.703 12.5 10.75 1 92.62 194 SER A N 1
ATOM 1391 C CA . SER A 1 194 ? -19 11.32 11.547 1 92.62 194 SER A CA 1
ATOM 1392 C C . SER A 1 194 ? -20.219 10.562 11 1 92.62 194 SER A C 1
ATOM 1394 O O . SER A 1 194 ? -20.219 9.328 10.969 1 92.62 194 SER A O 1
ATOM 1396 N N . ALA A 1 195 ? -21.234 11.352 10.617 1 92.81 195 ALA A N 1
ATOM 1397 C CA . ALA A 1 195 ? -22.406 10.742 10.016 1 92.81 195 ALA A CA 1
ATOM 1398 C C . ALA A 1 195 ? -22.047 10 8.734 1 92.81 195 ALA A C 1
ATOM 1400 O O . ALA A 1 195 ? -22.562 8.914 8.469 1 92.81 195 ALA A O 1
ATOM 1401 N N . LEU A 1 196 ? -21.188 10.609 7.984 1 91.06 196 LEU A N 1
ATOM 1402 C CA . LEU A 1 196 ? -20.703 9.969 6.762 1 91.06 196 LEU A CA 1
ATOM 1403 C C . LEU A 1 196 ? -20.016 8.641 7.07 1 91.06 196 LEU A C 1
ATOM 1405 O O . LEU A 1 196 ? -20.219 7.656 6.363 1 91.06 196 LEU A O 1
ATOM 1409 N N . GLY A 1 197 ? -19.188 8.633 8.062 1 88.38 197 GLY A N 1
ATOM 1410 C CA . GLY A 1 197 ? -18.5 7.418 8.461 1 88.38 197 GLY A CA 1
ATOM 1411 C C . GLY A 1 197 ? -19.438 6.32 8.914 1 88.38 197 GLY A C 1
ATOM 1412 O O . GLY A 1 197 ? -19.156 5.133 8.719 1 88.38 197 GLY A O 1
ATOM 1413 N N . ASP A 1 198 ? -20.547 6.723 9.453 1 85.69 198 ASP A N 1
ATOM 1414 C CA . ASP A 1 198 ? -21.516 5.754 9.961 1 85.69 198 ASP A CA 1
ATOM 1415 C C . ASP A 1 198 ? -22.344 5.164 8.82 1 85.69 198 ASP A C 1
ATOM 1417 O O . ASP A 1 198 ? -22.516 3.947 8.734 1 85.69 198 ASP A O 1
ATOM 1421 N N . SER A 1 199 ? -22.891 6.039 8.031 1 89.19 199 SER A N 1
ATOM 1422 C CA . SER A 1 199 ? -23.703 5.594 6.91 1 89.19 199 SER A CA 1
ATOM 1423 C C . SER A 1 199 ? -23.734 6.637 5.797 1 89.19 199 SER A C 1
ATOM 1425 O O . SER A 1 199 ? -24.438 7.648 5.906 1 89.19 199 SER A O 1
ATOM 1427 N N . PRO A 1 200 ? -23.047 6.32 4.797 1 87.12 200 PRO A N 1
ATOM 1428 C CA . PRO A 1 200 ? -23.094 7.258 3.672 1 87.12 200 PRO A CA 1
ATOM 1429 C C . PRO A 1 200 ? -24.5 7.457 3.129 1 87.12 200 PRO A C 1
ATOM 1431 O O . PRO A 1 200 ? -24.859 8.562 2.719 1 87.12 200 PRO A O 1
ATOM 1434 N N . VAL A 1 201 ? -25.281 6.418 3.131 1 86.62 201 VAL A N 1
ATOM 1435 C CA . VAL A 1 201 ? -26.641 6.469 2.611 1 86.62 201 VAL A CA 1
ATOM 1436 C C . VAL A 1 201 ? -27.484 7.387 3.48 1 86.62 201 VAL A C 1
ATOM 1438 O O . VAL A 1 201 ? -28.25 8.219 2.965 1 86.62 201 VAL A O 1
ATOM 1441 N N . ALA A 1 202 ? -27.297 7.262 4.762 1 90.38 202 ALA A N 1
ATOM 1442 C CA . ALA A 1 202 ? -28.047 8.102 5.691 1 90.38 202 ALA A CA 1
ATOM 1443 C C . ALA A 1 202 ? -27.641 9.562 5.566 1 90.38 202 ALA A C 1
ATOM 1445 O O . ALA A 1 202 ? -28.469 10.461 5.676 1 90.38 202 ALA A O 1
ATOM 1446 N N . THR A 1 203 ? -26.422 9.789 5.324 1 91.88 203 THR A N 1
ATOM 1447 C CA . THR A 1 203 ? -25.906 11.148 5.172 1 91.88 203 THR A CA 1
ATOM 1448 C C . THR A 1 203 ? -26.516 11.82 3.947 1 91.88 203 THR A C 1
ATOM 1450 O O . THR A 1 203 ? -26.953 12.969 4.016 1 91.88 203 THR A O 1
ATOM 1453 N N . GLU A 1 204 ? -26.625 11.062 2.861 1 92.12 204 GLU A N 1
ATOM 1454 C CA . GLU A 1 204 ? -27.219 11.594 1.643 1 92.12 204 GLU A CA 1
ATOM 1455 C C . GLU A 1 204 ? -28.719 11.828 1.817 1 92.12 204 GLU A C 1
ATOM 1457 O O . GLU A 1 204 ? -29.266 12.797 1.282 1 92.12 204 GLU A O 1
ATOM 1462 N N . ALA A 1 205 ? -29.312 10.922 2.535 1 93.5 205 ALA A N 1
ATOM 1463 C CA . ALA A 1 205 ? -30.75 11.062 2.803 1 93.5 205 ALA A CA 1
ATOM 1464 C C . ALA A 1 205 ? -31.031 12.328 3.609 1 93.5 205 ALA A C 1
ATOM 1466 O O . ALA A 1 205 ? -32.094 12.914 3.494 1 93.5 205 ALA A O 1
ATOM 1467 N N . ALA A 1 206 ? -30.078 12.797 4.41 1 94.5 206 ALA A N 1
ATOM 1468 C CA . ALA A 1 206 ? -30.234 14 5.223 1 94.5 206 ALA A CA 1
ATOM 1469 C C . ALA A 1 206 ? -29.906 15.258 4.418 1 94.5 206 ALA A C 1
ATOM 1471 O O . ALA A 1 206 ? -29.953 16.375 4.945 1 94.5 206 ALA A O 1
ATOM 1472 N N . GLY A 1 207 ? -29.516 15.133 3.115 1 92.94 207 GLY A N 1
ATOM 1473 C CA . GLY A 1 207 ? -29.328 16.266 2.221 1 92.94 207 GLY A CA 1
ATOM 1474 C C . GLY A 1 207 ? -27.891 16.719 2.141 1 92.94 207 GLY A C 1
ATOM 1475 O O . GLY A 1 207 ? -27.594 17.781 1.579 1 92.94 207 GLY A O 1
ATOM 1476 N N . VAL A 1 208 ? -27.031 16.031 2.803 1 93.38 208 VAL A N 1
ATOM 1477 C CA . VAL A 1 208 ? -25.625 16.422 2.771 1 93.38 208 VAL A CA 1
ATOM 1478 C C . VAL A 1 208 ? -24.875 15.555 1.762 1 93.38 208 VAL A C 1
ATOM 1480 O O . VAL A 1 208 ? -25.031 14.328 1.752 1 93.38 208 VAL A O 1
ATOM 1483 N N . SER A 1 209 ? -24.125 16.219 0.894 1 92.81 209 SER A N 1
ATOM 1484 C CA . SER A 1 209 ? -23.406 15.492 -0.152 1 92.81 209 SER A CA 1
ATOM 1485 C C . SER A 1 209 ? -22.234 14.719 0.417 1 92.81 209 SER A C 1
ATOM 1487 O O . SER A 1 209 ? -21.266 15.32 0.917 1 92.81 209 SER A O 1
ATOM 1489 N N . ALA A 1 210 ? -22.297 13.422 0.328 1 91.44 210 ALA A N 1
ATOM 1490 C CA . ALA A 1 210 ? -21.203 12.562 0.791 1 91.44 210 ALA A CA 1
ATOM 1491 C C . ALA A 1 210 ? -19.922 12.844 0.019 1 91.44 210 ALA A C 1
ATOM 1493 O O . ALA A 1 210 ? -18.828 12.891 0.603 1 91.44 210 ALA A O 1
ATOM 1494 N N . ALA A 1 211 ? -20.062 13.148 -1.221 1 89.44 211 ALA A N 1
ATOM 1495 C CA . ALA A 1 211 ? -18.906 13.391 -2.084 1 89.44 211 ALA A CA 1
ATOM 1496 C C . ALA A 1 211 ? -18.172 14.664 -1.678 1 89.44 211 ALA A C 1
ATOM 1498 O O . ALA A 1 211 ? -16.938 14.688 -1.613 1 89.44 211 ALA A O 1
ATOM 1499 N N . ALA A 1 212 ? -18.922 15.641 -1.416 1 92.56 212 ALA A N 1
ATOM 1500 C CA . ALA A 1 212 ? -18.328 16.922 -1.033 1 92.56 212 ALA A CA 1
ATOM 1501 C C . ALA A 1 212 ? -17.594 16.797 0.304 1 92.56 212 ALA A C 1
ATOM 1503 O O . ALA A 1 212 ? -16.516 17.375 0.483 1 92.56 212 ALA A O 1
ATOM 1504 N N . LEU A 1 213 ? -18.219 16.094 1.201 1 93.44 213 LEU A N 1
ATOM 1505 C CA . LEU A 1 213 ? -17.609 15.914 2.514 1 93.44 213 LEU A CA 1
ATOM 1506 C C . LEU A 1 213 ? -16.297 15.117 2.404 1 93.44 213 LEU A C 1
ATOM 1508 O O . LEU A 1 213 ? -15.312 15.453 3.057 1 93.44 213 LEU A O 1
ATOM 1512 N N . ARG A 1 214 ? -16.328 14.117 1.569 1 92.38 214 ARG A N 1
ATOM 1513 C CA . ARG A 1 214 ? -15.141 13.305 1.359 1 92.38 214 ARG A CA 1
ATOM 1514 C C . ARG A 1 214 ? -14.016 14.125 0.744 1 92.38 214 ARG A C 1
ATOM 1516 O O . ARG A 1 214 ? -12.875 14.062 1.199 1 92.38 214 ARG A O 1
ATOM 1523 N N . ARG A 1 215 ? -14.422 14.875 -0.223 1 93.31 215 ARG A N 1
ATOM 1524 C CA . ARG A 1 215 ? -13.422 15.695 -0.906 1 93.31 215 ARG A CA 1
ATOM 1525 C C . ARG A 1 215 ? -12.852 16.75 0.028 1 93.31 215 ARG A C 1
ATOM 1527 O O . ARG A 1 215 ? -11.648 17.031 0.002 1 93.31 215 ARG A O 1
ATOM 1534 N N . GLY A 1 216 ? -13.727 17.312 0.795 1 94.44 216 GLY A N 1
ATOM 1535 C CA . GLY A 1 216 ? -13.273 18.297 1.764 1 94.44 216 GLY A CA 1
ATOM 1536 C C . GLY A 1 216 ? -12.336 17.719 2.807 1 94.44 216 GLY A C 1
ATOM 1537 O O . GLY A 1 216 ? -11.328 18.344 3.152 1 94.44 216 GLY A O 1
ATOM 1538 N N . ALA A 1 217 ? -12.672 16.547 3.279 1 94.88 217 ALA A N 1
ATOM 1539 C CA . ALA A 1 217 ? -11.836 15.891 4.277 1 94.88 217 ALA A CA 1
ATOM 1540 C C . ALA A 1 217 ? -10.469 15.531 3.697 1 94.88 217 ALA A C 1
ATOM 1542 O O . ALA A 1 217 ? -9.445 15.68 4.367 1 94.88 217 ALA A O 1
ATOM 1543 N N . LEU A 1 218 ? -10.5 15.117 2.457 1 95.44 218 LEU A N 1
ATOM 1544 C CA . LEU A 1 218 ? -9.242 14.781 1.798 1 95.44 218 LEU A CA 1
ATOM 1545 C C . LEU A 1 218 ? -8.391 16.031 1.576 1 95.44 218 LEU A C 1
ATOM 1547 O O . LEU A 1 218 ? -7.172 16 1.76 1 95.44 218 LEU A O 1
ATOM 1551 N N . ALA A 1 219 ? -9.039 17.062 1.166 1 96.56 219 ALA A N 1
ATOM 1552 C CA . ALA A 1 219 ? -8.344 18.328 0.948 1 96.56 219 ALA A CA 1
ATOM 1553 C C . ALA A 1 219 ? -7.707 18.828 2.24 1 96.56 219 ALA A C 1
ATOM 1555 O O . ALA A 1 219 ? -6.574 19.312 2.234 1 96.56 219 ALA A O 1
ATOM 1556 N N . LEU A 1 220 ? -8.422 18.734 3.299 1 96.31 220 LEU A N 1
ATOM 1557 C CA . LEU A 1 220 ? -7.895 19.141 4.594 1 96.31 220 LEU A CA 1
ATOM 1558 C C . LEU A 1 220 ? -6.695 18.281 4.992 1 96.31 220 LEU A C 1
ATOM 1560 O O . LEU A 1 220 ? -5.684 18.797 5.465 1 96.31 220 LEU A O 1
ATOM 1564 N N . ALA A 1 221 ? -6.855 17 4.816 1 97.38 221 ALA A N 1
ATOM 1565 C CA . ALA A 1 221 ? -5.758 16.078 5.121 1 97.38 221 ALA A CA 1
ATOM 1566 C C . ALA A 1 221 ? -4.527 16.406 4.277 1 97.38 221 ALA A C 1
ATOM 1568 O O . ALA A 1 221 ? -3.402 16.375 4.777 1 97.38 221 ALA A O 1
ATOM 1569 N N . ALA A 1 222 ? -4.789 16.703 3.047 1 97.75 222 ALA A N 1
ATOM 1570 C CA . ALA A 1 222 ? -3.705 17.062 2.131 1 97.75 222 ALA A CA 1
ATOM 1571 C C . ALA A 1 222 ? -3.027 18.359 2.553 1 97.75 222 ALA A C 1
ATOM 1573 O O . ALA A 1 222 ? -1.803 18.484 2.467 1 97.75 222 ALA A O 1
ATOM 1574 N N . GLY A 1 223 ? -3.83 19.297 2.965 1 97.81 223 GLY A N 1
ATOM 1575 C CA . GLY A 1 223 ? -3.279 20.562 3.422 1 97.81 223 GLY A CA 1
ATOM 1576 C C . GLY A 1 223 ? -2.34 20.422 4.602 1 97.81 223 GLY A C 1
ATOM 1577 O O . GLY A 1 223 ? -1.25 21 4.613 1 97.81 223 GLY A O 1
ATOM 1578 N N . LEU A 1 224 ? -2.744 19.672 5.551 1 97.88 224 LEU A N 1
ATOM 1579 C CA . LEU A 1 224 ? -1.924 19.453 6.734 1 97.88 224 LEU A CA 1
ATOM 1580 C C . LEU A 1 224 ? -0.655 18.688 6.387 1 97.88 224 LEU A C 1
ATOM 1582 O O . LEU A 1 224 ? 0.422 18.984 6.906 1 97.88 224 LEU A O 1
ATOM 1586 N N . ALA A 1 225 ? -0.759 17.688 5.523 1 97.75 225 ALA A N 1
ATOM 1587 C CA . ALA A 1 225 ? 0.414 16.953 5.059 1 97.75 225 ALA A CA 1
ATOM 1588 C C . ALA A 1 225 ? 1.382 17.875 4.32 1 97.75 225 ALA A C 1
ATOM 1590 O O . ALA A 1 225 ? 2.6 17.766 4.484 1 97.75 225 ALA A O 1
ATOM 1591 N N . SER A 1 226 ? 0.796 18.734 3.555 1 97.5 226 SER A N 1
ATOM 1592 C CA . SER A 1 226 ? 1.604 19.672 2.789 1 97.5 226 SER A CA 1
ATOM 1593 C C . SER A 1 226 ? 2.367 20.625 3.709 1 97.5 226 SER A C 1
ATOM 1595 O O . SER A 1 226 ? 3.521 20.969 3.439 1 97.5 226 SER A O 1
ATOM 1597 N N . ILE A 1 227 ? 1.749 21.109 4.758 1 96.94 227 ILE A N 1
ATOM 1598 C CA . ILE A 1 227 ? 2.412 21.984 5.727 1 96.94 227 ILE A CA 1
ATOM 1599 C C . ILE A 1 227 ? 3.621 21.266 6.32 1 96.94 227 ILE A C 1
ATOM 1601 O O . ILE A 1 227 ? 4.719 21.812 6.375 1 96.94 227 ILE A O 1
ATOM 1605 N N . ALA A 1 228 ? 3.41 20.047 6.707 1 96.94 228 ALA A N 1
ATOM 1606 C CA . ALA A 1 228 ? 4.488 19.234 7.281 1 96.94 228 ALA A CA 1
ATOM 1607 C C . ALA A 1 228 ? 5.598 19.016 6.262 1 96.94 228 ALA A C 1
ATOM 1609 O O . ALA A 1 228 ? 6.781 19.109 6.594 1 96.94 228 ALA A O 1
ATOM 1610 N N . GLY A 1 229 ? 5.207 18.688 5.062 1 95.69 229 GLY A N 1
ATOM 1611 C CA . GLY A 1 229 ? 6.191 18.453 4.016 1 95.69 229 GLY A CA 1
ATOM 1612 C C . GLY A 1 229 ? 7.016 19.672 3.689 1 95.69 229 GLY A C 1
ATOM 1613 O O . GLY A 1 229 ? 8.227 19.578 3.471 1 95.69 229 GLY A O 1
ATOM 1614 N N . SER A 1 230 ? 6.367 20.812 3.605 1 94.56 230 SER A N 1
ATOM 1615 C CA . SER A 1 230 ? 7.062 22.062 3.334 1 94.56 230 SER A CA 1
ATOM 1616 C C . SER A 1 230 ? 8.062 22.391 4.438 1 94.56 230 SER A C 1
ATOM 1618 O O . SER A 1 230 ? 9.203 22.766 4.156 1 94.56 230 SER A O 1
ATOM 1620 N N . LEU A 1 231 ? 7.613 22.297 5.676 1 93.38 231 LEU A N 1
ATOM 1621 C CA . LEU A 1 231 ? 8.5 22.562 6.801 1 93.38 231 LEU A CA 1
ATOM 1622 C C . LEU A 1 231 ? 9.664 21.578 6.824 1 93.38 231 LEU A C 1
ATOM 1624 O O . LEU A 1 231 ? 10.789 21.938 7.176 1 93.38 231 LEU A O 1
ATOM 1628 N N . TYR A 1 232 ? 9.414 20.359 6.449 1 93.06 232 TYR A N 1
ATOM 1629 C CA . TYR A 1 232 ? 10.461 19.344 6.371 1 93.06 232 TYR A CA 1
ATOM 1630 C C . TYR A 1 232 ? 11.508 19.719 5.332 1 93.06 232 TYR A C 1
ATOM 1632 O O . TYR A 1 232 ? 12.711 19.578 5.574 1 93.06 232 TYR A O 1
ATOM 1640 N N . ALA A 1 233 ? 11.047 20.094 4.191 1 91.25 233 ALA A N 1
ATOM 1641 C CA . ALA A 1 233 ? 11.961 20.469 3.111 1 91.25 233 ALA A CA 1
ATOM 1642 C C . ALA A 1 233 ? 12.922 21.562 3.553 1 91.25 233 ALA A C 1
ATOM 1644 O O . ALA A 1 233 ? 14.117 21.516 3.256 1 91.25 233 ALA A O 1
ATOM 1645 N N . HIS A 1 234 ? 12.422 22.516 4.242 1 88.75 234 HIS A N 1
ATOM 1646 C CA . HIS A 1 234 ? 13.242 23.641 4.68 1 88.75 234 HIS A CA 1
ATOM 1647 C C . HIS A 1 234 ? 14.133 23.25 5.855 1 88.75 234 HIS A C 1
ATOM 1649 O O . HIS A 1 234 ? 15.258 23.734 5.98 1 88.75 234 HIS A O 1
ATOM 1655 N N . TRP A 1 235 ? 13.648 22.422 6.707 1 87.12 235 TRP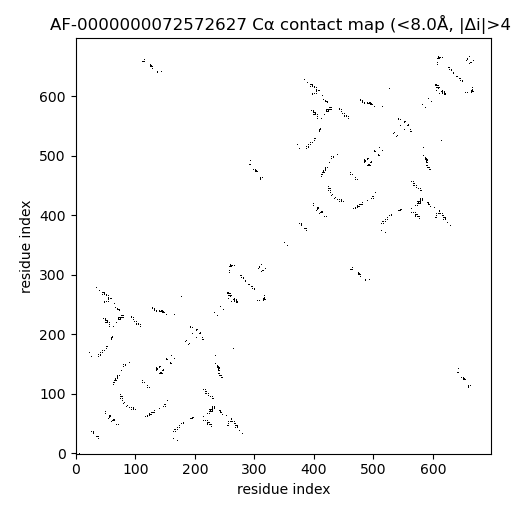 A N 1
ATOM 1656 C CA . TRP A 1 235 ? 14.422 21.953 7.855 1 87.12 235 TRP A CA 1
ATOM 1657 C C . TRP A 1 235 ? 15.562 21.047 7.41 1 87.12 235 TRP A C 1
ATOM 1659 O O . TRP A 1 235 ? 16.703 21.219 7.836 1 87.12 235 TRP A O 1
ATOM 1669 N N . SER A 1 236 ? 15.32 20.062 6.531 1 87.5 236 SER A N 1
ATOM 1670 C CA . SER A 1 236 ? 16.328 19.109 6.07 1 87.5 236 SER A CA 1
ATOM 1671 C C . SER A 1 236 ? 17.156 19.703 4.938 1 87.5 236 SER A C 1
ATOM 1673 O O . SER A 1 236 ? 18.219 19.156 4.602 1 87.5 236 SER A O 1
ATOM 1675 N N . SER A 1 237 ? 16.734 20.75 4.359 1 87.38 237 SER A N 1
ATOM 1676 C CA . SER A 1 237 ? 17.375 21.375 3.217 1 87.38 237 SER A CA 1
ATOM 1677 C C . SER A 1 237 ? 17.562 20.391 2.07 1 87.38 237 SER A C 1
ATOM 1679 O O . SER A 1 237 ? 18.531 20.5 1.298 1 87.38 237 SER A O 1
ATOM 1681 N N . PHE A 1 238 ? 16.734 19.422 2.123 1 88.06 238 PHE A N 1
ATOM 1682 C CA . PHE A 1 238 ? 16.797 18.359 1.126 1 88.06 238 PHE A CA 1
ATOM 1683 C C . PHE A 1 238 ? 15.438 17.703 0.937 1 88.06 238 PHE A C 1
ATOM 1685 O O . PHE A 1 238 ? 14.672 17.562 1.893 1 88.06 238 PHE A O 1
ATOM 1692 N N . MET A 1 239 ? 15.094 17.406 -0.27 1 89.44 239 MET A N 1
ATOM 1693 C CA . MET A 1 239 ? 13.859 16.703 -0.599 1 89.44 239 MET A CA 1
ATOM 1694 C C . MET A 1 239 ? 14.102 15.656 -1.676 1 89.44 239 MET A C 1
ATOM 1696 O O . MET A 1 239 ? 14.75 15.93 -2.686 1 89.44 239 MET A O 1
ATOM 1700 N N . ASP A 1 240 ? 13.727 14.484 -1.365 1 89.06 240 ASP A N 1
ATOM 1701 C CA . ASP A 1 240 ? 13.859 13.414 -2.348 1 89.06 240 ASP A CA 1
ATOM 1702 C C . ASP A 1 240 ? 12.523 12.711 -2.582 1 89.06 240 ASP A C 1
ATOM 1704 O O . ASP A 1 240 ? 11.594 12.867 -1.789 1 89.06 240 ASP A O 1
ATOM 1708 N N . SER A 1 241 ? 12.453 11.992 -3.68 1 86.12 241 SER A N 1
ATOM 1709 C CA . SER A 1 241 ? 11.219 11.344 -4.098 1 86.12 241 SER A CA 1
ATOM 1710 C C . SER A 1 241 ? 10.781 10.281 -3.094 1 86.12 241 SER A C 1
ATOM 1712 O O . SER A 1 241 ? 9.602 9.922 -3.035 1 86.12 241 SER A O 1
ATOM 1714 N N . GLY A 1 242 ? 11.688 9.773 -2.291 1 84.19 242 GLY A N 1
ATOM 1715 C CA . GLY A 1 242 ? 11.375 8.781 -1.278 1 84.19 242 GLY A CA 1
ATOM 1716 C C . GLY A 1 242 ? 10.383 9.281 -0.241 1 84.19 242 GLY A C 1
ATOM 1717 O O . GLY A 1 242 ? 9.656 8.484 0.366 1 84.19 242 GLY A O 1
ATOM 1718 N N . GLN A 1 243 ? 10.328 10.602 -0.087 1 87.56 243 GLN A N 1
ATOM 1719 C CA . GLN A 1 243 ? 9.422 11.188 0.895 1 87.56 243 GLN A CA 1
ATOM 1720 C C . GLN A 1 243 ? 7.969 11.008 0.471 1 87.56 243 GLN A C 1
ATOM 1722 O O . GLN A 1 243 ? 7.062 11.062 1.305 1 87.56 243 GLN A O 1
ATOM 1727 N N . ALA A 1 244 ? 7.77 10.812 -0.803 1 88.44 244 ALA A N 1
ATOM 1728 C CA . ALA A 1 244 ? 6.426 10.586 -1.325 1 88.44 244 ALA A CA 1
ATOM 1729 C C . ALA A 1 244 ? 6.109 9.094 -1.387 1 88.44 244 ALA A C 1
ATOM 1731 O O . ALA A 1 244 ? 5.043 8.695 -1.861 1 88.44 244 ALA A O 1
ATOM 1732 N N . GLY A 1 245 ? 6.969 8.305 -0.9 1 85.88 245 GLY A N 1
ATOM 1733 C CA . GLY A 1 245 ? 6.871 6.867 -1.071 1 85.88 245 GLY A CA 1
ATOM 1734 C C . GLY A 1 245 ? 5.727 6.25 -0.288 1 85.88 245 GLY A C 1
ATOM 1735 O O . GLY A 1 245 ? 5.242 6.836 0.682 1 85.88 245 GLY A O 1
ATOM 1736 N N . LEU A 1 246 ? 5.289 5.125 -0.674 1 85.94 246 LEU A N 1
ATOM 1737 C CA . LEU A 1 246 ? 4.184 4.387 -0.074 1 85.94 246 LEU A CA 1
ATOM 1738 C C . LEU A 1 246 ? 4.484 4.051 1.383 1 85.94 246 LEU A C 1
ATOM 1740 O O . LEU A 1 246 ? 3.594 4.105 2.232 1 85.94 246 LEU A O 1
ATOM 1744 N N . LEU A 1 247 ? 5.684 3.766 1.668 1 85.94 247 LEU A N 1
ATOM 1745 C CA . LEU A 1 247 ? 6.055 3.4 3.031 1 85.94 247 LEU A CA 1
ATOM 1746 C C . LEU A 1 247 ? 5.812 4.562 3.988 1 85.94 247 LEU A C 1
ATOM 1748 O O . LEU A 1 247 ? 5.359 4.355 5.117 1 85.94 247 LEU A O 1
ATOM 1752 N N . ASN A 1 248 ? 6.094 5.738 3.479 1 91.31 248 ASN A N 1
ATOM 1753 C CA . ASN A 1 248 ? 5.848 6.906 4.316 1 91.31 248 ASN A CA 1
ATOM 1754 C C . ASN A 1 248 ? 4.359 7.125 4.555 1 91.31 248 ASN A C 1
ATOM 1756 O O . ASN A 1 248 ? 3.955 7.562 5.633 1 91.31 248 ASN A O 1
ATOM 1760 N N . SER A 1 249 ? 3.582 6.84 3.541 1 93.25 249 SER A N 1
ATOM 1761 C CA . SER A 1 249 ? 2.137 6.949 3.709 1 93.25 249 SER A CA 1
ATOM 1762 C C . SER A 1 249 ? 1.623 5.941 4.734 1 93.25 249 SER A C 1
ATOM 1764 O O . SER A 1 249 ? 0.756 6.266 5.551 1 93.25 249 SER A O 1
ATOM 1766 N N . VAL A 1 250 ? 2.119 4.773 4.707 1 89.44 250 VAL A N 1
ATOM 1767 C CA . VAL A 1 250 ? 1.734 3.744 5.664 1 89.44 250 VAL A CA 1
ATOM 1768 C C . VAL A 1 250 ? 2.158 4.16 7.07 1 89.44 250 VAL A C 1
ATOM 1770 O O . VAL A 1 250 ? 1.412 3.969 8.031 1 89.44 250 VAL A O 1
ATOM 1773 N N . GLN A 1 251 ? 3.35 4.672 7.141 1 90.75 251 GLN A N 1
ATOM 1774 C CA . GLN A 1 251 ? 3.84 5.133 8.438 1 90.75 251 GLN A CA 1
ATOM 1775 C C . GLN A 1 251 ? 2.9 6.176 9.039 1 90.75 251 GLN A C 1
ATOM 1777 O O . GLN A 1 251 ? 2.59 6.125 10.227 1 90.75 251 GLN A O 1
ATOM 1782 N N . LEU A 1 252 ? 2.508 7.098 8.211 1 94.62 252 LEU A N 1
ATOM 1783 C CA . LEU A 1 252 ? 1.607 8.141 8.695 1 94.62 252 LEU A CA 1
ATOM 1784 C C . LEU A 1 252 ? 0.277 7.547 9.141 1 94.62 252 LEU A C 1
ATOM 1786 O O . LEU A 1 252 ? -0.3 7.984 10.141 1 94.62 252 LEU A O 1
ATOM 1790 N N . LEU A 1 253 ? -0.173 6.602 8.391 1 91.69 253 LEU A N 1
ATOM 1791 C CA . LEU A 1 253 ? -1.409 5.93 8.773 1 91.69 253 LEU A CA 1
ATOM 1792 C C . LEU A 1 253 ? -1.238 5.199 10.102 1 91.69 253 LEU A C 1
ATOM 1794 O O . LEU A 1 253 ? -2.139 5.219 10.945 1 91.69 253 LEU A O 1
ATOM 1798 N N . VAL A 1 254 ? -0.111 4.555 10.305 1 89.44 254 VAL A N 1
ATOM 1799 C CA . VAL A 1 254 ? 0.177 3.834 11.539 1 89.44 254 VAL A CA 1
ATOM 1800 C C . VAL A 1 254 ? 0.212 4.812 12.711 1 89.44 254 VAL A C 1
ATOM 1802 O O . VAL A 1 254 ? -0.351 4.535 13.773 1 89.44 254 VAL A O 1
ATOM 1805 N N . ILE A 1 255 ? 0.883 5.922 12.5 1 91.44 255 ILE A N 1
ATOM 1806 C CA . ILE A 1 255 ? 0.981 6.945 13.531 1 91.44 255 ILE A CA 1
ATOM 1807 C C . ILE A 1 255 ? -0.418 7.395 13.945 1 91.44 255 ILE A C 1
ATOM 1809 O O . ILE A 1 255 ? -0.741 7.422 15.141 1 91.44 255 ILE A O 1
ATOM 1813 N N . ALA A 1 256 ? -1.222 7.715 12.984 1 91.75 256 ALA A N 1
ATOM 1814 C CA . ALA A 1 256 ? -2.576 8.172 13.281 1 91.75 256 ALA A CA 1
ATOM 1815 C C . ALA A 1 256 ? -3.396 7.07 13.938 1 91.75 256 ALA A C 1
ATOM 1817 O O . ALA A 1 256 ? -4.176 7.332 14.859 1 91.75 256 ALA A O 1
ATOM 1818 N N . SER A 1 257 ? -3.242 5.859 13.508 1 88.5 257 SER A N 1
ATOM 1819 C CA . SER A 1 257 ? -4.035 4.738 14 1 88.5 257 SER A CA 1
ATOM 1820 C C . SER A 1 257 ? -3.617 4.344 15.414 1 88.5 257 SER A C 1
ATOM 1822 O O . SER A 1 257 ? -4.465 4.055 16.266 1 88.5 257 SER A O 1
ATOM 1824 N N . VAL A 1 258 ? -2.32 4.277 15.609 1 84.62 258 VAL A N 1
ATOM 1825 C CA . VAL A 1 258 ? -1.804 3.883 16.922 1 84.62 258 VAL A CA 1
ATOM 1826 C C . VAL A 1 258 ? -2.188 4.926 17.969 1 84.62 258 VAL A C 1
ATOM 1828 O O . VAL A 1 258 ? -2.549 4.582 19.094 1 84.62 258 VAL A O 1
ATOM 1831 N N . GLY A 1 259 ? -2.02 6.18 17.641 1 84.44 259 GLY A N 1
ATOM 1832 C CA . GLY A 1 259 ? -2.387 7.246 18.562 1 84.44 259 GLY A CA 1
ATOM 1833 C C . GLY A 1 259 ? -3.883 7.348 18.797 1 84.44 259 GLY A C 1
ATOM 1834 O O . GLY A 1 259 ? -4.324 7.852 19.828 1 84.44 259 GLY A O 1
ATOM 1835 N N . GLY A 1 260 ? -4.656 6.98 17.844 1 82.38 260 GLY A N 1
ATOM 1836 C CA . GLY A 1 260 ? -6.105 7.07 17.938 1 82.38 260 GLY A CA 1
ATOM 1837 C C . GLY A 1 260 ? -6.723 7.93 16.859 1 82.38 260 GLY A C 1
ATOM 1838 O O . GLY A 1 260 ? -6.5 9.141 16.812 1 82.38 260 GLY A O 1
ATOM 1839 N N . LEU A 1 261 ? -7.551 7.379 16.031 1 86.88 261 LEU A N 1
ATOM 1840 C CA . LEU A 1 261 ? -8.125 8.07 14.883 1 86.88 261 LEU A CA 1
ATOM 1841 C C . LEU A 1 261 ? -9.359 8.867 15.289 1 86.88 261 LEU A C 1
ATOM 1843 O O . LEU A 1 261 ? -9.867 9.672 14.508 1 86.88 261 LEU A O 1
ATOM 1847 N N . ARG A 1 262 ? -9.781 8.773 16.516 1 81.88 262 ARG A N 1
ATOM 1848 C CA . ARG A 1 262 ? -11.047 9.398 16.906 1 81.88 262 ARG A CA 1
ATOM 1849 C C . ARG A 1 262 ? -10.805 10.695 17.672 1 81.88 262 ARG A C 1
ATOM 1851 O O . ARG A 1 262 ? -11.75 11.406 18.016 1 81.88 262 ARG A O 1
ATOM 1858 N N . THR A 1 263 ? -9.57 10.953 18.016 1 84.75 263 THR A N 1
ATOM 1859 C CA . THR A 1 263 ? -9.25 12.172 18.75 1 84.75 263 THR A CA 1
ATOM 1860 C C . THR A 1 263 ? -8.125 12.938 18.062 1 84.75 263 THR A C 1
ATOM 1862 O O . THR A 1 263 ? -7.23 12.336 17.469 1 84.75 263 THR A O 1
ATOM 1865 N N . PRO A 1 264 ? -8.289 14.219 18.141 1 87.69 264 PRO A N 1
ATOM 1866 C CA . PRO A 1 264 ? -7.223 15.016 17.531 1 87.69 264 PRO A CA 1
ATOM 1867 C C . PRO A 1 264 ? -5.879 14.828 18.234 1 87.69 264 PRO A C 1
ATOM 1869 O O . PRO A 1 264 ? -4.828 15.125 17.656 1 87.69 264 PRO A O 1
ATOM 1872 N N . TRP A 1 265 ? -5.887 14.266 19.391 1 83.44 265 TRP A N 1
ATOM 1873 C CA . TRP A 1 265 ? -4.664 14.047 20.141 1 83.44 265 TRP A CA 1
ATOM 1874 C C . TRP A 1 265 ? -3.988 12.742 19.719 1 83.44 265 TRP A C 1
ATOM 1876 O O . TRP A 1 265 ? -2.871 12.445 20.141 1 83.44 265 TRP A O 1
ATOM 1886 N N . GLY A 1 266 ? -4.621 12.039 18.953 1 82.06 266 GLY A N 1
ATOM 1887 C CA . GLY A 1 266 ? -4.117 10.75 18.531 1 82.06 266 GLY A CA 1
ATOM 1888 C C . GLY A 1 266 ? -2.859 10.844 17.688 1 82.06 266 GLY A C 1
ATOM 1889 O O . GLY A 1 266 ? -1.91 10.086 17.891 1 82.06 266 GLY A O 1
ATOM 1890 N N . ALA A 1 267 ? -2.842 11.805 16.828 1 89.81 267 ALA A N 1
ATOM 1891 C CA . ALA A 1 267 ? -1.724 11.914 15.891 1 89.81 267 ALA A CA 1
ATOM 1892 C C . ALA A 1 267 ? -0.426 12.242 16.625 1 89.81 267 ALA A C 1
ATOM 1894 O O . ALA A 1 267 ? 0.583 11.555 16.453 1 89.81 267 ALA A O 1
ATOM 1895 N N . PRO A 1 268 ? -0.432 13.289 17.578 1 90.06 268 PRO A N 1
ATOM 1896 C CA . PRO A 1 268 ? 0.8 13.57 18.328 1 90.06 268 PRO A CA 1
ATOM 1897 C C . PRO A 1 268 ? 1.227 12.406 19.219 1 90.06 268 PRO A C 1
ATOM 1899 O O . PRO A 1 268 ? 2.418 12.102 19.312 1 90.06 268 PRO A O 1
ATOM 1902 N N . LEU A 1 269 ? 0.334 11.742 19.859 1 85.06 269 LEU A N 1
ATOM 1903 C CA . LEU A 1 269 ? 0.656 10.594 20.703 1 85.06 269 LEU A CA 1
ATOM 1904 C C . LEU A 1 269 ? 1.192 9.438 19.875 1 85.06 269 LEU A C 1
ATOM 1906 O O . LEU A 1 269 ? 2.131 8.75 20.281 1 85.06 269 LEU A O 1
ATOM 1910 N N . GLY A 1 270 ? 0.556 9.234 18.781 1 88.69 270 GLY A N 1
ATOM 1911 C CA . GLY A 1 270 ? 1.025 8.18 17.891 1 88.69 270 GLY A CA 1
ATOM 1912 C C . GLY A 1 270 ? 2.436 8.414 17.391 1 88.69 270 GLY A C 1
ATOM 1913 O O . GLY A 1 270 ? 3.23 7.48 17.297 1 88.69 270 GLY A O 1
ATOM 1914 N N . ALA A 1 271 ? 2.646 9.641 17.016 1 91.12 271 ALA A N 1
ATOM 1915 C CA . ALA A 1 271 ? 3.986 9.984 16.547 1 91.12 271 ALA A CA 1
ATOM 1916 C C . ALA A 1 271 ? 5.027 9.75 17.641 1 91.12 271 ALA A C 1
ATOM 1918 O O . ALA A 1 271 ? 6.109 9.227 17.375 1 91.12 271 ALA A O 1
ATOM 1919 N N . LEU A 1 272 ? 4.691 10.141 18.828 1 85 272 LEU A N 1
ATOM 1920 C CA . LEU A 1 272 ? 5.594 9.93 19.953 1 85 272 LEU A CA 1
ATOM 1921 C C . LEU A 1 272 ? 5.883 8.445 20.156 1 85 272 LEU A C 1
ATOM 1923 O O . LEU A 1 272 ? 7.039 8.055 20.312 1 85 272 LEU A O 1
ATOM 1927 N N . VAL A 1 273 ? 4.898 7.633 20.141 1 83.5 273 VAL A N 1
ATOM 1928 C CA . VAL A 1 273 ? 5.031 6.207 20.406 1 83.5 273 VAL A CA 1
ATOM 1929 C C . VAL A 1 273 ? 5.793 5.527 19.281 1 83.5 273 VAL A C 1
ATOM 1931 O O . VAL A 1 273 ? 6.766 4.812 19.516 1 83.5 273 VAL A O 1
ATOM 1934 N N . ILE A 1 274 ? 5.348 5.797 18.125 1 85.88 274 ILE A N 1
ATOM 1935 C CA . ILE A 1 274 ? 5.879 5.066 16.984 1 85.88 274 ILE A CA 1
ATOM 1936 C C . ILE A 1 274 ? 7.309 5.516 16.703 1 85.88 274 ILE A C 1
ATOM 1938 O O . ILE A 1 274 ? 8.188 4.691 16.422 1 85.88 274 ILE A O 1
ATOM 1942 N N . VAL A 1 275 ? 7.535 6.812 16.688 1 82.94 275 VAL A N 1
ATOM 1943 C CA . VAL A 1 275 ? 8.875 7.309 16.391 1 82.94 275 VAL A CA 1
ATOM 1944 C C . VAL A 1 275 ? 9.836 6.871 17.5 1 82.94 275 VAL A C 1
ATOM 1946 O O . VAL A 1 275 ? 10.984 6.504 17.219 1 82.94 275 VAL A O 1
ATOM 1949 N N . THR A 1 276 ? 9.43 6.926 18.766 1 78.5 276 THR A N 1
ATOM 1950 C CA . THR A 1 276 ? 10.258 6.453 19.875 1 78.5 276 THR A CA 1
ATOM 1951 C C . THR A 1 276 ? 10.586 4.969 19.703 1 78.5 276 THR A C 1
ATOM 1953 O O . THR A 1 276 ? 11.727 4.555 19.906 1 78.5 276 THR A O 1
ATOM 1956 N N . PHE A 1 277 ? 9.602 4.219 19.359 1 78.56 277 PHE A N 1
ATOM 1957 C CA . PHE A 1 277 ? 9.812 2.787 19.172 1 78.56 277 PHE A CA 1
ATOM 1958 C C . PHE A 1 277 ? 10.742 2.525 18 1 78.56 277 PHE A C 1
ATOM 1960 O O . PHE A 1 277 ? 11.562 1.606 18.047 1 78.56 277 PHE A O 1
ATOM 1967 N N . SER A 1 278 ? 10.469 3.285 16.938 1 80.25 278 SER A N 1
ATOM 1968 C CA . SER A 1 278 ? 11.336 3.145 15.773 1 80.25 278 SER A CA 1
ATOM 1969 C C . SER A 1 278 ? 12.789 3.459 16.125 1 80.25 278 SER A C 1
ATOM 1971 O O . SER A 1 278 ? 13.695 2.719 15.734 1 80.25 278 SER A O 1
ATOM 1973 N N . GLU A 1 279 ? 13.016 4.516 16.875 1 75.31 279 GLU A N 1
ATOM 1974 C CA . GLU A 1 279 ? 14.367 4.898 17.281 1 75.31 279 GLU A CA 1
ATOM 1975 C C . GLU A 1 279 ? 14.953 3.893 18.266 1 75.31 279 GLU A C 1
ATOM 1977 O O . GLU A 1 279 ? 16.141 3.572 18.203 1 75.31 279 GLU A O 1
ATOM 1982 N N . ALA A 1 280 ? 14.172 3.439 19.156 1 74.81 280 ALA A N 1
ATOM 1983 C CA . ALA A 1 280 ? 14.617 2.434 20.125 1 74.81 280 ALA A CA 1
ATOM 1984 C C . ALA A 1 280 ? 14.984 1.129 19.422 1 74.81 280 ALA A C 1
ATOM 1986 O O . ALA A 1 280 ? 15.938 0.452 19.812 1 74.81 280 ALA A O 1
ATOM 1987 N N . SER A 1 281 ? 14.188 0.788 18.438 1 75.5 281 SER A N 1
ATOM 1988 C CA . SER A 1 281 ? 14.445 -0.448 17.703 1 75.5 281 SER A CA 1
ATOM 1989 C C . SER A 1 281 ? 15.766 -0.379 16.953 1 75.5 281 SER A C 1
ATOM 1991 O O . SER A 1 281 ? 16.453 -1.393 16.781 1 75.5 281 SER A O 1
ATOM 1993 N N . LYS A 1 282 ? 16.109 0.788 16.406 1 72.19 282 LYS A N 1
ATOM 1994 C CA . LYS A 1 282 ? 17.375 0.967 15.719 1 72.19 282 LYS A CA 1
ATOM 1995 C C . LYS A 1 282 ? 18.547 0.713 16.656 1 72.19 282 LYS A C 1
ATOM 1997 O O . LYS A 1 282 ? 19.609 0.255 16.219 1 72.19 282 LYS A O 1
ATOM 2002 N N . ASP A 1 283 ? 18.312 1.025 17.828 1 70.5 283 ASP A N 1
ATOM 2003 C CA . ASP A 1 283 ? 19.375 0.853 18.812 1 70.5 283 ASP A CA 1
ATOM 2004 C C . ASP A 1 283 ? 19.375 -0.559 19.391 1 70.5 283 ASP A C 1
ATOM 2006 O O . ASP A 1 283 ? 20.438 -1.146 19.625 1 70.5 283 ASP A O 1
ATOM 2010 N N . LEU A 1 284 ? 18.219 -1.079 19.562 1 69.62 284 LEU A N 1
ATOM 2011 C CA . LEU A 1 284 ? 18.094 -2.332 20.297 1 69.62 284 LEU A CA 1
ATOM 2012 C C . LEU A 1 284 ? 18.25 -3.529 19.359 1 69.62 284 LEU A C 1
ATOM 2014 O O . LEU A 1 284 ? 18.828 -4.547 19.75 1 69.62 284 LEU A O 1
ATOM 2018 N N . ILE A 1 285 ? 17.719 -3.432 18.188 1 66.38 285 ILE A N 1
ATOM 2019 C CA . ILE A 1 285 ? 17.656 -4.594 17.312 1 66.38 285 ILE A CA 1
ATOM 2020 C C . ILE A 1 285 ? 19.062 -5.012 16.906 1 66.38 285 ILE A C 1
ATOM 2022 O O . ILE A 1 285 ? 19.391 -6.199 16.906 1 66.38 285 ILE A O 1
ATOM 2026 N N . PRO A 1 286 ? 19.922 -4.059 16.469 1 63.5 286 PRO A N 1
ATOM 2027 C CA . PRO A 1 286 ? 21.281 -4.5 16.141 1 63.5 286 PRO A CA 1
ATOM 2028 C C . PRO A 1 286 ? 21.969 -5.199 17.328 1 63.5 286 PRO A C 1
ATOM 2030 O O . PRO A 1 286 ? 22.875 -6.008 17.125 1 63.5 286 PRO A O 1
ATOM 2033 N N . LYS A 1 287 ? 21.609 -4.801 18.422 1 65.56 287 LYS A N 1
ATOM 2034 C CA . LYS A 1 287 ? 22.172 -5.461 19.609 1 65.56 287 LYS A CA 1
ATOM 2035 C C . LYS A 1 287 ? 21.688 -6.906 19.703 1 65.56 287 LYS A C 1
ATOM 2037 O O . LYS A 1 287 ? 22.422 -7.781 20.172 1 65.56 287 LYS A O 1
ATOM 2042 N N . VAL A 1 288 ? 20.469 -7.164 19.281 1 62.06 288 VAL A N 1
ATOM 2043 C CA . VAL A 1 288 ? 19.922 -8.516 19.344 1 62.06 288 VAL A CA 1
ATOM 2044 C C . VAL A 1 288 ? 20.281 -9.281 18.078 1 62.06 288 VAL A C 1
ATOM 2046 O O . VAL A 1 288 ? 20.531 -10.484 18.109 1 62.06 288 VAL A O 1
ATOM 2049 N N . PHE A 1 289 ? 20.188 -8.562 16.938 1 60.56 289 PHE A N 1
ATOM 2050 C CA . PHE A 1 289 ? 20.562 -9.18 15.664 1 60.56 289 PHE A CA 1
ATOM 2051 C C . PHE A 1 289 ? 21.688 -8.406 15 1 60.56 289 PHE A C 1
ATOM 2053 O O . PHE A 1 289 ? 21.453 -7.457 14.25 1 60.56 289 PHE A O 1
ATOM 2060 N N . PRO A 1 290 ? 22.906 -8.633 15.438 1 58.62 290 PRO A N 1
ATOM 2061 C CA . PRO A 1 290 ? 24.078 -7.898 14.961 1 58.62 290 PRO A CA 1
ATOM 2062 C C . PRO A 1 290 ? 24.125 -7.773 13.445 1 58.62 290 PRO A C 1
ATOM 2064 O O . PRO A 1 290 ? 24.672 -6.801 12.914 1 58.62 290 PRO A O 1
ATOM 2067 N N . SER A 1 291 ? 23.719 -8.758 12.781 1 57.5 291 SER A N 1
ATOM 2068 C CA . SER A 1 291 ? 23.797 -8.719 11.328 1 57.5 291 SER A CA 1
ATOM 2069 C C . SER A 1 291 ? 22.688 -7.871 10.727 1 57.5 291 SER A C 1
ATOM 2071 O O . SER A 1 291 ? 22.641 -7.66 9.516 1 57.5 291 SER A O 1
ATOM 2073 N N . ALA A 1 292 ? 21.953 -7.332 11.617 1 56.69 292 ALA A N 1
ATOM 2074 C CA . ALA A 1 292 ? 20.75 -6.668 11.141 1 56.69 292 ALA A CA 1
ATOM 2075 C C . ALA A 1 292 ? 21.047 -5.242 10.688 1 56.69 292 ALA A C 1
ATOM 2077 O O . ALA A 1 292 ? 21.328 -4.367 11.516 1 56.69 292 ALA A O 1
ATOM 2078 N N . THR A 1 293 ? 21.766 -4.977 9.648 1 54.38 293 THR A N 1
ATOM 2079 C CA . THR A 1 293 ? 22.203 -3.67 9.164 1 54.38 293 THR A CA 1
ATOM 2080 C C . THR A 1 293 ? 21.031 -2.879 8.602 1 54.38 293 THR A C 1
ATOM 2082 O O . THR A 1 293 ? 21.188 -1.737 8.164 1 54.38 293 THR A O 1
ATOM 2085 N N . GLY A 1 294 ? 19.734 -3.426 8.695 1 58.75 294 GLY A N 1
ATOM 2086 C CA . GLY A 1 294 ? 18.797 -2.793 7.789 1 58.75 294 GLY A CA 1
ATOM 2087 C C . GLY A 1 294 ? 17.734 -1.988 8.5 1 58.75 294 GLY A C 1
ATOM 2088 O O . GLY A 1 294 ? 17.844 -1.717 9.695 1 58.75 294 GLY A O 1
ATOM 2089 N N . ASN A 1 295 ? 16.812 -1.313 7.754 1 63.31 295 ASN A N 1
ATOM 2090 C CA . ASN A 1 295 ? 15.688 -0.449 8.102 1 63.31 295 ASN A CA 1
ATOM 2091 C C . ASN A 1 295 ? 14.641 -1.191 8.93 1 63.31 295 ASN A C 1
ATOM 2093 O O . ASN A 1 295 ? 13.633 -1.653 8.391 1 63.31 295 ASN A O 1
ATOM 2097 N N . PHE A 1 296 ? 14.836 -1.381 10.273 1 70.5 296 PHE A N 1
ATOM 2098 C CA . PHE A 1 296 ? 13.945 -2.068 11.203 1 70.5 296 PHE A CA 1
ATOM 2099 C C . PHE A 1 296 ? 12.664 -1.274 11.422 1 70.5 296 PHE A C 1
ATOM 2101 O O . PHE A 1 296 ? 11.672 -1.809 11.922 1 70.5 296 PHE A O 1
ATOM 2108 N N . ASP A 1 297 ? 12.711 -0.057 10.93 1 76.5 297 ASP A N 1
ATOM 2109 C CA . ASP A 1 297 ? 11.539 0.802 11.094 1 76.5 297 ASP A CA 1
ATOM 2110 C C . ASP A 1 297 ? 10.328 0.218 10.375 1 76.5 297 ASP A C 1
ATOM 2112 O O . ASP A 1 297 ? 9.203 0.29 10.883 1 76.5 297 ASP A O 1
ATOM 2116 N N . ILE A 1 298 ? 10.656 -0.448 9.32 1 78.75 298 ILE A N 1
ATOM 2117 C CA . ILE A 1 298 ? 9.547 -0.952 8.508 1 78.75 298 ILE A CA 1
ATOM 2118 C C . ILE A 1 298 ? 8.859 -2.104 9.242 1 78.75 298 ILE A C 1
ATOM 2120 O O . ILE A 1 298 ? 7.633 -2.23 9.195 1 78.75 298 ILE A O 1
ATOM 2124 N N . ILE A 1 299 ? 9.688 -2.893 9.953 1 79.56 299 ILE A N 1
ATOM 2125 C CA . ILE A 1 299 ? 9.125 -4 10.719 1 79.56 299 ILE A CA 1
ATOM 2126 C C . ILE A 1 299 ? 8.219 -3.459 11.82 1 79.56 299 ILE A C 1
ATOM 2128 O O . ILE A 1 299 ? 7.125 -3.977 12.047 1 79.56 299 ILE A O 1
ATOM 2132 N N . VAL A 1 300 ? 8.648 -2.416 12.445 1 80.75 300 VAL A N 1
ATOM 2133 C CA . VAL A 1 300 ? 7.895 -1.802 13.531 1 80.75 300 VAL A CA 1
ATOM 2134 C C . VAL A 1 300 ? 6.566 -1.272 13 1 80.75 300 VAL A C 1
ATOM 2136 O O . VAL A 1 300 ? 5.512 -1.515 13.594 1 80.75 300 VAL A O 1
ATOM 2139 N N . TYR A 1 301 ? 6.652 -0.619 11.852 1 83.69 301 TYR A N 1
ATOM 2140 C CA . TYR A 1 301 ? 5.438 -0.056 11.266 1 83.69 301 TYR A CA 1
ATOM 2141 C C . TYR A 1 301 ? 4.465 -1.157 10.859 1 83.69 301 TYR A C 1
ATOM 2143 O O . TYR A 1 301 ? 3.264 -1.056 11.109 1 83.69 301 TYR A O 1
ATOM 2151 N N . GLY A 1 302 ? 5.051 -2.191 10.273 1 83.44 302 GLY A N 1
ATOM 2152 C CA . GLY A 1 302 ? 4.211 -3.301 9.852 1 83.44 302 GLY A CA 1
ATOM 2153 C C . GLY A 1 302 ? 3.539 -4.016 11.008 1 83.44 302 GLY A C 1
ATOM 2154 O O . GLY A 1 302 ? 2.332 -4.262 10.977 1 83.44 302 GLY A O 1
ATOM 2155 N N . ILE A 1 303 ? 4.27 -4.262 12.031 1 84.94 303 ILE A N 1
ATOM 2156 C CA . ILE A 1 303 ? 3.742 -4.957 13.203 1 84.94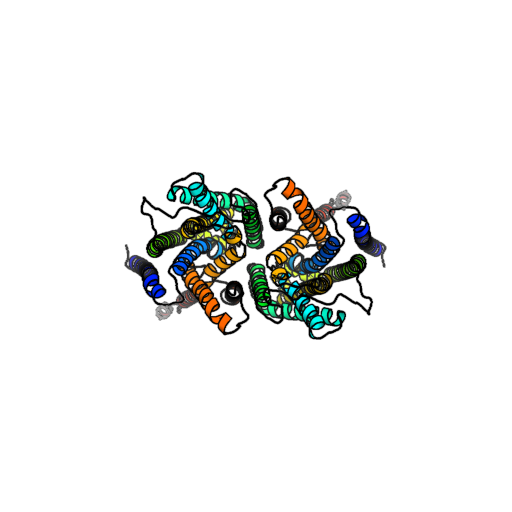 303 ILE A CA 1
ATOM 2157 C C . ILE A 1 303 ? 2.73 -4.062 13.922 1 84.94 303 ILE A C 1
ATOM 2159 O O . ILE A 1 303 ? 1.683 -4.539 14.367 1 84.94 303 ILE A O 1
ATOM 2163 N N . ALA A 1 304 ? 3.086 -2.787 14.016 1 85.06 304 ALA A N 1
ATOM 2164 C CA . ALA A 1 304 ? 2.176 -1.843 14.656 1 85.06 304 ALA A CA 1
ATOM 2165 C C . ALA A 1 304 ? 0.847 -1.769 13.914 1 85.06 304 ALA A C 1
ATOM 2167 O O . ALA A 1 304 ? -0.219 -1.726 14.531 1 85.06 304 ALA A O 1
ATOM 2168 N N . LEU A 1 305 ? 0.959 -1.749 12.609 1 83.38 305 LEU A N 1
ATOM 2169 C CA . LEU A 1 305 ? -0.259 -1.663 11.805 1 83.38 305 LEU A CA 1
ATOM 2170 C C . LEU A 1 305 ? -1.113 -2.914 11.984 1 83.38 305 LEU A C 1
ATOM 2172 O O . LEU A 1 305 ? -2.332 -2.82 12.148 1 83.38 305 LEU A O 1
ATOM 2176 N N . ILE A 1 306 ? -0.487 -4.074 11.984 1 81.69 306 ILE A N 1
ATOM 2177 C CA . ILE A 1 306 ? -1.202 -5.328 12.203 1 81.69 306 ILE A CA 1
ATOM 2178 C C . ILE A 1 306 ? -1.876 -5.305 13.57 1 81.69 306 ILE A C 1
ATOM 2180 O O . ILE A 1 306 ? -3.043 -5.68 13.703 1 81.69 306 ILE A O 1
ATOM 2184 N N . ALA A 1 307 ? -1.149 -4.883 14.57 1 80.81 307 ALA A N 1
ATOM 2185 C CA . ALA A 1 307 ? -1.666 -4.844 15.938 1 80.81 307 ALA A CA 1
ATOM 2186 C C . ALA A 1 307 ? -2.883 -3.926 16.031 1 80.81 307 ALA A C 1
ATOM 2188 O O . ALA A 1 307 ? -3.875 -4.27 16.688 1 80.81 307 ALA A O 1
ATOM 2189 N N . VAL A 1 308 ? -2.779 -2.811 15.398 1 78.12 308 VAL A N 1
ATOM 2190 C CA . VAL A 1 308 ? -3.877 -1.85 15.438 1 78.12 308 VAL A CA 1
ATOM 2191 C C . VAL A 1 308 ? -5.102 -2.434 14.734 1 78.12 308 VAL A C 1
ATOM 2193 O O . VAL A 1 308 ? -6.227 -2.303 15.219 1 78.12 308 VAL A O 1
ATOM 2196 N N . LEU A 1 309 ? -4.895 -3.066 13.633 1 74.62 309 LEU A N 1
ATOM 2197 C CA . LEU A 1 309 ? -6 -3.605 12.844 1 74.62 309 LEU A CA 1
ATOM 2198 C C . LEU A 1 309 ? -6.676 -4.758 13.578 1 74.62 309 LEU A C 1
ATOM 2200 O O . LEU A 1 309 ? -7.879 -4.98 13.422 1 74.62 309 LEU A O 1
ATOM 2204 N N . LEU A 1 310 ? -5.887 -5.535 14.32 1 72.56 310 LEU A N 1
ATOM 2205 C CA . LEU A 1 310 ? -6.422 -6.707 15 1 72.56 310 LEU A CA 1
ATOM 2206 C C . LEU A 1 310 ? -7.09 -6.312 16.312 1 72.56 310 LEU A C 1
ATOM 2208 O O . LEU A 1 310 ? -8.094 -6.918 16.719 1 72.56 310 LEU A O 1
ATOM 2212 N N . PHE A 1 311 ? -6.531 -5.387 17.031 1 68.88 311 PHE A N 1
ATOM 2213 C CA . PHE A 1 311 ? -6.996 -5.141 18.391 1 68.88 311 PHE A CA 1
ATOM 2214 C C . PHE A 1 311 ? -7.77 -3.832 18.469 1 68.88 311 PHE A C 1
ATOM 2216 O O . PHE A 1 311 ? -8.547 -3.621 19.406 1 68.88 311 PHE A O 1
ATOM 2223 N N . LEU A 1 312 ? -7.418 -2.906 17.656 1 59.19 312 LEU A N 1
ATOM 2224 C CA . LEU A 1 312 ? -8.031 -1.595 17.844 1 59.19 312 LEU A CA 1
ATOM 2225 C C . LEU A 1 312 ? -8.672 -1.108 16.547 1 59.19 312 LEU A C 1
ATOM 2227 O O . LEU A 1 312 ? -8.258 -0.093 15.992 1 59.19 312 LEU A O 1
ATOM 2231 N N . PRO A 1 313 ? -9.531 -2.002 16 1 56.53 313 PRO A N 1
ATOM 2232 C CA . PRO A 1 313 ? -10.039 -1.488 14.727 1 56.53 313 PRO A CA 1
ATOM 2233 C C . PRO A 1 313 ? -10.531 -0.046 14.82 1 56.53 313 PRO A C 1
ATOM 2235 O O . PRO A 1 313 ? -10.625 0.648 13.805 1 56.53 313 PRO A O 1
ATOM 2238 N N . ARG A 1 314 ? -11.094 0.251 16.047 1 50.81 314 ARG A N 1
ATOM 2239 C CA . ARG A 1 314 ? -11.531 1.632 16.203 1 50.81 314 ARG A CA 1
ATOM 2240 C C . ARG A 1 314 ? -10.406 2.51 16.734 1 50.81 314 ARG A C 1
ATOM 2242 O O . ARG A 1 314 ? -10.562 3.723 16.875 1 50.81 314 ARG A O 1
ATOM 2249 N N . GLY A 1 315 ? -9.148 2.365 16.531 1 45.69 315 GLY A N 1
ATOM 2250 C CA . GLY A 1 315 ? -8 3.049 17.109 1 45.69 315 GLY A CA 1
ATOM 2251 C C . GLY A 1 315 ? -7.992 3.027 18.625 1 45.69 315 GLY A C 1
ATOM 2252 O O . GLY A 1 315 ? -8.945 2.551 19.25 1 45.69 315 GLY A O 1
ATOM 2253 N N . VAL A 1 316 ? -6.922 3.164 19.453 1 40.06 316 VAL A N 1
ATOM 2254 C CA . VAL A 1 316 ? -6.816 3.205 20.906 1 40.06 316 VAL A CA 1
ATOM 2255 C C . VAL A 1 316 ? -7.945 4.059 21.484 1 40.06 316 VAL A C 1
ATOM 2257 O O . VAL A 1 316 ? -8.375 3.846 22.609 1 40.06 316 VAL A O 1
ATOM 2260 N N . GLY A 1 317 ? -8.258 5.098 20.891 1 38.53 317 GLY A N 1
ATOM 2261 C CA . GLY A 1 317 ? -9.211 6 21.516 1 38.53 317 GLY A CA 1
ATOM 2262 C C . GLY A 1 317 ? -10.617 5.445 21.547 1 38.53 317 GLY A C 1
ATOM 2263 O O . GLY A 1 317 ? -11.516 6.039 22.156 1 38.53 317 GLY A O 1
ATOM 2264 N N . GLY A 1 318 ? -10.969 4.605 20.688 1 39.06 318 GLY A N 1
ATOM 2265 C CA . GLY A 1 318 ? -12.352 4.145 20.703 1 39.06 318 GLY A CA 1
ATOM 2266 C C . GLY A 1 318 ? -12.672 3.289 21.922 1 39.06 318 GLY A C 1
ATOM 2267 O O . GLY A 1 318 ? -13.82 2.9 22.125 1 39.06 318 GLY A O 1
ATOM 2268 N N . VAL A 1 319 ? -11.789 2.643 22.406 1 38.28 319 VAL A N 1
ATOM 2269 C CA . VAL A 1 319 ? -12.078 1.847 23.594 1 38.28 319 VAL A CA 1
ATOM 2270 C C . VAL A 1 319 ? -12.75 2.721 24.641 1 38.28 319 VAL A C 1
ATOM 2272 O O . VAL A 1 319 ? -13.609 2.248 25.391 1 38.28 319 VAL A O 1
ATOM 2275 N N . THR A 1 320 ? -12.352 3.898 24.641 1 37.12 320 THR A N 1
ATOM 2276 C CA . THR A 1 320 ? -12.953 4.699 25.703 1 37.12 320 THR A CA 1
ATOM 2277 C C . THR A 1 320 ? -14.398 5.043 25.375 1 37.12 320 THR A C 1
ATOM 2279 O O . THR A 1 320 ? -15.203 5.305 26.266 1 37.12 320 THR A O 1
ATOM 2282 N N . ALA A 1 321 ? -14.703 5.086 24.109 1 38.44 321 ALA A N 1
ATOM 2283 C CA . ALA A 1 321 ? -16.078 5.473 23.812 1 38.44 321 ALA A CA 1
ATOM 2284 C C . ALA A 1 321 ? -17.047 4.316 24.062 1 38.44 321 ALA A C 1
ATOM 2286 O O . ALA A 1 321 ? -18.172 4.527 24.516 1 38.44 321 ALA A O 1
ATOM 2287 N N . VAL A 1 322 ? -16.656 3.119 23.719 1 39.88 322 VAL A N 1
ATOM 2288 C CA . VAL A 1 322 ? -17.531 1.999 24.031 1 39.88 322 VAL A CA 1
ATOM 2289 C C . VAL A 1 322 ? -17.766 1.926 25.547 1 39.88 322 VAL A C 1
ATOM 2291 O O . VAL A 1 322 ? -18.875 1.634 26 1 39.88 322 VAL A O 1
ATOM 2294 N N . ARG A 1 323 ? -16.75 2.258 26.234 1 39.75 323 ARG A N 1
ATOM 2295 C CA . ARG A 1 323 ? -16.953 2.242 27.688 1 39.75 323 ARG A CA 1
ATOM 2296 C C . ARG A 1 323 ? -17.891 3.363 28.109 1 39.75 323 ARG A C 1
ATOM 2298 O O . ARG A 1 323 ? -18.672 3.201 29.062 1 39.75 323 ARG A O 1
ATOM 2305 N N . ARG A 1 324 ? -17.781 4.43 27.391 1 39.97 324 ARG A N 1
ATOM 2306 C CA . ARG A 1 324 ? -18.656 5.523 27.797 1 39.97 324 ARG A CA 1
ATOM 2307 C C . ARG A 1 324 ? -20.094 5.266 27.375 1 39.97 324 ARG A C 1
ATOM 2309 O O . ARG A 1 324 ? -21.047 5.637 28.078 1 39.97 324 ARG A O 1
ATOM 2316 N N . GLU A 1 325 ? -20.234 4.691 26.219 1 43.75 325 GLU A N 1
ATOM 2317 C CA . GLU A 1 325 ? -21.609 4.391 25.812 1 43.75 325 GLU A CA 1
ATOM 2318 C C . GLU A 1 325 ? -22.219 3.305 26.703 1 43.75 325 GLU A C 1
ATOM 2320 O O . GLU A 1 325 ? -23.406 3.348 27.016 1 43.75 325 GLU A O 1
ATOM 2325 N N . ARG A 1 326 ? -21.438 2.42 27.078 1 45.62 326 ARG A N 1
ATOM 2326 C CA . ARG A 1 326 ? -21.953 1.436 28.031 1 45.62 326 ARG A CA 1
ATOM 2327 C C . ARG A 1 326 ? -22.266 2.078 29.375 1 45.62 326 ARG A C 1
ATOM 2329 O O . ARG A 1 326 ? -23.203 1.67 30.062 1 45.62 326 ARG A O 1
ATOM 2336 N N . SER A 1 327 ? -21.453 3.021 29.672 1 42 327 SER A N 1
ATOM 2337 C CA . SER A 1 327 ? -21.688 3.697 30.938 1 42 327 SER A CA 1
ATOM 2338 C C . SER A 1 327 ? -22.938 4.574 30.875 1 42 327 SER A C 1
ATOM 2340 O O . SER A 1 327 ? -23.625 4.746 31.875 1 42 327 SER A O 1
ATOM 2342 N N . VAL A 1 328 ? -23.219 5.078 29.703 1 45.53 328 VAL A N 1
ATOM 2343 C CA . VAL A 1 328 ? -24.422 5.906 29.562 1 45.53 328 VAL A CA 1
ATOM 2344 C C . VAL A 1 328 ? -25.656 5.02 29.484 1 45.53 328 VAL A C 1
ATOM 2346 O O . VAL A 1 328 ? -26.703 5.352 30.047 1 45.53 328 VAL A O 1
ATOM 2349 N N . ARG A 1 329 ? -25.578 3.896 28.75 1 47.62 329 ARG A N 1
ATOM 2350 C CA . ARG A 1 329 ? -26.703 2.973 28.703 1 47.62 329 ARG A CA 1
ATOM 2351 C C . ARG A 1 329 ? -26.984 2.402 30.094 1 47.62 329 ARG A C 1
ATOM 2353 O O . ARG A 1 329 ? -28.156 2.17 30.453 1 47.62 329 ARG A O 1
ATOM 2360 N N . LYS A 1 330 ? -25.984 2.121 30.781 1 46.97 330 LYS A N 1
ATOM 2361 C CA . LYS A 1 330 ? -26.203 1.653 32.156 1 46.97 330 LYS A CA 1
ATOM 2362 C C . LYS A 1 330 ? -26.844 2.74 33 1 46.97 330 LYS A C 1
ATOM 2364 O O . LYS A 1 330 ? -27.562 2.441 33.969 1 46.97 330 LYS A O 1
ATOM 2369 N N . ARG A 1 331 ? -26.453 3.949 32.594 1 45.72 331 ARG A N 1
ATOM 2370 C CA . ARG A 1 331 ? -27.062 5.039 33.375 1 45.72 331 ARG A CA 1
ATOM 2371 C C . ARG A 1 331 ? -28.516 5.23 32.969 1 45.72 331 ARG A C 1
ATOM 2373 O O . ARG A 1 331 ? -29.312 5.715 33.781 1 45.72 331 ARG A O 1
ATOM 2380 N N . GLN A 1 332 ? -28.719 4.879 31.672 1 49.09 332 GLN A N 1
ATOM 2381 C CA . GLN A 1 332 ? -30.125 5.016 31.281 1 49.09 332 GLN A CA 1
ATOM 2382 C C . GLN A 1 332 ? -30.953 3.836 31.781 1 49.09 332 GLN A C 1
ATOM 2384 O O . GLN A 1 332 ? -32.188 3.939 31.891 1 49.09 332 GLN A O 1
ATOM 2389 N N . ASP A 1 333 ? -30.344 2.695 31.812 1 46.47 333 ASP A N 1
ATOM 2390 C CA . ASP A 1 333 ? -31.078 1.579 32.406 1 46.47 333 ASP A CA 1
ATOM 2391 C C . ASP A 1 333 ? -31.172 1.726 33.938 1 46.47 333 ASP A C 1
ATOM 2393 O O . ASP A 1 333 ? -31.234 0.729 34.656 1 46.47 333 ASP A O 1
ATOM 2397 N N . GLY A 1 334 ? -30.797 2.949 34.406 1 45 334 GLY A N 1
ATOM 2398 C CA . GLY A 1 334 ? -31.141 3.15 35.812 1 45 334 GLY A CA 1
ATOM 2399 C C . GLY A 1 334 ? -32.531 2.646 36.188 1 45 334 GLY A C 1
ATOM 2400 O O . GLY A 1 334 ? -33.375 2.527 35.312 1 45 334 GLY A O 1
ATOM 2401 N N . PRO A 1 335 ? -32.562 1.933 37.219 1 46.72 335 PRO A N 1
ATOM 2402 C CA . PRO A 1 335 ? -33.875 1.405 37.594 1 46.72 335 PRO A CA 1
ATOM 2403 C C . PRO A 1 335 ? -35 2.396 37.344 1 46.72 335 PRO A C 1
ATOM 2405 O O . PRO A 1 335 ? -34.844 3.602 37.531 1 46.72 335 PRO A O 1
ATOM 2408 N N . ALA A 1 336 ? -35.844 2.094 36.469 1 47.97 336 ALA A N 1
ATOM 2409 C CA . ALA A 1 336 ? -37.094 2.836 36.281 1 47.97 336 ALA A CA 1
ATOM 2410 C C . ALA A 1 336 ? -37.625 3.32 37.625 1 47.97 336 ALA A C 1
ATOM 2412 O O . ALA A 1 336 ? -37.656 2.574 38.594 1 47.97 336 ALA A O 1
ATOM 2413 N N . PRO A 1 337 ? -37.719 4.582 37.812 1 43.72 337 PRO A N 1
ATOM 2414 C CA . PRO A 1 337 ? -38.312 5.008 39.062 1 43.72 337 PRO A CA 1
ATOM 2415 C C . PRO A 1 337 ? -39.594 4.25 39.406 1 43.72 337 PRO A C 1
ATOM 2417 O O . PRO A 1 337 ? -40.375 3.912 38.5 1 43.72 337 PRO A O 1
ATOM 2420 N N . ALA A 1 338 ? -39.594 3.387 40.438 1 46.66 338 ALA A N 1
ATOM 2421 C CA . ALA A 1 338 ? -40.75 2.729 41.031 1 46.66 338 ALA A CA 1
ATOM 2422 C C . ALA A 1 338 ? -41.906 3.705 41.219 1 46.66 338 ALA A C 1
ATOM 2424 O O . ALA A 1 338 ? -41.969 4.465 42.188 1 46.66 338 ALA A O 1
ATOM 2425 N N . THR A 1 339 ? -42.281 4.52 40.188 1 41.03 339 THR A N 1
ATOM 2426 C CA . THR A 1 339 ? -43.406 5.434 40.406 1 41.03 339 THR A CA 1
ATOM 2427 C C . THR A 1 339 ? -44.562 4.703 41.031 1 41.03 339 THR A C 1
ATOM 2429 O O . THR A 1 339 ? -44.625 3.469 41.062 1 41.03 339 THR A O 1
ATOM 2432 N N . THR A 1 340 ? -45.906 5.09 40.5 1 38.72 340 THR A N 1
ATOM 2433 C CA . THR A 1 340 ? -47.188 5.484 41.031 1 38.72 340 THR A CA 1
ATOM 2434 C C . THR A 1 340 ? -48.094 4.266 41.25 1 38.72 340 THR A C 1
ATOM 2436 O O . THR A 1 340 ? -49 3.998 40.438 1 38.72 340 THR A O 1
ATOM 2439 N N . ALA A 1 341 ? -47.531 3.051 41.094 1 44.06 341 ALA A N 1
ATOM 2440 C CA . ALA A 1 341 ? -48.562 2.041 41.281 1 44.06 341 ALA A CA 1
ATOM 2441 C C . ALA A 1 341 ? -49.188 2.154 42.688 1 44.06 341 ALA A C 1
ATOM 2443 O O . ALA A 1 341 ? -50.062 1.351 43.031 1 44.06 341 ALA A O 1
ATOM 2444 N N . ARG A 1 342 ? -48.625 2.994 43.562 1 39.97 342 ARG A N 1
ATOM 2445 C CA . ARG A 1 342 ? -49.25 3.057 44.875 1 39.97 342 ARG A CA 1
ATOM 2446 C C . ARG A 1 342 ? -50.625 3.715 44.812 1 39.97 342 ARG A C 1
ATOM 2448 O O . ARG A 1 342 ? -51.344 3.781 45.812 1 39.97 342 ARG A O 1
ATOM 2455 N N . THR A 1 343 ? -50.969 4.371 43.688 1 43.81 343 THR A N 1
ATOM 2456 C CA . THR A 1 343 ? -52.188 5.148 43.812 1 43.81 343 THR A CA 1
ATOM 2457 C C . THR A 1 343 ? -53.406 4.246 43.719 1 43.81 343 THR A C 1
ATOM 2459 O O . THR A 1 343 ? -54.5 4.605 44.156 1 43.81 343 THR A O 1
ATOM 2462 N N . GLN A 1 344 ? -53.25 3.141 43.031 1 45.06 344 GLN A N 1
ATOM 2463 C CA . GLN A 1 344 ? -54.531 2.496 42.75 1 45.06 344 GLN A CA 1
ATOM 2464 C C . GLN A 1 344 ? -55.031 1.751 43.969 1 45.06 344 GLN A C 1
ATOM 2466 O O . GLN A 1 344 ? -56.156 1.265 44 1 45.06 344 GLN A O 1
ATOM 2471 N N . GLU A 1 345 ? -54.094 1.42 44.875 1 45.34 345 GLU A N 1
ATOM 2472 C CA . GLU A 1 345 ? -54.656 0.6 45.969 1 45.34 345 GLU A CA 1
ATOM 2473 C C . GLU A 1 345 ? -55.562 1.413 46.844 1 45.34 345 GLU A C 1
ATOM 2475 O O . GLU A 1 345 ? -56.281 0.851 47.688 1 45.34 345 GLU A O 1
ATOM 2480 N N . ARG A 1 346 ? -55.406 2.744 46.812 1 46.56 346 ARG A N 1
ATOM 2481 C CA . ARG A 1 346 ? -56.219 3.41 47.844 1 46.56 346 ARG A CA 1
ATOM 2482 C C . ARG A 1 346 ? -57.688 3.467 47.406 1 46.56 346 ARG A C 1
ATOM 2484 O O . ARG A 1 346 ? -58.531 3.844 48.188 1 46.56 346 ARG A O 1
ATOM 2491 N N . GLU A 1 347 ? -57.906 3.436 46.031 1 48.09 347 GLU A N 1
ATOM 2492 C CA . GLU A 1 347 ? -59.281 3.742 45.75 1 48.09 347 GLU A CA 1
ATOM 2493 C C . GLU A 1 347 ? -60.188 2.559 46.062 1 48.09 347 GLU A C 1
ATOM 2495 O O . GLU A 1 347 ? -61.406 2.666 45.969 1 48.09 347 GLU A O 1
ATOM 2500 N N . THR A 1 348 ? -59.594 1.334 46.156 1 47.06 348 THR A N 1
ATOM 2501 C CA . THR A 1 348 ? -60.562 0.269 46.375 1 47.06 348 THR A CA 1
ATOM 2502 C C . THR A 1 348 ? -60.906 0.123 47.844 1 47.06 348 THR A C 1
ATOM 2504 O O . THR A 1 348 ? -61.719 -0.722 48.219 1 47.06 348 THR A O 1
ATOM 2507 N N . GLN A 1 349 ? -60.219 0.87 48.656 1 35.19 349 GLN A N 1
ATOM 2508 C CA . GLN A 1 349 ? -60.906 0.781 49.938 1 35.19 349 GLN A CA 1
ATOM 2509 C C . GLN A 1 349 ? -62.031 1.802 50.031 1 35.19 349 GLN A C 1
ATOM 2511 O O . GLN A 1 349 ? -61.875 2.943 49.594 1 35.19 349 GLN A O 1
ATOM 2516 N N . MET B 1 1 ? -25.938 -36.812 -23.094 1 37.34 1 MET B N 1
ATOM 2517 C CA . MET B 1 1 ? -25.031 -35.719 -22.812 1 37.34 1 MET B CA 1
ATOM 2518 C C . MET B 1 1 ? -25.172 -34.625 -23.859 1 37.34 1 MET B C 1
ATOM 2520 O O . MET B 1 1 ? -24.797 -34.812 -25.016 1 37.34 1 MET B O 1
ATOM 2524 N N . SER B 1 2 ? -26.094 -33.719 -23.719 1 45.31 2 SER B N 1
ATOM 2525 C CA . SER B 1 2 ? -26.797 -32.938 -24.703 1 45.31 2 SER B CA 1
ATOM 2526 C C . SER B 1 2 ? -25.859 -31.984 -25.438 1 45.31 2 SER B C 1
ATOM 2528 O O . SER B 1 2 ? -24.75 -31.703 -24.953 1 45.31 2 SER B O 1
ATOM 2530 N N . HIS B 1 3 ? -26.172 -31.625 -26.656 1 49.19 3 HIS B N 1
ATOM 2531 C CA . HIS B 1 3 ? -25.516 -30.75 -27.625 1 49.19 3 HIS B CA 1
ATOM 2532 C C . HIS B 1 3 ? -25.031 -29.469 -26.969 1 49.19 3 HIS B C 1
ATOM 2534 O O . HIS B 1 3 ? -24.031 -28.875 -27.406 1 49.19 3 HIS B O 1
ATOM 2540 N N . ARG B 1 4 ? -25.797 -29 -25.984 1 46.16 4 ARG B N 1
ATOM 2541 C CA . ARG B 1 4 ? -25.438 -27.766 -25.312 1 46.16 4 ARG B CA 1
ATOM 2542 C C . ARG B 1 4 ? -24.203 -27.938 -24.453 1 46.16 4 ARG B C 1
ATOM 2544 O O . ARG B 1 4 ? -23.422 -27 -24.25 1 46.16 4 ARG B O 1
ATOM 2551 N N . ALA B 1 5 ? -24.219 -29.094 -23.859 1 46.16 5 ALA B N 1
ATOM 2552 C CA . ALA B 1 5 ? -23.047 -29.406 -23.047 1 46.16 5 ALA B CA 1
ATOM 2553 C C . ALA B 1 5 ? -21.781 -29.469 -23.906 1 46.16 5 ALA B C 1
ATOM 2555 O O . ALA B 1 5 ? -20.719 -29.031 -23.484 1 46.16 5 ALA B O 1
ATOM 2556 N N . ARG B 1 6 ? -21.906 -30 -25.031 1 48.28 6 ARG B N 1
ATOM 2557 C CA . ARG B 1 6 ? -20.766 -30.125 -25.922 1 48.28 6 ARG B CA 1
ATOM 2558 C C . ARG B 1 6 ? -20.312 -28.766 -26.422 1 48.28 6 ARG B C 1
ATOM 2560 O O . ARG B 1 6 ? -19.125 -28.547 -26.641 1 48.28 6 ARG B O 1
ATOM 2567 N N . ALA B 1 7 ? -21.266 -27.938 -26.734 1 48.28 7 ALA B N 1
ATOM 2568 C CA . ALA B 1 7 ? -20.953 -26.594 -27.25 1 48.28 7 ALA B CA 1
ATOM 2569 C C . ALA B 1 7 ? -20.219 -25.766 -26.219 1 48.28 7 ALA B C 1
ATOM 2571 O O . ALA B 1 7 ? -19.312 -25 -26.547 1 48.28 7 ALA B O 1
ATOM 2572 N N . LEU B 1 8 ? -20.656 -25.812 -25.016 1 45.59 8 LEU B N 1
ATOM 2573 C CA . LEU B 1 8 ? -20.031 -25.078 -23.922 1 45.59 8 LEU B CA 1
ATOM 2574 C C . LEU B 1 8 ? -18.609 -25.594 -23.656 1 45.59 8 LEU B C 1
ATOM 2576 O O . LEU B 1 8 ? -17.703 -24.812 -23.391 1 45.59 8 LEU B O 1
ATOM 2580 N N . VAL B 1 9 ? -18.609 -26.984 -23.641 1 48.19 9 VAL B N 1
ATOM 2581 C CA . VAL B 1 9 ? -17.297 -27.609 -23.516 1 48.19 9 VAL B CA 1
ATOM 2582 C C . VAL B 1 9 ? -16.422 -27.234 -24.703 1 48.19 9 VAL B C 1
ATOM 2584 O O . VAL B 1 9 ? -15.211 -27.031 -24.547 1 48.19 9 VAL B O 1
ATOM 2587 N N . GLY B 1 10 ? -17.047 -27.281 -25.844 1 50.75 10 GLY B N 1
ATOM 2588 C CA . GLY B 1 10 ? -16.328 -26.922 -27.062 1 50.75 10 GLY B CA 1
ATOM 2589 C C . GLY B 1 10 ? -15.781 -25.516 -27.031 1 50.75 10 GLY B C 1
ATOM 2590 O O . GLY B 1 10 ? -14.656 -25.266 -27.469 1 50.75 10 GLY B O 1
ATOM 2591 N N . SER B 1 11 ? -16.609 -24.609 -26.594 1 63.16 11 SER B N 1
ATOM 2592 C CA . SER B 1 11 ? -16.219 -23.219 -26.578 1 63.16 11 SER B CA 1
ATOM 2593 C C . SER B 1 11 ? -15.109 -22.969 -25.547 1 63.16 11 SER B C 1
ATOM 2595 O O . SER B 1 11 ? -14.172 -22.219 -25.812 1 63.16 11 SER B O 1
ATOM 2597 N N . ARG B 1 12 ? -15.156 -23.766 -24.578 1 69.38 12 ARG B N 1
ATOM 2598 C CA . ARG B 1 12 ? -14.117 -23.625 -23.562 1 69.38 12 ARG B CA 1
ATOM 2599 C C . ARG B 1 12 ? -12.805 -24.234 -24.047 1 69.38 12 ARG B C 1
ATOM 2601 O O . ARG B 1 12 ? -11.727 -23.688 -23.812 1 69.38 12 ARG B O 1
ATOM 2608 N N . ALA B 1 13 ? -13 -25.391 -24.688 1 68.62 13 ALA B N 1
ATOM 2609 C CA . ALA B 1 13 ? -11.82 -26.047 -25.266 1 68.62 13 ALA B CA 1
ATOM 2610 C C . ALA B 1 13 ? -11.133 -25.125 -26.281 1 68.62 13 ALA B C 1
ATOM 2612 O O . ALA B 1 13 ? -9.906 -25.078 -26.359 1 68.62 13 ALA B O 1
ATOM 2613 N N . ALA B 1 14 ? -11.977 -24.438 -26.922 1 66 14 ALA B N 1
ATOM 2614 C CA . ALA B 1 14 ? -11.414 -23.484 -27.875 1 66 14 ALA B CA 1
ATOM 2615 C C . ALA B 1 14 ? -10.648 -22.375 -27.156 1 66 14 ALA B C 1
ATOM 2617 O O . ALA B 1 14 ? -9.594 -21.938 -27.625 1 66 14 ALA B O 1
ATOM 2618 N N . GLY B 1 15 ? -11.18 -21.984 -26.031 1 68.94 15 GLY B N 1
ATOM 2619 C CA . GLY B 1 15 ? -10.484 -20.969 -25.25 1 68.94 15 GLY B CA 1
ATOM 2620 C C . GLY B 1 15 ? -9.141 -21.438 -24.734 1 68.94 15 GLY B C 1
ATOM 2621 O O . GLY B 1 15 ? -8.156 -20.703 -24.781 1 68.94 15 GLY B O 1
ATOM 2622 N N . TYR B 1 16 ? -9.164 -22.734 -24.344 1 72.81 16 TYR B N 1
ATOM 2623 C CA . TYR B 1 16 ? -7.918 -23.312 -23.859 1 72.81 16 TYR B CA 1
ATOM 2624 C C . TYR B 1 16 ? -6.914 -23.5 -24.984 1 72.81 16 TYR B C 1
ATOM 2626 O O . TYR B 1 16 ? -5.719 -23.266 -24.812 1 72.81 16 TYR B O 1
ATOM 2634 N N . ALA B 1 17 ? -7.422 -23.875 -26.125 1 70.06 17 ALA B N 1
ATOM 2635 C CA . ALA B 1 17 ? -6.547 -24.062 -27.281 1 70.06 17 ALA B CA 1
ATOM 2636 C C . ALA B 1 17 ? -5.906 -22.75 -27.703 1 70.06 17 ALA B C 1
ATOM 2638 O O . ALA B 1 17 ? -4.711 -22.703 -28 1 70.06 17 ALA B O 1
ATOM 2639 N N . VAL B 1 18 ? -6.746 -21.734 -27.703 1 66.06 18 VAL B N 1
ATOM 2640 C CA . VAL B 1 18 ? -6.227 -20.422 -28.078 1 66.06 18 VAL B CA 1
ATOM 2641 C C . VAL B 1 18 ? -5.168 -19.984 -27.078 1 66.06 18 VAL B C 1
ATOM 2643 O O . VAL B 1 18 ? -4.141 -19.406 -27.453 1 66.06 18 VAL B O 1
ATOM 2646 N N . PHE B 1 19 ? -5.406 -20.328 -25.875 1 71.75 19 PHE B N 1
ATOM 2647 C CA . PHE B 1 19 ? -4.457 -19.969 -24.828 1 71.75 19 PHE B CA 1
ATOM 2648 C C . PHE B 1 19 ? -3.135 -20.703 -25.016 1 71.75 19 PHE B C 1
ATOM 2650 O O . PHE B 1 19 ? -2.064 -20.094 -24.922 1 71.75 19 PHE B O 1
ATOM 2657 N N . VAL B 1 20 ? -3.225 -21.938 -25.328 1 70.31 20 VAL B N 1
ATOM 2658 C CA . VAL B 1 20 ? -2.035 -22.766 -25.547 1 70.31 20 VAL B CA 1
ATOM 2659 C C . VAL B 1 20 ? -1.274 -22.266 -26.766 1 70.31 20 VAL B C 1
ATOM 2661 O O . VAL B 1 20 ? -0.047 -22.141 -26.734 1 70.31 20 VAL B O 1
ATOM 2664 N N . VAL B 1 21 ? -1.992 -21.875 -27.781 1 65.12 21 VAL B N 1
ATOM 2665 C CA . VAL B 1 21 ? -1.365 -21.406 -29 1 65.12 21 VAL B CA 1
ATOM 2666 C C . VAL B 1 21 ? -0.674 -20.062 -28.734 1 65.12 21 VAL B C 1
ATOM 2668 O O . VAL B 1 21 ? 0.431 -19.828 -29.234 1 65.12 21 VAL B O 1
ATOM 2671 N N . LEU B 1 22 ? -1.36 -19.281 -27.891 1 69.75 22 LEU B N 1
ATOM 2672 C CA . LEU B 1 22 ? -0.766 -17.984 -27.562 1 69.75 22 LEU B CA 1
ATOM 2673 C C . LEU B 1 22 ? 0.508 -18.172 -26.75 1 69.75 22 LEU B C 1
ATOM 2675 O O . LEU B 1 22 ? 1.498 -17.469 -26.953 1 69.75 22 LEU B O 1
ATOM 2679 N N . LEU B 1 23 ? 0.442 -19.125 -25.875 1 69.81 23 LEU B N 1
ATOM 2680 C CA . LEU B 1 23 ? 1.615 -19.406 -25.047 1 69.81 23 LEU B CA 1
ATOM 2681 C C . LEU B 1 23 ? 2.764 -19.938 -25.906 1 69.81 23 LEU B C 1
ATOM 2683 O O . LEU B 1 23 ? 3.922 -19.578 -25.688 1 69.81 23 LEU B O 1
ATOM 2687 N N . LEU B 1 24 ? 2.379 -20.734 -26.844 1 65.69 24 LEU B N 1
ATOM 2688 C CA . LEU B 1 24 ? 3.393 -21.328 -27.703 1 65.69 24 LEU B CA 1
ATOM 2689 C C . LEU B 1 24 ? 3.93 -20.312 -28.703 1 65.69 24 LEU B C 1
ATOM 2691 O O . LEU B 1 24 ? 5.066 -20.438 -29.172 1 65.69 24 LEU B O 1
ATOM 2695 N N . ALA B 1 25 ? 3.088 -19.312 -29 1 63.75 25 ALA B N 1
ATOM 2696 C CA . ALA B 1 25 ? 3.479 -18.344 -30.016 1 63.75 25 ALA B CA 1
ATOM 2697 C C . ALA B 1 25 ? 4.355 -17.25 -29.438 1 63.75 25 ALA B C 1
ATOM 2699 O O . ALA B 1 25 ? 5.023 -16.516 -30.156 1 63.75 25 ALA B O 1
ATOM 2700 N N . VAL B 1 26 ? 4.352 -17.172 -28.125 1 67.19 26 VAL B N 1
ATOM 2701 C CA . VAL B 1 26 ? 5.062 -16.078 -27.469 1 67.19 26 VAL B CA 1
ATOM 2702 C C . VAL B 1 26 ? 6.547 -16.141 -27.828 1 67.19 26 VAL B C 1
ATOM 2704 O O . VAL B 1 26 ? 7.141 -15.141 -28.219 1 67.19 26 VAL B O 1
ATOM 2707 N N . PRO B 1 27 ? 7.188 -17.344 -27.719 1 61.41 27 PRO B N 1
ATOM 2708 C CA . PRO B 1 27 ? 8.609 -17.359 -28.078 1 61.41 27 PRO B CA 1
ATOM 2709 C C . PRO B 1 27 ? 8.867 -16.938 -29.516 1 61.41 27 PRO B C 1
ATOM 2711 O O . PRO B 1 27 ? 9.883 -16.297 -29.812 1 61.41 27 PRO B O 1
ATOM 2714 N N . ALA B 1 28 ? 7.949 -17.312 -30.312 1 60.66 28 ALA B N 1
ATOM 2715 C CA . ALA B 1 28 ? 8.141 -16.969 -31.719 1 60.66 28 ALA B CA 1
ATOM 2716 C C . ALA B 1 28 ? 8.039 -15.453 -31.922 1 60.66 28 ALA B C 1
ATOM 2718 O O . ALA B 1 28 ? 8.773 -14.883 -32.75 1 60.66 28 ALA B O 1
ATOM 2719 N N . VAL B 1 29 ? 7.168 -14.82 -31.219 1 62.31 29 VAL B N 1
ATOM 2720 C CA . VAL B 1 29 ? 6.969 -13.383 -31.375 1 62.31 29 VAL B CA 1
ATOM 2721 C C . VAL B 1 29 ? 8.023 -12.625 -30.578 1 62.31 29 VAL B C 1
ATOM 2723 O O . VAL B 1 29 ? 8.555 -11.609 -31.047 1 62.31 29 VAL B O 1
ATOM 2726 N N . PHE B 1 30 ? 8.328 -13.102 -29.422 1 63.59 30 PHE B N 1
ATOM 2727 C CA . PHE B 1 30 ? 9.242 -12.383 -28.531 1 63.59 30 PHE B CA 1
ATOM 2728 C C . PHE B 1 30 ? 10.68 -12.508 -29.031 1 63.59 30 PHE B C 1
ATOM 2730 O O . PHE B 1 30 ? 11.516 -11.656 -28.719 1 63.59 30 PHE B O 1
ATOM 2737 N N . THR B 1 31 ? 11.039 -13.516 -29.781 1 58.81 31 THR B N 1
ATOM 2738 C CA . THR B 1 31 ? 12.383 -13.633 -30.344 1 58.81 31 THR B CA 1
ATOM 2739 C C . THR B 1 31 ? 12.57 -12.688 -31.516 1 58.81 31 THR B C 1
ATOM 2741 O O . THR B 1 31 ? 13.703 -12.391 -31.922 1 58.81 31 THR B O 1
ATOM 2744 N N . ARG B 1 32 ? 11.508 -12.219 -31.953 1 57.94 32 ARG B N 1
ATOM 2745 C CA . ARG B 1 32 ? 11.625 -11.406 -33.156 1 57.94 32 ARG B CA 1
ATOM 2746 C C . ARG B 1 32 ? 11.5 -9.922 -32.844 1 57.94 32 ARG B C 1
ATOM 2748 O O . ARG B 1 32 ? 11.82 -9.07 -33.656 1 57.94 32 ARG B O 1
ATOM 2755 N N . VAL B 1 33 ? 10.961 -9.617 -31.734 1 59.38 33 VAL B N 1
ATOM 2756 C CA . VAL B 1 33 ? 10.797 -8.211 -31.375 1 59.38 33 VAL B CA 1
ATOM 2757 C C . VAL B 1 33 ? 11.844 -7.812 -30.344 1 59.38 33 VAL B C 1
ATOM 2759 O O . VAL B 1 33 ? 12.031 -8.508 -29.344 1 59.38 33 VAL B O 1
ATOM 2762 N N . PRO B 1 34 ? 12.766 -6.973 -30.672 1 57 34 PRO B N 1
ATOM 2763 C CA . PRO B 1 34 ? 13.891 -6.594 -29.812 1 57 34 PRO B CA 1
ATOM 2764 C C . PRO B 1 34 ? 13.461 -6.316 -28.359 1 57 34 PRO B C 1
ATOM 2766 O O . PRO B 1 34 ? 14.258 -6.492 -27.438 1 57 34 PRO B O 1
ATOM 2769 N N . PHE B 1 35 ? 12.242 -5.902 -28.188 1 58.62 35 PHE B N 1
ATOM 2770 C CA . PHE B 1 35 ? 11.844 -5.52 -26.828 1 58.62 35 PHE B CA 1
ATOM 2771 C C . PHE B 1 35 ? 11.609 -6.754 -25.969 1 58.62 35 PHE B C 1
ATOM 2773 O O . PHE B 1 35 ? 11.727 -6.691 -24.734 1 58.62 35 PHE B O 1
ATOM 2780 N N . TYR B 1 36 ? 11.398 -7.879 -26.641 1 63.28 36 TYR B N 1
ATOM 2781 C CA . TYR B 1 36 ? 10.984 -9.062 -25.906 1 63.28 36 TYR B CA 1
ATOM 2782 C C . TYR B 1 36 ? 12.109 -10.078 -25.812 1 63.28 36 TYR B C 1
ATOM 2784 O O . TYR B 1 36 ? 12.625 -10.531 -26.844 1 63.28 36 TYR B O 1
ATOM 2792 N N . THR B 1 37 ? 12.797 -10.062 -24.703 1 75.12 37 THR B N 1
ATOM 2793 C CA . THR B 1 37 ? 13.766 -11.117 -24.438 1 75.12 37 THR B CA 1
ATOM 2794 C C . THR B 1 37 ? 13.078 -12.32 -23.781 1 75.12 37 THR B C 1
ATOM 2796 O O . THR B 1 37 ? 11.945 -12.211 -23.312 1 75.12 37 THR B O 1
ATOM 2799 N N . MET B 1 38 ? 13.531 -13.469 -24.078 1 79.44 38 MET B N 1
ATOM 2800 C CA . MET B 1 38 ? 12.992 -14.688 -23.484 1 79.44 38 MET B CA 1
ATOM 2801 C C . MET B 1 38 ? 12.859 -14.531 -21.969 1 79.44 38 MET B C 1
ATOM 2803 O O . MET B 1 38 ? 11.992 -15.148 -21.344 1 79.44 38 MET B O 1
ATOM 2807 N N . SER B 1 39 ? 13.688 -13.68 -21.422 1 82.94 39 SER B N 1
ATOM 2808 C CA . SER B 1 39 ? 13.617 -13.414 -19.984 1 82.94 39 SER B CA 1
ATOM 2809 C C . SER B 1 39 ? 12.312 -12.719 -19.609 1 82.94 39 SER B C 1
ATOM 2811 O O . SER B 1 39 ? 11.719 -13.023 -18.578 1 82.94 39 SER B O 1
ATOM 2813 N N . VAL B 1 40 ? 11.891 -11.875 -20.531 1 84 40 VAL B N 1
ATOM 2814 C CA . VAL B 1 40 ? 10.656 -11.133 -20.266 1 84 40 VAL B CA 1
ATOM 2815 C C . VAL B 1 40 ? 9.453 -12.07 -20.375 1 84 40 VAL B C 1
ATOM 2817 O O . VAL B 1 40 ? 8.5 -11.953 -19.609 1 84 40 VAL B O 1
ATOM 2820 N N . ALA B 1 41 ? 9.516 -12.969 -21.25 1 86 41 ALA B N 1
ATOM 2821 C CA . ALA B 1 41 ? 8.438 -13.93 -21.422 1 86 41 ALA B CA 1
ATOM 2822 C C . ALA B 1 41 ? 8.289 -14.82 -20.188 1 86 41 ALA B C 1
ATOM 2824 O O . ALA B 1 41 ? 7.176 -15.117 -19.75 1 86 41 ALA B O 1
ATOM 2825 N N . VAL B 1 42 ? 9.43 -15.242 -19.656 1 87.31 42 VAL B N 1
ATOM 2826 C CA . VAL B 1 42 ? 9.414 -16.062 -18.453 1 87.31 42 VAL B CA 1
ATOM 2827 C C . VAL B 1 42 ? 8.82 -15.273 -17.281 1 87.31 42 VAL B C 1
ATOM 2829 O O . VAL B 1 42 ? 7.961 -15.773 -16.562 1 87.31 42 VAL B O 1
ATOM 2832 N N . LEU B 1 43 ? 9.227 -14.031 -17.219 1 88.38 43 LEU B N 1
ATOM 2833 C CA . LEU B 1 43 ? 8.727 -13.18 -16.141 1 88.38 43 LEU B CA 1
ATOM 2834 C C . LEU B 1 43 ? 7.219 -12.977 -16.266 1 88.38 43 LEU B C 1
ATOM 2836 O O . LEU B 1 43 ? 6.508 -12.969 -15.258 1 88.38 43 LEU B O 1
ATOM 2840 N N . MET B 1 44 ? 6.785 -12.836 -17.438 1 89.38 44 MET B N 1
ATOM 2841 C CA . MET B 1 44 ? 5.359 -12.656 -17.688 1 89.38 44 MET B CA 1
ATOM 2842 C C . MET B 1 44 ? 4.562 -13.852 -17.188 1 89.38 44 MET B C 1
ATOM 2844 O O . MET B 1 44 ? 3.518 -13.688 -16.547 1 89.38 44 MET B O 1
ATOM 2848 N N . CYS B 1 45 ? 5.051 -15 -17.469 1 92.69 45 CYS B N 1
ATOM 2849 C CA . CYS B 1 45 ? 4.371 -16.219 -17.062 1 92.69 45 CYS B CA 1
ATOM 2850 C C . CYS B 1 45 ? 4.383 -16.359 -15.539 1 92.69 45 CYS B C 1
ATOM 2852 O O . CYS B 1 45 ? 3.389 -16.781 -14.945 1 92.69 45 CYS B O 1
ATOM 2854 N N . LEU B 1 46 ? 5.508 -16.016 -14.961 1 94.31 46 LEU B N 1
ATOM 2855 C CA . LEU B 1 46 ? 5.629 -16.109 -13.508 1 94.31 46 LEU B CA 1
ATOM 2856 C C . LEU B 1 46 ? 4.691 -15.125 -12.82 1 94.31 46 LEU B C 1
ATOM 2858 O O . LEU B 1 46 ? 3.992 -15.492 -11.867 1 94.31 46 LEU B O 1
ATOM 2862 N N . GLN B 1 47 ? 4.68 -13.938 -13.32 1 94.75 47 GLN B N 1
ATOM 2863 C CA . GLN B 1 47 ? 3.805 -12.938 -12.727 1 94.75 47 GLN B CA 1
ATOM 2864 C C . GLN B 1 47 ? 2.334 -13.289 -12.938 1 94.75 47 GLN B C 1
ATOM 2866 O O . GLN B 1 47 ? 1.497 -13.031 -12.07 1 94.75 47 GLN B O 1
ATOM 2871 N N . ALA B 1 48 ? 2.043 -13.82 -14.102 1 95.44 48 ALA B N 1
ATOM 2872 C CA . ALA B 1 48 ? 0.678 -14.266 -14.367 1 95.44 48 ALA B CA 1
ATOM 2873 C C . ALA B 1 48 ? 0.246 -15.344 -13.383 1 95.44 48 ALA B C 1
ATOM 2875 O O . ALA B 1 48 ? -0.877 -15.32 -12.875 1 95.44 48 ALA B O 1
ATOM 2876 N N . THR B 1 49 ? 1.134 -16.266 -13.125 1 96.69 49 THR B N 1
ATOM 2877 C CA . THR B 1 49 ? 0.836 -17.328 -12.18 1 96.69 49 THR B CA 1
ATOM 2878 C C . THR B 1 49 ? 0.621 -16.781 -10.773 1 96.69 49 THR B C 1
ATOM 2880 O O . THR B 1 49 ? -0.314 -17.188 -10.078 1 96.69 49 THR B O 1
ATOM 2883 N N . ALA B 1 50 ? 1.48 -15.867 -10.398 1 97.31 50 ALA B N 1
ATOM 2884 C CA . ALA B 1 50 ? 1.375 -15.258 -9.07 1 97.31 50 ALA B CA 1
ATOM 2885 C C . ALA B 1 50 ? 0.091 -14.438 -8.945 1 97.31 50 ALA B C 1
ATOM 2887 O O . ALA B 1 50 ? -0.516 -14.391 -7.875 1 97.31 50 ALA B O 1
ATOM 2888 N N . ALA B 1 51 ? -0.34 -13.781 -10.023 1 96.75 51 ALA B N 1
ATOM 2889 C CA . ALA B 1 51 ? -1.516 -12.914 -10.016 1 96.75 51 ALA B CA 1
ATOM 2890 C C . ALA B 1 51 ? -2.799 -13.727 -10.164 1 96.75 51 ALA B C 1
ATOM 2892 O O . ALA B 1 51 ? -3.887 -13.25 -9.836 1 96.75 51 ALA B O 1
ATOM 2893 N N . LEU B 1 52 ? -2.701 -14.953 -10.664 1 96.81 52 LEU B N 1
ATOM 2894 C CA . LEU B 1 52 ? -3.857 -15.797 -10.945 1 96.81 52 LEU B CA 1
ATOM 2895 C C . LEU B 1 52 ? -4.652 -16.078 -9.68 1 96.81 52 LEU B C 1
ATOM 2897 O O . LEU B 1 52 ? -5.879 -16.172 -9.719 1 96.81 52 LEU B O 1
ATOM 2901 N N . GLY B 1 53 ? -3.945 -16.203 -8.586 1 96.25 53 GLY B N 1
ATOM 2902 C CA . GLY B 1 53 ? -4.613 -16.469 -7.324 1 96.25 53 GLY B CA 1
ATOM 2903 C C . GLY B 1 53 ? -5.523 -15.352 -6.875 1 96.25 53 GLY B C 1
ATOM 2904 O O . GLY B 1 53 ? -6.418 -15.555 -6.047 1 96.25 53 GLY B O 1
ATOM 2905 N N . LEU B 1 54 ? -5.359 -14.188 -7.398 1 94.94 54 LEU B N 1
ATOM 2906 C CA . LEU B 1 54 ? -6.16 -13.031 -7.008 1 94.94 54 LEU B CA 1
ATOM 2907 C C . LEU B 1 54 ? -7.523 -13.062 -7.688 1 94.94 54 LEU B C 1
ATOM 2909 O O . LEU B 1 54 ? -8.438 -12.344 -7.277 1 94.94 54 LEU B O 1
ATOM 2913 N N . VAL B 1 55 ? -7.66 -13.875 -8.727 1 93.94 55 VAL B N 1
ATOM 2914 C CA . VAL B 1 55 ? -8.938 -13.961 -9.43 1 93.94 55 VAL B CA 1
ATOM 2915 C C . VAL B 1 55 ? -10 -14.523 -8.484 1 93.94 55 VAL B C 1
ATOM 2917 O O . VAL B 1 55 ? -11.031 -13.891 -8.266 1 93.94 55 VAL B O 1
ATOM 2920 N N . PRO B 1 56 ? -9.727 -15.695 -7.816 1 95.12 56 PRO B N 1
ATOM 2921 C CA . PRO B 1 56 ? -10.734 -16.156 -6.867 1 95.12 56 PRO B CA 1
ATOM 2922 C C . PRO B 1 56 ? -10.805 -15.297 -5.609 1 95.12 56 PRO B C 1
ATOM 2924 O O . PRO B 1 56 ? -11.891 -15.086 -5.059 1 95.12 56 PRO B O 1
ATOM 2927 N N . LEU B 1 57 ? -9.734 -14.758 -5.133 1 92.81 57 LEU B N 1
ATOM 2928 C CA . LEU B 1 57 ? -9.68 -14.031 -3.869 1 92.81 57 LEU B CA 1
ATOM 2929 C C . LEU B 1 57 ? -10.297 -12.641 -4.012 1 92.81 57 LEU B C 1
ATOM 2931 O O . LEU B 1 57 ? -11.211 -12.289 -3.266 1 92.81 57 LEU B O 1
ATOM 2935 N N . VAL B 1 58 ? -9.836 -11.875 -4.945 1 89.56 58 VAL B N 1
ATOM 2936 C CA . VAL B 1 58 ? -10.297 -10.508 -5.129 1 89.56 58 VAL B CA 1
ATOM 2937 C C . VAL B 1 58 ? -11.523 -10.492 -6.035 1 89.56 58 VAL B C 1
ATOM 2939 O O . VAL B 1 58 ? -12.516 -9.82 -5.742 1 89.56 58 VAL B O 1
ATOM 2942 N N . GLY B 1 59 ? -11.508 -11.211 -7.098 1 88.62 59 GLY B N 1
ATOM 2943 C CA . GLY B 1 59 ? -12.562 -11.188 -8.102 1 88.62 59 GLY B CA 1
ATOM 2944 C C . GLY B 1 59 ? -13.852 -11.828 -7.625 1 88.62 59 GLY B C 1
ATOM 2945 O O . GLY B 1 59 ? -14.945 -11.328 -7.91 1 88.62 59 GLY B O 1
ATOM 2946 N N . ARG B 1 60 ? -13.734 -12.938 -6.953 1 91.5 60 ARG B N 1
ATOM 2947 C CA . ARG B 1 60 ? -14.93 -13.664 -6.535 1 91.5 60 ARG B CA 1
ATOM 2948 C C . ARG B 1 60 ? -15.258 -13.383 -5.074 1 91.5 60 ARG B C 1
ATOM 2950 O O . ARG B 1 60 ? -16.344 -12.891 -4.762 1 91.5 60 ARG B O 1
ATOM 2957 N N . ALA B 1 61 ? -14.32 -13.539 -4.223 1 89.69 61 ALA B N 1
ATOM 2958 C CA . ALA B 1 61 ? -14.57 -13.375 -2.791 1 89.69 61 ALA B CA 1
ATOM 2959 C C . ALA B 1 61 ? -14.633 -11.898 -2.406 1 89.69 61 ALA B C 1
ATOM 2961 O O . ALA B 1 61 ? -15.094 -11.555 -1.316 1 89.69 61 ALA B O 1
ATOM 2962 N N . GLY B 1 62 ? -14.109 -11.086 -3.244 1 85.44 62 GLY B N 1
ATOM 2963 C CA . GLY B 1 62 ? -14.164 -9.656 -2.977 1 85.44 62 GLY B CA 1
ATOM 2964 C C . GLY B 1 62 ? -13.18 -9.211 -1.911 1 85.44 62 GLY B C 1
ATOM 2965 O O . GLY B 1 62 ? -13.438 -8.25 -1.183 1 85.44 62 GLY B O 1
ATOM 2966 N N . GLN B 1 63 ? -12.094 -9.961 -1.784 1 86.69 63 GLN B N 1
ATOM 2967 C CA . GLN B 1 63 ? -11.094 -9.656 -0.764 1 86.69 63 GLN B CA 1
ATOM 2968 C C . GLN B 1 63 ? -9.812 -9.109 -1.392 1 86.69 63 GLN B C 1
ATOM 2970 O O . GLN B 1 63 ? -9.008 -9.875 -1.927 1 86.69 63 GLN B O 1
ATOM 2975 N N . ILE B 1 64 ? -9.625 -7.793 -1.259 1 87.69 64 ILE B N 1
ATOM 2976 C CA . ILE B 1 64 ? -8.43 -7.18 -1.836 1 87.69 64 ILE B CA 1
ATOM 2977 C C . ILE B 1 64 ? -7.211 -7.527 -0.989 1 87.69 64 ILE B C 1
ATOM 2979 O O . ILE B 1 64 ? -7.238 -7.391 0.236 1 87.69 64 ILE B O 1
ATOM 2983 N N . SER B 1 65 ? -6.242 -8.047 -1.638 1 90.25 65 SER B N 1
ATOM 2984 C CA . SER B 1 65 ? -5.008 -8.406 -0.945 1 90.25 65 SER B CA 1
ATOM 2985 C C . SER B 1 65 ? -3.814 -7.645 -1.508 1 90.25 65 SER B C 1
ATOM 2987 O O . SER B 1 65 ? -3.617 -7.602 -2.725 1 90.25 65 SER B O 1
ATOM 2989 N N . LEU B 1 66 ? -3.066 -7.004 -0.638 1 91.38 66 LEU B N 1
ATOM 2990 C CA . LEU B 1 66 ? -1.843 -6.305 -1.017 1 91.38 66 LEU B CA 1
ATOM 2991 C C . LEU B 1 66 ? -0.617 -6.996 -0.428 1 91.38 66 LEU B C 1
ATOM 2993 O O . LEU B 1 66 ? 0.374 -6.34 -0.101 1 91.38 66 LEU B O 1
ATOM 2997 N N . GLY B 1 67 ? -0.715 -8.242 -0.196 1 92.44 67 GLY B N 1
ATOM 2998 C CA . GLY B 1 67 ? 0.382 -8.992 0.392 1 92.44 67 GLY B CA 1
ATOM 2999 C C . GLY B 1 67 ? 0.809 -10.188 -0.449 1 92.44 67 GLY B C 1
ATOM 3000 O O . GLY B 1 67 ? 1.496 -11.086 0.041 1 92.44 67 GLY B O 1
ATOM 3001 N N . GLN B 1 68 ? 0.435 -10.211 -1.672 1 95.38 68 GLN B N 1
ATOM 3002 C CA . GLN B 1 68 ? 0.696 -11.359 -2.533 1 95.38 68 GLN B CA 1
ATOM 3003 C C . GLN B 1 68 ? 2.193 -11.562 -2.738 1 95.38 68 GLN B C 1
ATOM 3005 O O . GLN B 1 68 ? 2.666 -12.703 -2.812 1 95.38 68 GLN B O 1
ATOM 3010 N N . ALA B 1 69 ? 2.928 -10.539 -2.852 1 95.75 69 ALA B N 1
ATOM 3011 C CA . ALA B 1 69 ? 4.371 -10.617 -3.072 1 95.75 69 ALA B CA 1
ATOM 3012 C C . ALA B 1 69 ? 5.07 -11.266 -1.882 1 95.75 69 ALA B C 1
ATOM 3014 O O . ALA B 1 69 ? 6.137 -11.867 -2.033 1 95.75 69 ALA B O 1
ATOM 3015 N N . ALA B 1 70 ? 4.5 -11.102 -0.714 1 95.44 70 ALA B N 1
ATOM 3016 C CA . ALA B 1 70 ? 5.062 -11.742 0.469 1 95.44 70 ALA B CA 1
ATOM 3017 C C . ALA B 1 70 ? 5.043 -13.258 0.33 1 95.44 70 ALA B C 1
ATOM 3019 O O . ALA B 1 70 ? 6.016 -13.938 0.681 1 95.44 70 ALA B O 1
ATOM 3020 N N . PHE B 1 71 ? 3.982 -13.766 -0.214 1 97.06 71 PHE B N 1
ATOM 3021 C CA . PHE B 1 71 ? 3.871 -15.203 -0.402 1 97.06 71 PHE B CA 1
ATOM 3022 C C . PHE B 1 71 ? 4.77 -15.672 -1.539 1 97.06 71 PHE B C 1
ATOM 3024 O O . PHE B 1 71 ? 5.297 -16.781 -1.501 1 97.06 71 PHE B O 1
ATOM 3031 N N . PHE B 1 72 ? 4.867 -14.82 -2.553 1 96.81 72 PHE B N 1
ATOM 3032 C CA . PHE B 1 72 ? 5.844 -15.055 -3.609 1 96.81 72 PHE B CA 1
ATOM 3033 C C . PHE B 1 72 ? 7.238 -15.242 -3.027 1 96.81 72 PHE B C 1
ATOM 3035 O O . PHE B 1 72 ? 7.949 -16.188 -3.387 1 96.81 72 PHE B O 1
ATOM 3042 N N . ALA B 1 73 ? 7.582 -14.383 -2.111 1 95.12 73 ALA B N 1
ATOM 3043 C CA . ALA B 1 73 ? 8.906 -14.406 -1.491 1 95.12 73 ALA B CA 1
ATOM 3044 C C . ALA B 1 73 ? 9.055 -15.594 -0.549 1 95.12 73 ALA B C 1
ATOM 3046 O O . ALA B 1 73 ? 10.117 -16.219 -0.479 1 95.12 73 ALA B O 1
ATOM 3047 N N . VAL B 1 74 ? 8.039 -15.914 0.185 1 94.81 74 VAL B N 1
ATOM 3048 C CA . VAL B 1 74 ? 8.086 -17.078 1.077 1 94.81 74 VAL B CA 1
ATOM 3049 C C . VAL B 1 74 ? 8.406 -18.328 0.277 1 94.81 74 VAL B C 1
ATOM 3051 O O . VAL B 1 74 ? 9.273 -19.125 0.666 1 94.81 74 VAL B O 1
ATOM 3054 N N . GLY B 1 75 ? 7.742 -18.484 -0.805 1 94.56 75 GLY B N 1
ATOM 3055 C CA . GLY B 1 75 ? 8.016 -19.625 -1.662 1 94.56 75 GLY B CA 1
ATOM 3056 C C . GLY B 1 75 ? 9.414 -19.609 -2.254 1 94.56 75 GLY B C 1
ATOM 3057 O O . GLY B 1 75 ? 10.125 -20.625 -2.232 1 94.56 75 GLY B O 1
ATOM 3058 N N . GLY B 1 76 ? 9.781 -18.453 -2.779 1 93.75 76 GLY B N 1
ATOM 3059 C CA . GLY B 1 76 ? 11.102 -18.312 -3.369 1 93.75 76 GLY B CA 1
ATOM 3060 C C . GLY B 1 76 ? 12.227 -18.578 -2.385 1 93.75 76 GLY B C 1
ATOM 3061 O O . GLY B 1 76 ? 13.156 -19.328 -2.682 1 93.75 76 GLY B O 1
ATOM 3062 N N . TYR B 1 77 ? 12.141 -18.062 -1.189 1 92.69 77 TYR B N 1
ATOM 3063 C CA . TYR B 1 77 ? 13.18 -18.219 -0.181 1 92.69 77 TYR B CA 1
ATOM 3064 C C . TYR B 1 77 ? 13.211 -19.656 0.345 1 92.69 77 TYR B C 1
ATOM 3066 O O . TYR B 1 77 ? 14.281 -20.203 0.594 1 92.69 77 TYR B O 1
ATOM 3074 N N . THR B 1 78 ? 12.023 -20.172 0.533 1 93.06 78 THR B N 1
ATOM 3075 C CA . THR B 1 78 ? 11.969 -21.531 1.019 1 93.06 78 THR B CA 1
ATOM 3076 C C . THR B 1 78 ? 12.648 -22.484 0.034 1 93.06 78 THR B C 1
ATOM 3078 O O . THR B 1 78 ? 13.484 -23.297 0.427 1 93.06 78 THR B O 1
ATOM 3081 N N . SER B 1 79 ? 12.32 -22.359 -1.19 1 91.38 79 SER B N 1
ATOM 3082 C CA . SER B 1 79 ? 12.914 -23.219 -2.207 1 91.38 79 SER B CA 1
ATOM 3083 C C . SER B 1 79 ? 14.414 -22.953 -2.344 1 91.38 79 SER B C 1
ATOM 3085 O O . SER B 1 79 ? 15.203 -23.891 -2.484 1 91.38 79 SER B O 1
ATOM 3087 N N . ALA B 1 80 ? 14.781 -21.672 -2.314 1 90 80 ALA B N 1
ATOM 3088 C CA . ALA B 1 80 ? 16.188 -21.297 -2.443 1 90 80 ALA B CA 1
ATOM 3089 C C . ALA B 1 80 ? 17.016 -21.844 -1.284 1 90 80 ALA B C 1
ATOM 3091 O O . ALA B 1 80 ? 18.109 -22.375 -1.49 1 90 80 ALA B O 1
ATOM 3092 N N . ILE B 1 81 ? 16.5 -21.781 -0.089 1 90.12 81 ILE B N 1
ATOM 3093 C CA . ILE B 1 81 ? 17.219 -22.203 1.104 1 90.12 81 ILE B CA 1
ATOM 3094 C C . ILE B 1 81 ? 17.312 -23.734 1.14 1 90.12 81 ILE B C 1
ATOM 3096 O O . ILE B 1 81 ? 18.375 -24.281 1.434 1 90.12 81 ILE B O 1
ATOM 3100 N N . LEU B 1 82 ? 16.25 -24.391 0.815 1 89 82 LEU B N 1
ATOM 3101 C CA . LEU B 1 82 ? 16.234 -25.844 0.868 1 89 82 LEU B CA 1
ATOM 3102 C C . LEU B 1 82 ? 17.156 -26.438 -0.197 1 89 82 LEU B C 1
ATOM 3104 O O . LEU B 1 82 ? 17.844 -27.422 0.053 1 89 82 LEU B O 1
ATOM 3108 N N . THR B 1 83 ? 17.219 -25.859 -1.362 1 85.94 83 THR B N 1
ATOM 3109 C CA . THR B 1 83 ? 18.062 -26.375 -2.426 1 85.94 83 THR B CA 1
ATOM 3110 C C . THR B 1 83 ? 19.516 -25.938 -2.238 1 85.94 83 THR B C 1
ATOM 3112 O O . THR B 1 83 ? 20.438 -26.703 -2.463 1 85.94 83 THR B O 1
ATOM 3115 N N . GLY B 1 84 ? 19.688 -24.703 -1.879 1 81.62 84 GLY B N 1
ATOM 3116 C CA . GLY B 1 84 ? 21.016 -24.141 -1.755 1 81.62 84 GLY B CA 1
ATOM 3117 C C . GLY B 1 84 ? 21.781 -24.656 -0.55 1 81.62 84 GLY B C 1
ATOM 3118 O O . GLY B 1 84 ? 22.953 -25.031 -0.658 1 81.62 84 GLY B O 1
ATOM 3119 N N . ARG B 1 85 ? 21.141 -24.688 0.522 1 82.06 85 ARG B N 1
ATOM 3120 C CA . ARG B 1 85 ? 21.844 -25.031 1.758 1 82.06 85 ARG B CA 1
ATOM 3121 C C . ARG B 1 85 ? 21.734 -26.531 2.047 1 82.06 85 ARG B C 1
ATOM 3123 O O . ARG B 1 85 ? 22.688 -27.141 2.52 1 82.06 85 ARG B O 1
ATOM 3130 N N . TRP B 1 86 ? 20.594 -27.109 1.694 1 85.69 86 TRP B N 1
ATOM 3131 C CA . TRP B 1 86 ? 20.375 -28.5 2.102 1 85.69 86 TRP B CA 1
ATOM 3132 C C . TRP B 1 86 ? 20.375 -29.422 0.895 1 85.69 86 TRP B C 1
ATOM 3134 O O . TRP B 1 86 ? 20.172 -30.641 1.034 1 85.69 86 TRP B O 1
ATOM 3144 N N . HIS B 1 87 ? 20.516 -28.922 -0.304 1 83.38 87 HIS B N 1
ATOM 3145 C CA . HIS B 1 87 ? 20.641 -29.656 -1.556 1 83.38 87 HIS B CA 1
ATOM 3146 C C . HIS B 1 87 ? 19.438 -30.547 -1.796 1 83.38 87 HIS B C 1
ATOM 3148 O O . HIS B 1 87 ? 19.594 -31.703 -2.205 1 83.38 87 HIS B O 1
ATOM 3154 N N . VAL B 1 88 ? 18.359 -30.109 -1.349 1 84.31 88 VAL B N 1
ATOM 3155 C CA . VAL B 1 88 ? 17.109 -30.812 -1.59 1 84.31 88 VAL B CA 1
ATOM 3156 C C . VAL B 1 88 ? 16.719 -30.672 -3.059 1 84.31 88 VAL B C 1
ATOM 3158 O O . VAL B 1 88 ? 17.062 -29.703 -3.717 1 84.31 88 VAL B O 1
ATOM 3161 N N . ASN B 1 89 ? 16.078 -31.719 -3.559 1 86.31 89 ASN B N 1
ATOM 3162 C CA . ASN B 1 89 ? 15.594 -31.656 -4.934 1 86.31 89 ASN B CA 1
ATOM 3163 C C . ASN B 1 89 ? 14.68 -30.453 -5.148 1 86.31 89 ASN B C 1
ATOM 3165 O O . ASN B 1 89 ? 13.914 -30.094 -4.258 1 86.31 89 ASN B O 1
ATOM 3169 N N . ALA B 1 90 ? 14.758 -29.875 -6.281 1 84.12 90 ALA B N 1
ATOM 3170 C CA . ALA B 1 90 ? 14.047 -28.641 -6.605 1 84.12 90 ALA B CA 1
ATOM 3171 C C . ALA B 1 90 ? 12.531 -28.828 -6.508 1 84.12 90 ALA B C 1
ATOM 3173 O O . ALA B 1 90 ? 11.812 -27.953 -6.043 1 84.12 90 ALA B O 1
ATOM 3174 N N . LEU B 1 91 ? 12.047 -30.016 -6.879 1 86.69 91 LEU B N 1
ATOM 3175 C CA . LEU B 1 91 ? 10.609 -30.266 -6.867 1 86.69 91 LEU B CA 1
ATOM 3176 C C . LEU B 1 91 ? 10.086 -30.359 -5.438 1 86.69 91 LEU B C 1
ATOM 3178 O O . LEU B 1 91 ? 9 -29.875 -5.137 1 86.69 91 LEU B O 1
ATOM 3182 N N . LEU B 1 92 ? 10.844 -31 -4.59 1 89.12 92 LEU B N 1
ATOM 3183 C CA . LEU B 1 92 ? 10.461 -31.109 -3.186 1 89.12 92 LEU B CA 1
ATOM 3184 C C . LEU B 1 92 ? 10.508 -29.734 -2.51 1 89.12 92 LEU B C 1
ATOM 3186 O O . LEU B 1 92 ? 9.672 -29.438 -1.662 1 89.12 92 LEU B O 1
ATOM 3190 N N . ALA B 1 93 ? 11.492 -28.969 -2.928 1 91.12 93 ALA B N 1
ATOM 3191 C CA . ALA B 1 93 ? 11.625 -27.625 -2.361 1 91.12 93 ALA B CA 1
ATOM 3192 C C . ALA B 1 93 ? 10.461 -26.734 -2.775 1 91.12 93 ALA B C 1
ATOM 3194 O O . ALA B 1 93 ? 9.953 -25.953 -1.969 1 91.12 93 ALA B O 1
ATOM 3195 N N . LEU B 1 94 ? 10.07 -26.922 -4.016 1 91.94 94 LEU B N 1
ATOM 3196 C CA . LEU B 1 94 ? 8.93 -26.172 -4.523 1 91.94 94 LEU B CA 1
ATOM 3197 C C . LEU B 1 94 ? 7.656 -26.531 -3.77 1 91.94 94 LEU B C 1
ATOM 3199 O O . LEU B 1 94 ? 6.887 -25.656 -3.373 1 91.94 94 LEU B O 1
ATOM 3203 N N . THR B 1 95 ? 7.438 -27.828 -3.555 1 93.38 95 THR B N 1
ATOM 3204 C CA . THR B 1 95 ? 6.254 -28.312 -2.848 1 93.38 95 THR B CA 1
ATOM 3205 C C . THR B 1 95 ? 6.27 -27.844 -1.393 1 93.38 95 THR B C 1
ATOM 3207 O O . THR B 1 95 ? 5.23 -27.5 -0.832 1 93.38 95 THR B O 1
ATOM 3210 N N . ALA B 1 96 ? 7.457 -27.859 -0.848 1 94.19 96 ALA B N 1
ATOM 3211 C CA . ALA B 1 96 ? 7.594 -27.391 0.527 1 94.19 96 ALA B CA 1
ATOM 3212 C C . ALA B 1 96 ? 7.281 -25.891 0.625 1 94.19 96 ALA B C 1
ATOM 3214 O O . ALA B 1 96 ? 6.664 -25.453 1.596 1 94.19 96 ALA B O 1
ATOM 3215 N N . GLY B 1 97 ? 7.773 -25.125 -0.383 1 95.44 97 GLY B N 1
ATOM 3216 C CA . GLY B 1 97 ? 7.465 -23.703 -0.424 1 95.44 97 GLY B CA 1
ATOM 3217 C C . GLY B 1 97 ? 5.98 -23.422 -0.538 1 95.44 97 GLY B C 1
ATOM 3218 O O . GLY B 1 97 ? 5.461 -22.531 0.142 1 95.44 97 GLY B O 1
ATOM 3219 N N . VAL B 1 98 ? 5.332 -24.219 -1.355 1 96.25 98 VAL B N 1
ATOM 3220 C CA . VAL B 1 98 ? 3.893 -24.062 -1.551 1 96.25 98 VAL B CA 1
ATOM 3221 C C . VAL B 1 98 ? 3.156 -24.391 -0.256 1 96.25 98 VAL B C 1
ATOM 3223 O O . VAL B 1 98 ? 2.275 -23.656 0.175 1 96.25 98 VAL B O 1
ATOM 3226 N N . ALA B 1 99 ? 3.514 -25.484 0.371 1 96.94 99 ALA B N 1
ATOM 3227 C CA . ALA B 1 99 ? 2.887 -25.906 1.623 1 96.94 99 ALA B CA 1
ATOM 3228 C C . ALA B 1 99 ? 3.086 -24.859 2.711 1 96.94 99 ALA B C 1
ATOM 3230 O O . ALA B 1 99 ? 2.154 -24.531 3.453 1 96.94 99 ALA B O 1
ATOM 3231 N N . LEU B 1 100 ? 4.289 -24.359 2.744 1 96.44 100 LEU B N 1
ATOM 3232 C CA . LEU B 1 100 ? 4.586 -23.344 3.754 1 96.44 100 LEU B CA 1
ATOM 3233 C C . LEU B 1 100 ? 3.795 -22.062 3.496 1 96.44 100 LEU B C 1
ATOM 3235 O O . LEU B 1 100 ? 3.238 -21.469 4.426 1 96.44 100 LEU B O 1
ATOM 3239 N N . ALA B 1 101 ? 3.805 -21.594 2.27 1 96.75 101 ALA B N 1
ATOM 3240 C CA . ALA B 1 101 ? 3.076 -20.375 1.92 1 96.75 101 ALA B CA 1
ATOM 3241 C C . ALA B 1 101 ? 1.587 -20.531 2.225 1 96.75 101 ALA B C 1
ATOM 3243 O O . ALA B 1 101 ? 0.965 -19.609 2.768 1 96.75 101 ALA B O 1
ATOM 3244 N N . MET B 1 102 ? 1.053 -21.703 1.871 1 96.94 102 MET B N 1
ATOM 3245 C CA . MET B 1 102 ? -0.36 -21.953 2.143 1 96.94 102 MET B CA 1
ATOM 3246 C C . MET B 1 102 ? -0.625 -22 3.645 1 96.94 102 MET B C 1
ATOM 3248 O O . MET B 1 102 ? -1.635 -21.484 4.117 1 96.94 102 MET B O 1
ATOM 3252 N N . ALA B 1 103 ? 0.217 -22.625 4.379 1 96.69 103 ALA B N 1
ATOM 3253 C CA . ALA B 1 103 ? 0.071 -22.703 5.828 1 96.69 103 ALA B CA 1
ATOM 3254 C C . ALA B 1 103 ? 0.145 -21.312 6.465 1 96.69 103 ALA B C 1
ATOM 3256 O O . ALA B 1 103 ? -0.68 -20.969 7.312 1 96.69 103 ALA B O 1
ATOM 3257 N N . VAL B 1 104 ? 1.13 -20.547 6.082 1 95.81 104 VAL B N 1
ATOM 3258 C CA . VAL B 1 104 ? 1.294 -19.188 6.605 1 95.81 104 VAL B CA 1
ATOM 3259 C C . VAL B 1 104 ? 0.07 -18.344 6.254 1 95.81 104 VAL B C 1
ATOM 3261 O O . VAL B 1 104 ? -0.442 -17.609 7.098 1 95.81 104 VAL B O 1
ATOM 3264 N N . ALA B 1 105 ? -0.327 -18.453 5.008 1 95.38 105 ALA B N 1
ATOM 3265 C CA . ALA B 1 105 ? -1.5 -17.703 4.57 1 95.38 105 ALA B CA 1
ATOM 3266 C C . ALA B 1 105 ? -2.73 -18.078 5.391 1 95.38 105 ALA B C 1
ATOM 3268 O O . ALA B 1 105 ? -3.533 -17.219 5.754 1 95.38 105 ALA B O 1
ATOM 3269 N N . TYR B 1 106 ? -2.834 -19.359 5.633 1 92.94 106 TYR B N 1
ATOM 3270 C CA . TYR B 1 106 ? -3.971 -19.828 6.418 1 92.94 106 TYR B CA 1
ATOM 3271 C C . TYR B 1 106 ? -3.912 -19.281 7.84 1 92.94 106 TYR B C 1
ATOM 3273 O O . TYR B 1 106 ? -4.926 -18.844 8.391 1 92.94 106 TYR B O 1
ATOM 3281 N N . VAL B 1 107 ? -2.791 -19.297 8.445 1 91.06 107 VAL B N 1
ATOM 3282 C CA . VAL B 1 107 ? -2.621 -18.828 9.812 1 91.06 107 VAL B CA 1
ATOM 3283 C C . VAL B 1 107 ? -2.814 -17.312 9.867 1 91.06 107 VAL B C 1
ATOM 3285 O O . VAL B 1 107 ? -3.52 -16.797 10.742 1 91.06 107 VAL B O 1
ATOM 3288 N N . VAL B 1 108 ? -2.182 -16.656 8.945 1 88.69 108 VAL B N 1
ATOM 3289 C CA . VAL B 1 108 ? -2.326 -15.203 8.883 1 88.69 108 VAL B CA 1
ATOM 3290 C C . VAL B 1 108 ? -3.785 -14.836 8.617 1 88.69 108 VAL B C 1
ATOM 3292 O O . VAL B 1 108 ? -4.297 -13.852 9.156 1 88.69 108 VAL B O 1
ATOM 3295 N N . GLY B 1 109 ? -4.414 -15.664 7.738 1 88.12 109 GLY B N 1
ATOM 3296 C CA . GLY B 1 109 ? -5.82 -15.445 7.434 1 88.12 109 GLY B CA 1
ATOM 3297 C C . GLY B 1 109 ? -6.715 -15.508 8.656 1 88.12 109 GLY B C 1
ATOM 3298 O O . GLY B 1 109 ? -7.742 -14.836 8.719 1 88.12 109 GLY B O 1
ATOM 3299 N N . LEU B 1 110 ? -6.332 -16.297 9.695 1 87.06 110 LEU B N 1
ATOM 3300 C CA . LEU B 1 110 ? -7.094 -16.406 10.93 1 87.06 110 LEU B CA 1
ATOM 3301 C C . LEU B 1 110 ? -7.141 -15.062 11.656 1 87.06 110 LEU B C 1
ATOM 3303 O O . LEU B 1 110 ? -8.125 -14.75 12.328 1 87.06 110 LEU B O 1
ATOM 3307 N N . PHE B 1 111 ? -6.137 -14.297 11.414 1 81.69 111 PHE B N 1
ATOM 3308 C CA . PHE B 1 111 ? -6.035 -13.023 12.125 1 81.69 111 PHE B CA 1
ATOM 3309 C C . PHE B 1 111 ? -6.523 -11.875 11.25 1 81.69 111 PHE B C 1
ATOM 3311 O O . PHE B 1 111 ? -7.223 -10.977 11.727 1 81.69 111 PHE B O 1
ATOM 3318 N N . ILE B 1 112 ? -6.199 -11.938 10.031 1 80.25 112 ILE B N 1
ATOM 3319 C CA . ILE B 1 112 ? -6.449 -10.812 9.133 1 80.25 112 ILE B CA 1
ATOM 3320 C C . ILE B 1 112 ? -7.945 -10.695 8.859 1 80.25 112 ILE B C 1
ATOM 3322 O O . ILE B 1 112 ? -8.477 -9.594 8.742 1 80.25 112 ILE B O 1
ATOM 3326 N N . PHE B 1 113 ? -8.703 -11.805 8.797 1 79.44 113 PHE B N 1
ATOM 3327 C CA . PHE B 1 113 ? -10.109 -11.75 8.406 1 79.44 113 PHE B CA 1
ATOM 3328 C C . PHE B 1 113 ? -10.992 -11.43 9.609 1 79.44 113 PHE B C 1
ATOM 3330 O O . PHE B 1 113 ? -12.211 -11.297 9.469 1 79.44 113 PHE B O 1
ATOM 3337 N N . ARG B 1 114 ? -10.297 -11.312 10.719 1 73.31 114 ARG B N 1
ATOM 3338 C CA . ARG B 1 114 ? -11.016 -10.75 11.852 1 73.31 114 ARG B CA 1
ATOM 3339 C C . ARG B 1 114 ? -11.227 -9.25 11.68 1 73.31 114 ARG B C 1
ATOM 3341 O O . ARG B 1 114 ? -12.117 -8.672 12.305 1 73.31 114 ARG B O 1
ATOM 3348 N N . ALA B 1 115 ? -10.328 -8.773 10.828 1 64.5 115 ALA B N 1
ATOM 3349 C CA . ALA B 1 115 ? -10.469 -7.355 10.508 1 64.5 115 ALA B CA 1
ATOM 3350 C C . ALA B 1 115 ? -11.641 -7.113 9.562 1 64.5 115 ALA B C 1
ATOM 3352 O O . ALA B 1 115 ? -12.023 -8 8.805 1 64.5 115 ALA B O 1
ATOM 3353 N N . GLN B 1 116 ? -12.312 -6.105 9.711 1 62.75 116 GLN B N 1
ATOM 3354 C CA . GLN B 1 116 ? -13.43 -5.793 8.828 1 62.75 116 GLN B CA 1
ATOM 3355 C C . GLN B 1 116 ? -12.984 -5.754 7.367 1 62.75 116 GLN B C 1
ATOM 3357 O O . GLN B 1 116 ? -11.797 -5.574 7.078 1 62.75 116 GLN B O 1
ATOM 3362 N N . GLY B 1 117 ? -13.852 -6.152 6.5 1 60.16 117 GLY B N 1
ATOM 3363 C CA . GLY B 1 117 ? -13.609 -6.289 5.07 1 60.16 117 GLY B CA 1
ATOM 3364 C C . GLY B 1 117 ? -12.812 -5.137 4.484 1 60.16 117 GLY B C 1
ATOM 3365 O O . GLY B 1 117 ? -11.898 -5.348 3.691 1 60.16 117 GLY B O 1
ATOM 3366 N N . GLN B 1 118 ? -13.031 -3.904 5.09 1 64.69 118 GLN B N 1
ATOM 3367 C CA . GLN B 1 118 ? -12.406 -2.729 4.492 1 64.69 118 GLN B CA 1
ATOM 3368 C C . GLN B 1 118 ? -10.938 -2.637 4.871 1 64.69 118 GLN B C 1
ATOM 3370 O O . GLN B 1 118 ? -10.172 -1.91 4.234 1 64.69 118 GLN B O 1
ATOM 3375 N N . TYR B 1 119 ? -10.516 -3.471 5.82 1 74.31 119 TYR B N 1
ATOM 3376 C CA . TYR B 1 119 ? -9.156 -3.32 6.324 1 74.31 119 TYR B CA 1
ATOM 3377 C C . TYR B 1 119 ? -8.273 -4.484 5.887 1 74.31 119 TYR B C 1
ATOM 3379 O O . TYR B 1 119 ? -7.086 -4.535 6.219 1 74.31 119 TYR B O 1
ATOM 3387 N N . LEU B 1 120 ? -8.883 -5.363 5.129 1 77.88 120 LEU B N 1
ATOM 3388 C CA . LEU B 1 120 ? -8.133 -6.547 4.734 1 77.88 120 LEU B CA 1
ATOM 3389 C C . LEU B 1 120 ? -6.922 -6.168 3.891 1 77.88 120 LEU B C 1
ATOM 3391 O O . LEU B 1 120 ? -5.832 -6.719 4.074 1 77.88 120 LEU B O 1
ATOM 3395 N N . ALA B 1 121 ? -7.129 -5.223 2.953 1 82.19 121 ALA B N 1
ATOM 3396 C CA . ALA B 1 121 ? -6.027 -4.75 2.115 1 82.19 121 ALA B CA 1
ATOM 3397 C C . ALA B 1 121 ? -4.887 -4.199 2.967 1 82.19 121 ALA B C 1
ATOM 3399 O O . ALA B 1 121 ? -3.715 -4.477 2.697 1 82.19 121 ALA B O 1
ATOM 3400 N N . LEU B 1 122 ? -5.254 -3.527 3.996 1 84.56 122 LEU B N 1
ATOM 3401 C CA . LEU B 1 122 ? -4.254 -2.943 4.883 1 84.56 122 LEU B CA 1
ATOM 3402 C C . LEU B 1 122 ? -3.549 -4.023 5.695 1 84.56 122 LEU B C 1
ATOM 3404 O O . LEU B 1 122 ? -2.342 -3.945 5.93 1 84.56 122 LEU B O 1
ATOM 3408 N N . ALA B 1 123 ? -4.301 -4.965 6.117 1 85.44 123 ALA B N 1
ATOM 3409 C CA . ALA B 1 123 ? -3.732 -6.059 6.902 1 85.44 123 ALA B CA 1
ATOM 3410 C C . ALA B 1 123 ? -2.734 -6.863 6.074 1 85.44 123 ALA B C 1
ATOM 3412 O O . ALA B 1 123 ? -1.649 -7.199 6.555 1 85.44 123 ALA B O 1
ATOM 3413 N N . THR B 1 124 ? -3.133 -7.129 4.887 1 90.38 124 THR B N 1
ATOM 3414 C CA . THR B 1 124 ? -2.244 -7.91 4.035 1 90.38 124 THR B CA 1
ATOM 3415 C C . THR B 1 124 ? -1.026 -7.086 3.623 1 90.38 124 THR B C 1
ATOM 3417 O O . THR B 1 124 ? 0.067 -7.629 3.451 1 90.38 124 THR B O 1
ATOM 3420 N N . LEU B 1 125 ? -1.288 -5.801 3.422 1 89.62 125 LEU B N 1
ATOM 3421 C CA . LEU B 1 125 ? -0.17 -4.898 3.164 1 89.62 125 LEU B CA 1
ATOM 3422 C C . LEU B 1 125 ? 0.841 -4.945 4.305 1 89.62 125 LEU B C 1
ATOM 3424 O O . LEU B 1 125 ? 2.047 -5.035 4.066 1 89.62 125 LEU B O 1
ATOM 3428 N N . SER B 1 126 ? 0.346 -4.863 5.539 1 88.62 126 SER B N 1
ATOM 3429 C CA . SER B 1 126 ? 1.209 -4.891 6.715 1 88.62 126 SER B CA 1
ATOM 3430 C C . SER B 1 126 ? 1.987 -6.199 6.801 1 88.62 126 SER B C 1
ATOM 3432 O O . SER B 1 126 ? 3.166 -6.207 7.16 1 88.62 126 SER B O 1
ATOM 3434 N N . PHE B 1 127 ? 1.312 -7.266 6.508 1 89 127 PHE B N 1
ATOM 3435 C CA . PHE B 1 127 ? 1.972 -8.57 6.48 1 89 127 PHE B CA 1
ATOM 3436 C C . PHE B 1 127 ? 3.111 -8.57 5.469 1 89 127 PHE B C 1
ATOM 3438 O O . PHE B 1 127 ? 4.199 -9.078 5.754 1 89 127 PHE B O 1
ATOM 3445 N N . GLY B 1 128 ? 2.871 -8.055 4.285 1 91.12 128 GLY B N 1
ATOM 3446 C CA . GLY B 1 128 ? 3.9 -7.957 3.262 1 91.12 128 GLY B CA 1
ATOM 3447 C C . GLY B 1 128 ? 5.105 -7.148 3.707 1 91.12 128 GLY B C 1
ATOM 3448 O O . GLY B 1 128 ? 6.246 -7.527 3.43 1 91.12 128 GLY B O 1
ATOM 3449 N N . LEU B 1 129 ? 4.812 -6.082 4.41 1 88.94 129 LEU B N 1
ATOM 3450 C CA . LEU B 1 129 ? 5.895 -5.234 4.902 1 88.94 129 LEU B CA 1
ATOM 3451 C C . LEU B 1 129 ? 6.758 -5.988 5.91 1 88.94 129 LEU B C 1
ATOM 3453 O O . LEU B 1 129 ? 7.988 -5.906 5.863 1 88.94 129 LEU B O 1
ATOM 3457 N N . VAL B 1 130 ? 6.148 -6.707 6.762 1 87.56 130 VAL B N 1
ATOM 3458 C CA . VAL B 1 130 ? 6.863 -7.438 7.801 1 87.56 130 VAL B CA 1
ATOM 3459 C C . VAL B 1 130 ? 7.73 -8.523 7.172 1 87.56 130 VAL B C 1
ATOM 3461 O O . VAL B 1 130 ? 8.898 -8.68 7.523 1 87.56 130 VAL B O 1
ATOM 3464 N N . VAL B 1 131 ? 7.125 -9.234 6.23 1 90.06 131 VAL B N 1
ATOM 3465 C CA . VAL B 1 131 ? 7.852 -10.312 5.574 1 90.06 131 VAL B CA 1
ATOM 3466 C C . VAL B 1 131 ? 9.039 -9.742 4.805 1 90.06 131 VAL B C 1
ATOM 3468 O O . VAL B 1 131 ? 10.148 -10.273 4.879 1 90.06 131 VAL B O 1
ATOM 3471 N N . SER B 1 132 ? 8.789 -8.688 4.02 1 89.31 132 SER B N 1
ATOM 3472 C CA . SER B 1 132 ? 9.859 -8.055 3.254 1 89.31 132 SER B CA 1
ATOM 3473 C C . SER B 1 132 ? 10.977 -7.562 4.164 1 89.31 132 SER B C 1
ATOM 3475 O O . SER B 1 132 ? 12.164 -7.738 3.857 1 89.31 132 SER B O 1
ATOM 3477 N N . SER B 1 133 ? 10.633 -6.996 5.285 1 85.25 133 SER B N 1
ATOM 3478 C CA . SER B 1 133 ? 11.625 -6.469 6.211 1 85.25 133 SER B CA 1
ATOM 3479 C C . SER B 1 133 ? 12.383 -7.594 6.906 1 85.25 133 SER B C 1
ATOM 3481 O O . SER B 1 133 ? 13.594 -7.496 7.113 1 85.25 133 SER B O 1
ATOM 3483 N N . LEU B 1 134 ? 11.719 -8.617 7.277 1 84.56 134 LEU B N 1
ATOM 3484 C CA . LEU B 1 134 ? 12.367 -9.766 7.898 1 84.56 134 LEU B C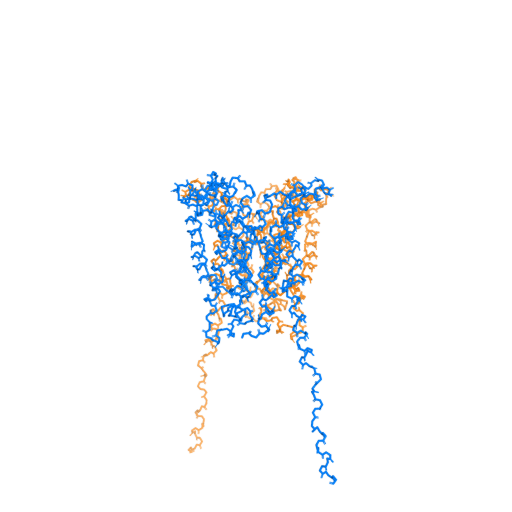A 1
ATOM 3485 C C . LEU B 1 134 ? 13.352 -10.414 6.938 1 84.56 134 LEU B C 1
ATOM 3487 O O . LEU B 1 134 ? 14.461 -10.781 7.332 1 84.56 134 LEU B O 1
ATOM 3491 N N . ALA B 1 135 ? 12.93 -10.547 5.703 1 86.56 135 ALA B N 1
ATOM 3492 C CA . ALA B 1 135 ? 13.805 -11.125 4.691 1 86.56 135 ALA B CA 1
ATOM 3493 C C . ALA B 1 135 ? 15.062 -10.281 4.496 1 86.56 135 A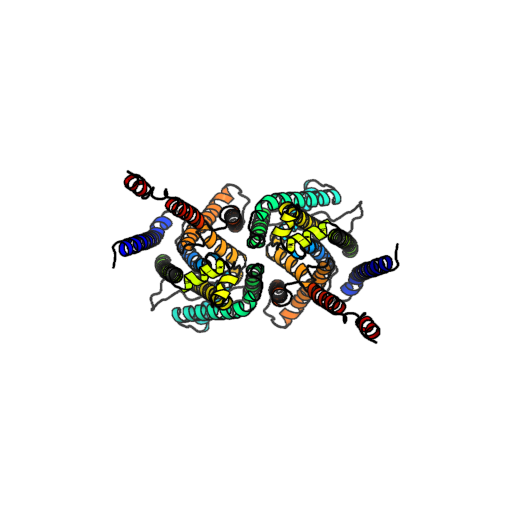LA B C 1
ATOM 3495 O O . ALA B 1 135 ? 16.125 -10.805 4.172 1 86.56 135 ALA B O 1
ATOM 3496 N N . ASN B 1 136 ? 14.914 -9.016 4.68 1 85.31 136 ASN B N 1
ATOM 3497 C CA . ASN B 1 136 ? 16.031 -8.102 4.492 1 85.31 136 ASN B CA 1
ATOM 3498 C C . ASN B 1 136 ? 16.984 -8.117 5.684 1 85.31 136 ASN B C 1
ATOM 3500 O O . ASN B 1 136 ? 18.109 -7.605 5.602 1 85.31 136 ASN B O 1
ATOM 3504 N N . GLN B 1 137 ? 16.594 -8.781 6.758 1 80 137 GLN B N 1
ATOM 3505 C CA . GLN B 1 137 ? 17.406 -8.711 7.977 1 80 137 GLN B CA 1
ATOM 3506 C C . GLN B 1 137 ? 17.922 -10.094 8.375 1 80 137 GLN B C 1
ATOM 3508 O O . GLN B 1 137 ? 18.922 -10.203 9.094 1 80 137 GLN B O 1
ATOM 3513 N N . LEU B 1 138 ? 17.297 -11.094 7.941 1 81.31 138 LEU B N 1
ATOM 3514 C CA . LEU B 1 138 ? 17.641 -12.445 8.383 1 81.31 138 LEU B CA 1
ATOM 3515 C C . LEU B 1 138 ? 18.812 -13 7.578 1 81.31 138 LEU B C 1
ATOM 3517 O O . LEU B 1 138 ? 18.797 -12.945 6.348 1 81.31 138 LEU B O 1
ATOM 3521 N N . PRO B 1 139 ? 19.75 -13.516 8.281 1 81 139 PRO B N 1
ATOM 3522 C CA . PRO B 1 139 ? 20.875 -14.141 7.574 1 81 139 PRO B CA 1
ATOM 3523 C C . PRO B 1 139 ? 20.438 -15.32 6.715 1 81 139 PRO B C 1
ATOM 3525 O O . PRO B 1 139 ? 21.047 -15.594 5.676 1 81 139 PRO B O 1
ATOM 3528 N N . LEU B 1 140 ? 19.422 -15.961 7.145 1 80.88 140 LEU B N 1
ATOM 3529 C CA . LEU B 1 140 ? 18.922 -17.109 6.418 1 80.88 140 LEU B CA 1
ATOM 3530 C C . LEU B 1 140 ? 18.484 -16.719 5.008 1 80.88 140 LEU B C 1
ATOM 3532 O O . LEU B 1 140 ? 18.625 -17.516 4.07 1 80.88 140 LEU B O 1
ATOM 3536 N N . THR B 1 141 ? 18.062 -15.5 4.816 1 83.44 141 THR B N 1
ATOM 3537 C CA . THR B 1 141 ? 17.594 -15.016 3.523 1 83.44 141 THR B CA 1
ATOM 3538 C C . THR B 1 141 ? 18.688 -14.195 2.828 1 83.44 141 THR B C 1
ATOM 3540 O O . THR B 1 141 ? 18.422 -13.562 1.802 1 83.44 141 THR B O 1
ATOM 3543 N N . GLY B 1 142 ? 19.859 -14.164 3.322 1 80.12 142 GLY B N 1
ATOM 3544 C CA . GLY B 1 142 ? 20.953 -13.375 2.77 1 80.12 142 GLY B CA 1
ATOM 3545 C C . GLY B 1 142 ? 20.875 -11.906 3.146 1 80.12 142 GLY B C 1
ATOM 3546 O O . GLY B 1 142 ? 21.609 -11.086 2.596 1 80.12 142 GLY B O 1
ATOM 3547 N N . ALA B 1 143 ? 19.844 -11.617 4.047 1 75.94 143 ALA B N 1
ATOM 3548 C CA . ALA B 1 143 ? 19.656 -10.273 4.57 1 75.94 143 ALA B CA 1
ATOM 3549 C C . ALA B 1 143 ? 19.625 -9.242 3.443 1 75.94 143 ALA B C 1
ATOM 3551 O O . ALA B 1 143 ? 18.875 -9.398 2.477 1 75.94 143 ALA B O 1
ATOM 3552 N N . SER B 1 144 ? 20.391 -8.125 3.494 1 77 144 SER B N 1
ATOM 3553 C CA . SER B 1 144 ? 20.344 -7.059 2.502 1 77 144 SER B CA 1
ATOM 3554 C C . SER B 1 144 ? 21.047 -7.469 1.212 1 77 144 SER B C 1
ATOM 3556 O O . SER B 1 144 ? 20.812 -6.867 0.159 1 77 144 SER B O 1
ATOM 3558 N N . ASN B 1 145 ? 21.812 -8.516 1.218 1 78.62 145 ASN B N 1
ATOM 3559 C CA . ASN B 1 145 ? 22.562 -8.961 0.046 1 78.62 145 ASN B CA 1
ATOM 3560 C C . ASN B 1 145 ? 21.75 -9.914 -0.818 1 78.62 145 ASN B C 1
ATOM 3562 O O . ASN B 1 145 ? 22 -10.055 -2.014 1 78.62 145 ASN B O 1
ATOM 3566 N N . GLY B 1 146 ? 20.734 -10.492 -0.215 1 83.19 146 GLY B N 1
ATOM 3567 C CA . GLY B 1 146 ? 19.969 -11.492 -0.946 1 83.19 146 GLY B CA 1
ATOM 3568 C C . GLY B 1 146 ? 20.641 -12.844 -0.998 1 83.19 146 GLY B C 1
ATOM 3569 O O . GLY B 1 146 ? 21.734 -13.023 -0.446 1 83.19 146 GLY B O 1
ATOM 3570 N N . LEU B 1 147 ? 20 -13.828 -1.521 1 86.31 147 LEU B N 1
ATOM 3571 C CA . LEU B 1 147 ? 20.531 -15.18 -1.703 1 86.31 147 LEU B CA 1
ATOM 3572 C C . LEU B 1 147 ? 20.938 -15.406 -3.152 1 86.31 147 LEU B C 1
ATOM 3574 O O . LEU B 1 147 ? 20.109 -15.328 -4.059 1 86.31 147 LEU B O 1
ATOM 3578 N N . ALA B 1 148 ? 22.203 -15.594 -3.338 1 86.31 148 ALA B N 1
ATOM 3579 C CA . ALA B 1 148 ? 22.719 -15.836 -4.68 1 86.31 148 ALA B CA 1
ATOM 3580 C C . ALA B 1 148 ? 23.156 -17.297 -4.844 1 86.31 148 ALA B C 1
ATOM 3582 O O . ALA B 1 148 ? 23.203 -18.047 -3.865 1 86.31 148 ALA B O 1
ATOM 3583 N N . GLY B 1 149 ? 23.328 -17.719 -6.102 1 83.06 149 GLY B N 1
ATOM 3584 C CA . GLY B 1 149 ? 23.844 -19.047 -6.398 1 83.06 149 GLY B CA 1
ATOM 3585 C C . GLY B 1 149 ? 22.812 -20.141 -6.23 1 83.06 149 GLY B C 1
ATOM 3586 O O . GLY B 1 149 ? 23.141 -21.25 -5.809 1 83.06 149 GLY B O 1
ATOM 3587 N N . ILE B 1 150 ? 21.594 -19.812 -6.395 1 84.25 150 ILE B N 1
ATOM 3588 C CA . ILE B 1 150 ? 20.516 -20.797 -6.305 1 84.25 150 ILE B CA 1
ATOM 3589 C C . ILE B 1 150 ? 20.578 -21.734 -7.504 1 84.25 150 ILE B C 1
ATOM 3591 O O . ILE B 1 150 ? 20.656 -21.297 -8.648 1 84.25 150 ILE B O 1
ATOM 3595 N N . PRO B 1 151 ? 20.641 -22.969 -7.199 1 80.25 151 PRO B N 1
ATOM 3596 C CA . PRO B 1 151 ? 20.75 -23.938 -8.297 1 80.25 151 PRO B CA 1
ATOM 3597 C C . PRO B 1 151 ? 19.578 -23.844 -9.281 1 80.25 151 PRO B C 1
ATOM 3599 O O . PRO B 1 151 ? 18.469 -23.5 -8.891 1 80.25 151 PRO B O 1
ATOM 3602 N N . SER B 1 152 ? 19.891 -24.031 -10.547 1 78.56 152 SER B N 1
ATOM 3603 C CA . SER B 1 152 ? 18.859 -24 -11.594 1 78.56 152 SER B CA 1
ATOM 3604 C C . SER B 1 152 ? 17.875 -25.156 -11.43 1 78.56 152 SER B C 1
ATOM 3606 O O . SER B 1 152 ? 18.125 -26.094 -10.664 1 78.56 152 SER B O 1
ATOM 3608 N N . LEU B 1 153 ? 16.703 -24.875 -12.07 1 72.12 153 LEU B N 1
ATOM 3609 C CA . LEU B 1 153 ? 15.664 -25.891 -11.984 1 72.12 153 LEU B CA 1
ATOM 3610 C C . LEU B 1 153 ? 16.062 -27.141 -12.766 1 72.12 153 LEU B C 1
ATOM 3612 O O . LEU B 1 153 ? 16.406 -27.062 -13.945 1 72.12 153 LEU B O 1
ATOM 3616 N N . ALA B 1 154 ? 16.531 -28.141 -12.172 1 64.38 154 ALA B N 1
ATOM 3617 C CA . ALA B 1 154 ? 16.781 -29.406 -12.852 1 64.38 154 ALA B CA 1
ATOM 3618 C C . ALA B 1 154 ? 15.656 -30.406 -12.602 1 64.38 154 ALA B C 1
ATOM 3620 O O . ALA B 1 154 ? 15.789 -31.297 -11.766 1 64.38 154 ALA B O 1
ATOM 3621 N N . PRO B 1 155 ? 14.469 -29.906 -13.211 1 57.53 155 PRO B N 1
ATOM 3622 C CA . PRO B 1 155 ? 13.438 -30.922 -13 1 57.53 155 PRO B CA 1
ATOM 3623 C C . PRO B 1 155 ? 13.812 -32.281 -13.602 1 57.53 155 PRO B C 1
ATOM 3625 O O . PRO B 1 155 ? 14.273 -32.344 -14.75 1 57.53 155 PRO B O 1
ATOM 3628 N N . PHE B 1 156 ? 13.648 -33.469 -12.883 1 53.59 156 PHE B N 1
ATOM 3629 C CA . PHE B 1 156 ? 13.906 -34.844 -13.242 1 53.59 156 PHE B CA 1
ATOM 3630 C C . PHE B 1 156 ? 15.328 -35.031 -13.773 1 53.59 156 PHE B C 1
ATOM 3632 O O . PHE B 1 156 ? 15.578 -35.844 -14.648 1 53.59 156 PHE B O 1
ATOM 3639 N N . GLY B 1 157 ? 16.25 -34.094 -13.391 1 51.81 157 GLY B N 1
ATOM 3640 C CA . GLY B 1 157 ? 17.641 -34.312 -13.773 1 51.81 157 GLY B CA 1
ATOM 3641 C C . GLY B 1 157 ? 18.047 -33.531 -15.008 1 51.81 157 GLY B C 1
ATOM 3642 O O . GLY B 1 157 ? 19.219 -33.5 -15.391 1 51.81 157 GLY B O 1
ATOM 3643 N N . VAL B 1 158 ? 17.062 -33 -15.758 1 52.59 158 VAL B N 1
ATOM 3644 C CA . VAL B 1 158 ? 17.406 -32.312 -17 1 52.59 158 VAL B CA 1
ATOM 3645 C C . VAL B 1 158 ? 17.672 -30.828 -16.703 1 52.59 158 VAL B C 1
ATOM 3647 O O . VAL B 1 158 ? 16.812 -30.125 -16.188 1 52.59 158 VAL B O 1
ATOM 3650 N N . GLU B 1 159 ? 18.875 -30.547 -16.688 1 58.31 159 GLU B N 1
ATOM 3651 C CA . GLU B 1 159 ? 19.297 -29.156 -16.484 1 58.31 159 GLU B CA 1
ATOM 3652 C C . GLU B 1 159 ? 18.672 -28.234 -17.531 1 58.31 159 GLU B C 1
ATOM 3654 O O . GLU B 1 159 ? 18.844 -28.453 -18.734 1 58.31 159 GLU B O 1
ATOM 3659 N N . LEU B 1 160 ? 17.672 -27.594 -17.234 1 59.06 160 LEU B N 1
ATOM 3660 C CA . LEU B 1 160 ? 17.031 -26.641 -18.141 1 59.06 160 LEU B CA 1
ATOM 3661 C C . LEU B 1 160 ? 17.891 -25.375 -18.281 1 59.06 160 LEU B C 1
ATOM 3663 O O . LEU B 1 160 ? 17.75 -24.453 -17.484 1 59.06 160 LEU B O 1
ATOM 3667 N N . ASP B 1 161 ? 19 -25.469 -19 1 57.12 161 ASP B N 1
ATOM 3668 C CA . ASP B 1 161 ? 20.016 -24.422 -19.094 1 57.12 161 ASP B CA 1
ATOM 3669 C C . ASP B 1 161 ? 19.609 -23.344 -20.094 1 57.12 161 ASP B C 1
ATOM 3671 O O . ASP B 1 161 ? 20.297 -22.312 -20.219 1 57.12 161 ASP B O 1
ATOM 3675 N N . THR B 1 162 ? 18.516 -23.625 -20.891 1 65.19 162 THR B N 1
ATOM 3676 C CA . THR B 1 162 ? 18.25 -22.578 -21.875 1 65.19 162 THR B CA 1
ATOM 3677 C C . THR B 1 162 ? 16.969 -21.812 -21.531 1 65.19 162 THR B C 1
ATOM 3679 O O . THR B 1 162 ? 16.031 -22.391 -20.953 1 65.19 162 THR B O 1
ATOM 3682 N N . ASP B 1 163 ? 16.891 -20.547 -21.734 1 70.19 163 ASP B N 1
ATOM 3683 C CA . ASP B 1 163 ? 15.742 -19.672 -21.531 1 70.19 163 ASP B CA 1
ATOM 3684 C C . ASP B 1 163 ? 14.492 -20.25 -22.172 1 70.19 163 ASP B C 1
ATOM 3686 O O . ASP B 1 163 ? 13.391 -20.125 -21.625 1 70.19 163 ASP B O 1
ATOM 3690 N N . LEU B 1 164 ? 14.727 -21.062 -23.203 1 72.94 164 LEU B N 1
ATOM 3691 C CA . LEU B 1 164 ? 13.586 -21.641 -23.922 1 72.94 164 LEU B CA 1
ATOM 3692 C C . LEU B 1 164 ? 12.969 -22.781 -23.125 1 72.94 164 LEU B C 1
ATOM 3694 O O . LEU B 1 164 ? 11.742 -22.906 -23.047 1 72.94 164 LEU B O 1
ATOM 3698 N N . SER B 1 165 ? 13.867 -23.562 -22.547 1 76.5 165 SER B N 1
ATOM 3699 C CA . SER B 1 165 ? 13.375 -24.688 -21.766 1 76.5 165 SER B CA 1
ATOM 3700 C C . SER B 1 165 ? 12.664 -24.219 -20.5 1 76.5 165 SER B C 1
ATOM 3702 O O . SER B 1 165 ? 11.641 -24.781 -20.125 1 76.5 165 SER B O 1
ATOM 3704 N N . VAL B 1 166 ? 13.141 -23.203 -19.953 1 80 166 VAL B N 1
ATOM 3705 C CA . VAL B 1 166 ? 12.539 -22.656 -18.734 1 80 166 VAL B CA 1
ATOM 3706 C C . VAL B 1 166 ? 11.18 -22.047 -19.062 1 80 166 VAL B C 1
ATOM 3708 O O . VAL B 1 166 ? 10.234 -22.156 -18.281 1 80 166 VAL B O 1
ATOM 3711 N N . TYR B 1 167 ? 11.078 -21.484 -20.234 1 83.81 167 TYR B N 1
ATOM 3712 C CA . TYR B 1 167 ? 9.82 -20.875 -20.641 1 83.81 167 TYR B CA 1
ATOM 3713 C C . TYR B 1 167 ? 8.719 -21.922 -20.766 1 83.81 167 TYR B C 1
ATOM 3715 O O . TYR B 1 167 ? 7.602 -21.719 -20.281 1 83.81 167 TYR B O 1
ATOM 3723 N N . TYR B 1 168 ? 9.062 -23.031 -21.359 1 83.19 168 TYR B N 1
ATOM 3724 C CA . TYR B 1 168 ? 8.047 -24.062 -21.562 1 83.19 168 TYR B CA 1
ATOM 3725 C C . TYR B 1 168 ? 7.609 -24.656 -20.219 1 83.19 168 TYR B C 1
ATOM 3727 O O . TYR B 1 168 ? 6.441 -25.016 -20.047 1 83.19 168 TYR B O 1
ATOM 3735 N N . LEU B 1 169 ? 8.531 -24.734 -19.328 1 84.75 169 LEU B N 1
ATOM 3736 C CA . LEU B 1 169 ? 8.172 -25.234 -18.016 1 84.75 169 LEU B CA 1
ATOM 3737 C C . LEU B 1 169 ? 7.219 -24.281 -17.312 1 84.75 169 LEU B C 1
ATOM 3739 O O . LEU B 1 169 ? 6.176 -24.688 -16.797 1 84.75 169 LEU B O 1
ATOM 3743 N N . VAL B 1 170 ? 7.594 -23 -17.297 1 89.62 170 VAL B N 1
ATOM 3744 C CA . VAL B 1 170 ? 6.801 -22 -16.609 1 89.62 170 VAL B CA 1
ATOM 3745 C C . VAL B 1 170 ? 5.457 -21.828 -17.312 1 89.62 170 VAL B C 1
ATOM 3747 O O . VAL B 1 170 ? 4.43 -21.609 -16.672 1 89.62 170 VAL B O 1
ATOM 3750 N N . ALA B 1 171 ? 5.484 -21.938 -18.641 1 88.5 171 ALA B N 1
ATOM 3751 C CA . ALA B 1 171 ? 4.246 -21.859 -19.406 1 88.5 171 ALA B CA 1
ATOM 3752 C C . ALA B 1 171 ? 3.332 -23.047 -19.094 1 88.5 171 ALA B C 1
ATOM 3754 O O . ALA B 1 171 ? 2.109 -22.891 -19.031 1 88.5 171 ALA B O 1
ATOM 3755 N N . GLY B 1 172 ? 3.969 -24.188 -18.969 1 88.44 172 GLY B N 1
ATOM 3756 C CA . GLY B 1 172 ? 3.197 -25.359 -18.578 1 88.44 172 GLY B CA 1
ATOM 3757 C C . GLY B 1 172 ? 2.564 -25.234 -17.203 1 88.44 172 GLY B C 1
ATOM 3758 O O . GLY B 1 172 ? 1.401 -25.594 -17.016 1 88.44 172 GLY B O 1
ATOM 3759 N N . VAL B 1 173 ? 3.324 -24.719 -16.281 1 91.5 173 VAL B N 1
ATOM 3760 C CA . VAL B 1 173 ? 2.824 -24.5 -14.93 1 91.5 173 VAL B CA 1
ATOM 3761 C C . VAL B 1 173 ? 1.675 -23.5 -14.953 1 91.5 173 VAL B C 1
ATOM 3763 O O . VAL B 1 173 ? 0.67 -23.672 -14.258 1 91.5 173 VAL B O 1
ATOM 3766 N N . LEU B 1 174 ? 1.856 -22.406 -15.719 1 93.81 174 LEU B N 1
ATOM 3767 C CA . LEU B 1 174 ? 0.794 -21.422 -15.859 1 93.81 174 LEU B CA 1
ATOM 3768 C C . LEU B 1 174 ? -0.469 -22.047 -16.438 1 93.81 174 LEU B C 1
ATOM 3770 O O . LEU B 1 174 ? -1.576 -21.766 -15.969 1 93.81 174 LEU B O 1
ATOM 3774 N N . LEU B 1 175 ? -0.325 -22.906 -17.438 1 90.19 175 LEU B N 1
ATOM 3775 C CA . LEU B 1 175 ? -1.468 -23.578 -18.047 1 90.19 175 LEU B CA 1
ATOM 3776 C C . LEU B 1 175 ? -2.201 -24.422 -17.016 1 90.19 175 LEU B C 1
ATOM 3778 O O . LEU B 1 175 ? -3.43 -24.375 -16.922 1 90.19 175 LEU B O 1
ATOM 3782 N N . VAL B 1 176 ? -1.462 -25.172 -16.281 1 92.25 176 VAL B N 1
ATOM 3783 C CA . VAL B 1 176 ? -2.066 -26.047 -15.266 1 92.25 176 VAL B CA 1
ATOM 3784 C C . VAL B 1 176 ? -2.756 -25.188 -14.203 1 92.25 176 VAL B C 1
ATOM 3786 O O . VAL B 1 176 ? -3.836 -25.531 -13.727 1 92.25 176 VAL B O 1
ATOM 3789 N N . ALA B 1 177 ? -2.066 -24.094 -13.828 1 95.31 177 ALA B N 1
ATOM 3790 C CA . ALA B 1 177 ? -2.637 -23.203 -12.828 1 95.31 177 ALA B CA 1
ATOM 3791 C C . ALA B 1 177 ? -3.949 -22.594 -13.32 1 95.31 177 ALA B C 1
ATOM 3793 O O . ALA B 1 177 ? -4.934 -22.547 -12.578 1 95.31 177 ALA B O 1
ATOM 3794 N N . VAL B 1 178 ? -3.986 -22.141 -14.562 1 93.44 178 VAL B N 1
ATOM 3795 C CA . VAL B 1 178 ? -5.188 -21.547 -15.141 1 93.44 178 VAL B CA 1
ATOM 3796 C C . VAL B 1 178 ? -6.309 -22.578 -15.18 1 93.44 178 VAL B C 1
ATOM 3798 O O . VAL B 1 178 ? -7.453 -22.281 -14.836 1 93.44 178 VAL B O 1
ATOM 3801 N N . LEU B 1 179 ? -5.973 -23.797 -15.602 1 91.56 179 LEU B N 1
ATOM 3802 C CA . LEU B 1 179 ? -6.969 -24.859 -15.664 1 91.56 179 LEU B CA 1
ATOM 3803 C C . LEU B 1 179 ? -7.488 -25.203 -14.273 1 91.56 179 LEU B C 1
ATOM 3805 O O . LEU B 1 179 ? -8.68 -25.469 -14.102 1 91.56 179 LEU B O 1
ATOM 3809 N N . SER B 1 180 ? -6.582 -25.203 -13.32 1 93.81 180 SER B N 1
ATOM 3810 C CA . SER B 1 180 ? -6.977 -25.516 -11.953 1 93.81 180 SER B CA 1
ATOM 3811 C C . SER B 1 180 ? -7.895 -24.438 -11.383 1 93.81 180 SER B C 1
ATOM 3813 O O . SER B 1 180 ? -8.891 -24.75 -10.727 1 93.81 180 SER B O 1
ATOM 3815 N N . VAL B 1 181 ? -7.559 -23.203 -11.586 1 95 181 VAL B N 1
ATOM 3816 C CA . VAL B 1 181 ? -8.383 -22.094 -11.086 1 95 181 VAL B CA 1
ATOM 3817 C C . VAL B 1 181 ? -9.719 -22.078 -11.82 1 95 181 VAL B C 1
ATOM 3819 O O . VAL B 1 181 ? -10.766 -21.812 -11.219 1 95 181 VAL B O 1
ATOM 3822 N N . ASP B 1 182 ? -9.703 -22.328 -13.125 1 92.12 182 ASP B N 1
ATOM 3823 C CA . ASP B 1 182 ? -10.945 -22.406 -13.891 1 92.12 182 ASP B CA 1
ATOM 3824 C C . ASP B 1 182 ? -11.852 -23.516 -13.352 1 92.12 182 ASP B C 1
ATOM 3826 O O . ASP B 1 182 ? -13.062 -23.328 -13.219 1 92.12 182 ASP B O 1
ATOM 3830 N N . ALA B 1 183 ? -11.273 -24.688 -13.141 1 93.06 183 ALA B N 1
ATOM 3831 C CA . ALA B 1 183 ? -12.023 -25.797 -12.562 1 93.06 183 ALA B CA 1
ATOM 3832 C C . ALA B 1 183 ? -12.602 -25.422 -11.203 1 93.06 183 ALA B C 1
ATOM 3834 O O . ALA B 1 183 ? -13.734 -25.781 -10.883 1 93.06 183 ALA B O 1
ATOM 3835 N N . LEU B 1 184 ? -11.844 -24.672 -10.422 1 94.25 184 LEU B N 1
ATOM 3836 C CA . LEU B 1 184 ? -12.305 -24.234 -9.109 1 94.25 184 LEU B CA 1
ATOM 3837 C C . LEU B 1 184 ? -13.484 -23.266 -9.242 1 94.25 184 LEU B C 1
ATOM 3839 O O . LEU B 1 184 ? -14.461 -23.375 -8.5 1 94.25 184 LEU B O 1
ATOM 3843 N N . LEU B 1 185 ? -13.406 -22.328 -10.125 1 92.25 185 LEU B N 1
ATOM 3844 C CA . LEU B 1 185 ? -14.438 -21.312 -10.297 1 92.25 185 LEU B CA 1
ATOM 3845 C C . LEU B 1 185 ? -15.734 -21.938 -10.805 1 92.25 185 LEU B C 1
ATOM 3847 O O . LEU B 1 185 ? -16.812 -21.359 -10.625 1 92.25 185 LEU B O 1
ATOM 3851 N N . ARG B 1 186 ? -15.633 -23.125 -11.422 1 91.56 186 ARG B N 1
ATOM 3852 C CA . ARG B 1 186 ? -16.828 -23.812 -11.93 1 91.56 186 ARG B CA 1
ATOM 3853 C C . ARG B 1 186 ? -17.328 -24.828 -10.922 1 91.56 186 ARG B C 1
ATOM 3855 O O . ARG B 1 186 ? -18.359 -25.469 -11.156 1 91.56 186 ARG B O 1
ATOM 3862 N N . SER B 1 187 ? -16.75 -24.938 -9.844 1 94.38 187 SER B N 1
ATOM 3863 C CA . SER B 1 187 ? -17.141 -25.859 -8.789 1 94.38 187 SER B CA 1
ATOM 3864 C C . SER B 1 187 ? -18.031 -25.172 -7.754 1 94.38 187 SER B C 1
ATOM 3866 O O . SER B 1 187 ? -18.219 -23.953 -7.805 1 94.38 187 SER B O 1
ATOM 3868 N N . PRO B 1 188 ? -18.594 -25.953 -6.871 1 93.94 188 PRO B N 1
ATOM 3869 C CA . PRO B 1 188 ? -19.406 -25.375 -5.797 1 93.94 188 PRO B CA 1
ATOM 3870 C C . PRO B 1 188 ? -18.609 -24.422 -4.91 1 93.94 188 PRO B C 1
ATOM 3872 O O . PRO B 1 188 ? -19.172 -23.453 -4.375 1 93.94 188 PRO B O 1
ATOM 3875 N N . ALA B 1 189 ? -17.328 -24.656 -4.855 1 94.19 189 ALA B N 1
ATOM 3876 C CA . ALA B 1 189 ? -16.484 -23.75 -4.078 1 94.19 189 ALA B CA 1
ATOM 3877 C C . ALA B 1 189 ? -16.422 -22.375 -4.734 1 94.19 189 ALA B C 1
ATOM 3879 O O . ALA B 1 189 ? -16.406 -21.359 -4.043 1 94.19 189 ALA B O 1
ATOM 3880 N N . GLY B 1 190 ? -16.312 -22.406 -6.027 1 94.31 190 GLY B N 1
ATOM 3881 C CA . GLY B 1 190 ? -16.328 -21.156 -6.754 1 94.31 190 GLY B CA 1
ATOM 3882 C C . GLY B 1 190 ? -17.625 -20.391 -6.578 1 94.31 190 GLY B C 1
ATOM 3883 O O . GLY B 1 190 ? -17.625 -19.156 -6.445 1 94.31 190 GLY B O 1
ATOM 3884 N N . ASP B 1 191 ? -18.703 -21.125 -6.535 1 93.94 191 ASP B N 1
ATOM 3885 C CA . ASP B 1 191 ? -20.016 -20.516 -6.309 1 93.94 191 ASP B CA 1
ATOM 3886 C C . ASP B 1 191 ? -20.109 -19.906 -4.906 1 93.94 191 ASP B C 1
ATOM 3888 O O . ASP B 1 191 ? -20.672 -18.844 -4.719 1 93.94 191 ASP B O 1
ATOM 3892 N N . ALA B 1 192 ? -19.562 -20.656 -4.074 1 95.25 192 ALA B N 1
ATOM 3893 C CA . ALA B 1 192 ? -19.562 -20.172 -2.695 1 95.25 192 ALA B CA 1
ATOM 3894 C C . ALA B 1 192 ? -18.734 -18.906 -2.555 1 95.25 192 ALA B C 1
ATOM 3896 O O . ALA B 1 192 ? -19.109 -17.984 -1.814 1 95.25 192 ALA B O 1
ATOM 3897 N N . LEU B 1 193 ? -17.656 -18.844 -3.254 1 94.75 193 LEU B N 1
ATOM 3898 C CA . LEU B 1 193 ? -16.828 -17.656 -3.227 1 94.75 193 LEU B CA 1
ATOM 3899 C C . LEU B 1 193 ? -17.547 -16.469 -3.832 1 94.75 193 LEU B C 1
ATOM 3901 O O . LEU B 1 193 ? -17.484 -15.352 -3.305 1 94.75 193 LEU B O 1
ATOM 3905 N N . SER B 1 194 ? -18.219 -16.688 -4.895 1 92.62 194 SER B N 1
ATOM 3906 C CA . SER B 1 194 ? -18.984 -15.617 -5.527 1 92.62 194 SER B CA 1
ATOM 3907 C C . SER B 1 194 ? -20.078 -15.102 -4.605 1 92.62 194 SER B C 1
ATOM 3909 O O . SER B 1 194 ? -20.328 -13.891 -4.539 1 92.62 194 SER B O 1
ATOM 3911 N N . ALA B 1 195 ? -20.75 -16.062 -3.951 1 92.81 195 ALA B N 1
ATOM 3912 C CA . ALA B 1 195 ? -21.781 -15.68 -2.986 1 92.81 195 ALA B CA 1
ATOM 3913 C C . ALA B 1 195 ? -21.188 -14.828 -1.864 1 92.81 195 ALA B C 1
ATOM 3915 O O . ALA B 1 195 ? -21.812 -13.859 -1.419 1 92.81 195 ALA B O 1
ATOM 3916 N N . LEU B 1 196 ? -20.031 -15.227 -1.441 1 91.06 196 LEU B N 1
ATOM 3917 C CA . LEU B 1 196 ? -19.328 -14.461 -0.409 1 91.06 196 LEU B CA 1
ATOM 3918 C C . LEU B 1 196 ? -19.062 -13.039 -0.879 1 91.06 196 LEU B C 1
ATOM 3920 O O . LEU B 1 196 ? -19.219 -12.086 -0.115 1 91.06 196 LEU B O 1
ATOM 3924 N N . GLY B 1 197 ? -18.594 -12.906 -2.08 1 88.31 197 GLY B N 1
ATOM 3925 C CA . GLY B 1 197 ? -18.328 -11.586 -2.643 1 88.31 197 GLY B CA 1
ATOM 3926 C C . GLY B 1 197 ? -19.562 -10.719 -2.742 1 88.31 197 GLY B C 1
ATOM 3927 O O . GLY B 1 197 ? -19.484 -9.5 -2.596 1 88.31 197 GLY B O 1
ATOM 3928 N N . ASP B 1 198 ? -20.688 -11.344 -2.93 1 85.62 198 ASP B N 1
ATOM 3929 C CA . ASP B 1 198 ? -21.938 -10.609 -3.074 1 85.62 198 ASP B CA 1
ATOM 3930 C C . ASP B 1 198 ? -22.469 -10.164 -1.717 1 85.62 198 ASP B C 1
ATOM 3932 O O . ASP B 1 198 ? -22.859 -9 -1.547 1 85.62 198 ASP B O 1
ATOM 3936 N N . SER B 1 199 ? -22.547 -11.102 -0.817 1 89.25 199 SER B N 1
ATOM 3937 C CA . SER B 1 199 ? -23.031 -10.789 0.518 1 89.25 199 SER B CA 1
ATOM 3938 C C . SER B 1 199 ? -22.5 -11.773 1.553 1 89.25 199 SER B C 1
ATOM 3940 O O . SER B 1 199 ? -22.984 -12.906 1.638 1 89.25 199 SER B O 1
ATOM 3942 N N . PRO B 1 200 ? -21.609 -11.297 2.285 1 87.12 200 PRO B N 1
ATOM 3943 C CA . PRO B 1 200 ? -21.109 -12.18 3.338 1 87.12 200 PRO B CA 1
ATOM 3944 C C . PRO B 1 200 ? -22.203 -12.641 4.293 1 87.12 200 PRO B C 1
ATOM 3946 O O . PRO B 1 200 ? -22.188 -13.781 4.762 1 87.12 200 PRO B O 1
ATOM 3949 N N . VAL B 1 201 ? -23.141 -11.781 4.57 1 86.44 201 VAL B N 1
ATOM 3950 C CA . VAL B 1 201 ? -24.219 -12.078 5.492 1 86.44 201 VAL B CA 1
ATOM 3951 C C . VAL B 1 201 ? -25.109 -13.18 4.906 1 86.44 201 VAL B C 1
ATOM 3953 O O . VAL B 1 201 ? -25.469 -14.125 5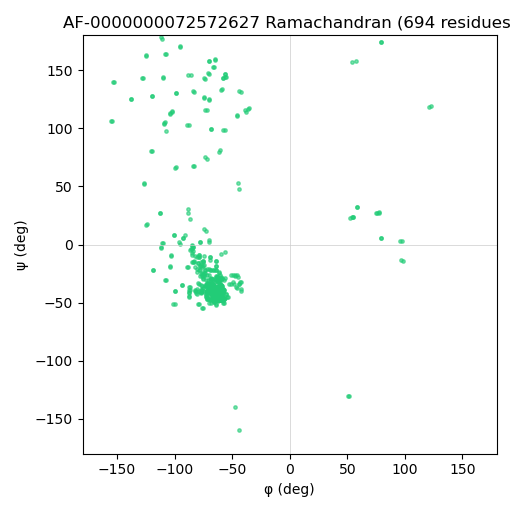.609 1 86.44 201 VAL B O 1
ATOM 3956 N N . ALA B 1 202 ? -25.344 -13.062 3.625 1 90.38 202 ALA B N 1
ATOM 3957 C CA . ALA B 1 202 ? -26.172 -14.062 2.957 1 90.38 202 ALA B CA 1
ATOM 3958 C C . ALA B 1 202 ? -25.469 -15.414 2.902 1 90.38 202 ALA B C 1
ATOM 3960 O O . ALA B 1 202 ? -26.094 -16.469 3.035 1 90.38 202 ALA B O 1
ATOM 3961 N N . THR B 1 203 ? -24.203 -15.383 2.742 1 92 203 THR B N 1
ATOM 3962 C CA . THR B 1 203 ? -23.422 -16.609 2.684 1 92 203 THR B CA 1
ATOM 3963 C C . THR B 1 203 ? -23.469 -17.344 4.02 1 92 203 THR B C 1
ATOM 3965 O O . THR B 1 203 ? -23.656 -18.562 4.055 1 92 203 THR B O 1
ATOM 3968 N N . GLU B 1 204 ? -23.359 -16.578 5.109 1 92.12 204 GLU B N 1
ATOM 3969 C CA . GLU B 1 204 ? -23.422 -17.172 6.441 1 92.12 204 GLU B CA 1
ATOM 3970 C C . GLU B 1 204 ? -24.828 -17.703 6.742 1 92.12 204 GLU B C 1
ATOM 3972 O O . GLU B 1 204 ? -24.984 -18.734 7.398 1 92.12 204 GLU B O 1
ATOM 3977 N N . ALA B 1 205 ? -25.797 -16.953 6.27 1 93.62 205 ALA B N 1
ATOM 3978 C CA . ALA B 1 205 ? -27.172 -17.375 6.461 1 93.62 205 ALA B CA 1
ATOM 3979 C C . ALA B 1 205 ? -27.438 -18.703 5.746 1 93.62 205 ALA B C 1
ATOM 3981 O O . ALA B 1 205 ? -28.297 -19.484 6.176 1 93.62 205 ALA B O 1
ATOM 3982 N N . ALA B 1 206 ? -26.734 -19.016 4.668 1 94.56 206 ALA B N 1
ATOM 3983 C CA . ALA B 1 206 ? -26.891 -20.25 3.904 1 94.56 206 ALA B CA 1
ATOM 3984 C C . ALA B 1 206 ? -26.094 -21.391 4.531 1 94.56 206 ALA B C 1
ATOM 3986 O O . ALA B 1 206 ? -26.078 -22.5 4.012 1 94.56 206 ALA B O 1
ATOM 3987 N N . GLY B 1 207 ? -25.328 -21.141 5.641 1 93.06 207 GLY B N 1
ATOM 3988 C CA . GLY B 1 207 ? -24.641 -22.188 6.391 1 93.06 207 GLY B CA 1
ATOM 3989 C C . GLY B 1 207 ? -23.188 -22.344 6.004 1 93.06 207 GLY B C 1
ATOM 3990 O O . GLY B 1 207 ? -22.531 -23.312 6.406 1 93.06 207 GLY B O 1
ATOM 3991 N N . VAL B 1 208 ? -22.75 -21.531 5.141 1 93.5 208 VAL B N 1
ATOM 3992 C CA . VAL B 1 208 ? -21.359 -21.625 4.719 1 93.5 208 VAL B CA 1
ATOM 3993 C C . VAL B 1 208 ? -20.516 -20.594 5.469 1 93.5 208 VAL B C 1
ATOM 3995 O O . VAL B 1 208 ? -20.906 -19.422 5.566 1 93.5 208 VAL B O 1
ATOM 3998 N N . SER B 1 209 ? -19.406 -21.062 6.023 1 92.81 209 SER B N 1
ATOM 3999 C CA . SER B 1 209 ? -18.562 -20.172 6.816 1 92.81 209 SER B CA 1
ATOM 4000 C C . SER B 1 209 ? -17.797 -19.188 5.926 1 92.81 209 SER B C 1
ATOM 4002 O O . SER B 1 209 ? -16.953 -19.609 5.133 1 92.81 209 SER B O 1
ATOM 4004 N N . ALA B 1 210 ? -18.094 -17.938 6.074 1 91.44 210 ALA B N 1
ATOM 4005 C CA . ALA B 1 210 ? -17.391 -16.891 5.32 1 91.44 210 ALA B CA 1
ATOM 4006 C C . ALA B 1 210 ? -15.906 -16.891 5.645 1 91.44 210 ALA B C 1
ATOM 4008 O O . ALA B 1 210 ? -15.07 -16.734 4.746 1 91.44 210 ALA B O 1
ATOM 4009 N N . ALA B 1 211 ? -15.594 -17.172 6.855 1 89.38 211 ALA B N 1
ATOM 4010 C CA . ALA B 1 211 ? -14.203 -17.156 7.305 1 89.38 211 ALA B CA 1
ATOM 4011 C C . ALA B 1 211 ? -13.398 -18.266 6.648 1 89.38 211 ALA B C 1
ATOM 4013 O O . ALA B 1 211 ? -12.273 -18.047 6.199 1 89.38 211 ALA B O 1
ATOM 4014 N N . ALA B 1 212 ? -13.969 -19.375 6.598 1 92.5 212 ALA B N 1
ATOM 4015 C CA . ALA B 1 212 ? -13.281 -20.516 6.004 1 92.5 212 ALA B CA 1
ATOM 4016 C C . ALA B 1 212 ? -13.047 -20.297 4.512 1 92.5 212 ALA B C 1
ATOM 4018 O O . ALA B 1 212 ? -11.984 -20.656 3.986 1 92.5 212 ALA B O 1
ATOM 4019 N N . LEU B 1 213 ? -14.039 -19.766 3.879 1 93.38 213 LEU B N 1
ATOM 4020 C CA . LEU B 1 213 ? -13.922 -19.5 2.449 1 93.38 213 LEU B CA 1
ATOM 4021 C C . LEU B 1 213 ? -12.844 -18.469 2.174 1 93.38 213 LEU B C 1
ATOM 4023 O O . LEU B 1 213 ? -12.055 -18.625 1.232 1 93.38 213 LEU B O 1
ATOM 4027 N N . ARG B 1 214 ? -12.805 -17.469 3.004 1 92.31 214 ARG B N 1
ATOM 4028 C CA . ARG B 1 214 ? -11.797 -16.422 2.855 1 92.31 214 ARG B CA 1
ATOM 4029 C C . ARG B 1 214 ? -10.391 -16.984 3.062 1 92.31 214 ARG B C 1
ATOM 4031 O O . ARG B 1 214 ? -9.484 -16.719 2.273 1 92.31 214 ARG B O 1
ATOM 4038 N N . ARG B 1 215 ? -10.312 -17.766 4.086 1 93.25 215 ARG B N 1
ATOM 4039 C CA . ARG B 1 215 ? -9.008 -18.344 4.398 1 93.25 215 ARG B CA 1
ATOM 4040 C C . ARG B 1 215 ? -8.562 -19.297 3.299 1 93.25 215 ARG B C 1
ATOM 4042 O O . ARG B 1 215 ? -7.383 -19.328 2.938 1 93.25 215 ARG B O 1
ATOM 4049 N N . GLY B 1 216 ? -9.5 -20.047 2.826 1 94.31 216 GLY B N 1
ATOM 4050 C CA . GLY B 1 216 ? -9.188 -20.953 1.731 1 94.31 216 GLY B CA 1
ATOM 4051 C C . GLY B 1 216 ? -8.758 -20.234 0.467 1 94.31 216 GLY B C 1
ATOM 4052 O O . GLY B 1 216 ? -7.809 -20.656 -0.2 1 94.31 216 GLY B O 1
ATOM 4053 N N . ALA B 1 217 ? -9.453 -19.172 0.161 1 94.81 217 ALA B N 1
ATOM 4054 C CA . ALA B 1 217 ? -9.117 -18.391 -1.027 1 94.81 217 ALA B CA 1
ATOM 4055 C C . ALA B 1 217 ? -7.742 -17.75 -0.895 1 94.81 217 ALA B C 1
ATOM 4057 O O . ALA B 1 217 ? -6.973 -17.703 -1.857 1 94.81 217 ALA B O 1
ATOM 4058 N N . LEU B 1 218 ? -7.469 -17.312 0.304 1 95.38 218 LEU B N 1
ATOM 4059 C CA . LEU B 1 218 ? -6.16 -16.703 0.542 1 95.38 218 LEU B CA 1
ATOM 4060 C C . LEU B 1 218 ? -5.055 -17.75 0.447 1 95.38 218 LEU B C 1
ATOM 4062 O O . LEU B 1 218 ? -3.99 -17.484 -0.115 1 95.38 218 LEU B O 1
ATOM 4066 N N . ALA B 1 219 ? -5.324 -18.875 1.011 1 96.5 219 ALA B N 1
ATOM 4067 C CA . ALA B 1 219 ? -4.352 -19.953 0.958 1 96.5 219 ALA B CA 1
ATOM 4068 C C . ALA B 1 219 ? -4.07 -20.375 -0.484 1 96.5 219 ALA B C 1
ATOM 4070 O O . ALA B 1 219 ? -2.916 -20.609 -0.852 1 96.5 219 ALA B O 1
ATOM 4071 N N . LEU B 1 220 ? -5.082 -20.453 -1.262 1 96.31 220 LEU B N 1
ATOM 4072 C CA . LEU B 1 220 ? -4.918 -20.797 -2.67 1 96.31 220 LEU B CA 1
ATOM 4073 C C . LEU B 1 220 ? -4.102 -19.734 -3.396 1 96.31 220 LEU B C 1
ATOM 4075 O O . LEU B 1 220 ? -3.207 -20.047 -4.18 1 96.31 220 LEU B O 1
ATOM 4079 N N . ALA B 1 221 ? -4.457 -18.5 -3.139 1 97.38 221 ALA B N 1
ATOM 4080 C CA . ALA B 1 221 ? -3.719 -17.391 -3.744 1 97.38 221 ALA B CA 1
ATOM 4081 C C . ALA B 1 221 ? -2.248 -17.422 -3.338 1 97.38 221 ALA B C 1
ATOM 4083 O O . ALA B 1 221 ? -1.364 -17.188 -4.164 1 97.38 221 ALA B O 1
ATOM 4084 N N . ALA B 1 222 ? -2.037 -17.734 -2.1 1 97.75 222 ALA B N 1
ATOM 4085 C CA . ALA B 1 222 ? -0.674 -17.828 -1.582 1 97.75 222 ALA B CA 1
ATOM 4086 C C . ALA B 1 222 ? 0.085 -18.984 -2.23 1 97.75 222 ALA B C 1
ATOM 4088 O O . ALA B 1 222 ? 1.272 -18.859 -2.537 1 97.75 222 ALA B O 1
ATOM 4089 N N . GLY B 1 223 ? -0.6 -20.078 -2.406 1 97.81 223 GLY B N 1
ATOM 4090 C CA . GLY B 1 223 ? 0.024 -21.219 -3.051 1 97.81 223 GLY B CA 1
ATOM 4091 C C . GLY B 1 223 ? 0.498 -20.922 -4.461 1 97.81 223 GLY B C 1
ATOM 4092 O O . GLY B 1 223 ? 1.623 -21.266 -4.828 1 97.81 223 GLY B O 1
ATOM 4093 N N . LEU B 1 224 ? -0.327 -20.312 -5.207 1 97.88 224 LEU B N 1
ATOM 4094 C CA . LEU B 1 224 ? 0.021 -19.984 -6.586 1 97.88 224 LEU B CA 1
ATOM 4095 C C . LEU B 1 224 ? 1.152 -18.969 -6.625 1 97.88 224 LEU B C 1
ATOM 4097 O O . LEU B 1 224 ? 2.049 -19.062 -7.469 1 97.88 224 LEU B O 1
ATOM 4101 N N . ALA B 1 225 ? 1.125 -17.969 -5.746 1 97.75 225 ALA B N 1
ATOM 4102 C CA . ALA B 1 225 ? 2.211 -17 -5.648 1 97.75 225 ALA B CA 1
ATOM 4103 C C . ALA B 1 225 ? 3.527 -17.672 -5.281 1 97.75 225 ALA B C 1
ATOM 4105 O O . ALA B 1 225 ? 4.582 -17.328 -5.816 1 97.75 225 ALA B O 1
ATOM 4106 N N . SER B 1 226 ? 3.398 -18.609 -4.395 1 97.44 226 SER B N 1
ATOM 4107 C CA . SER B 1 226 ? 4.578 -19.344 -3.951 1 97.44 226 SER B CA 1
ATOM 4108 C C . SER B 1 226 ? 5.188 -20.156 -5.094 1 97.44 226 SER B C 1
ATOM 4110 O O . SER B 1 226 ? 6.41 -20.25 -5.211 1 97.44 226 SER B O 1
ATOM 4112 N N . ILE B 1 227 ? 4.383 -20.797 -5.91 1 96.88 227 ILE B N 1
ATOM 4113 C CA . ILE B 1 227 ? 4.871 -21.547 -7.066 1 96.88 227 ILE B CA 1
ATOM 4114 C C . ILE B 1 227 ? 5.66 -20.609 -7.988 1 96.88 227 ILE B C 1
ATOM 4116 O O . ILE B 1 227 ? 6.773 -20.938 -8.398 1 96.88 227 ILE B O 1
ATOM 4120 N N . ALA B 1 228 ? 5.094 -19.484 -8.25 1 96.88 228 ALA B N 1
ATOM 4121 C CA . ALA B 1 228 ? 5.754 -18.5 -9.102 1 96.88 228 ALA B CA 1
ATOM 4122 C C . ALA B 1 228 ? 7.059 -18.016 -8.477 1 96.88 228 ALA B C 1
ATOM 4124 O O . ALA B 1 228 ? 8.07 -17.891 -9.164 1 96.88 228 ALA B O 1
ATOM 4125 N N . GLY B 1 229 ? 7.008 -17.734 -7.207 1 95.62 229 GLY B N 1
ATOM 4126 C CA . GLY B 1 229 ? 8.195 -17.266 -6.516 1 95.62 229 GLY B CA 1
ATOM 4127 C C . GLY B 1 229 ? 9.312 -18.297 -6.5 1 95.62 229 GLY B C 1
ATOM 4128 O O . GLY B 1 229 ? 10.484 -17.953 -6.672 1 95.62 229 GLY B O 1
ATOM 4129 N N . SER B 1 230 ? 8.969 -19.531 -6.254 1 94.5 230 SER B N 1
ATOM 4130 C CA . SER B 1 230 ? 9.953 -20.609 -6.25 1 94.5 230 SER B CA 1
ATOM 4131 C C . SER B 1 230 ? 10.602 -20.766 -7.621 1 94.5 230 SER B C 1
ATOM 4133 O O . SER B 1 230 ? 11.82 -20.891 -7.723 1 94.5 230 SER B O 1
ATOM 4135 N N . LEU B 1 231 ? 9.781 -20.797 -8.656 1 93.19 231 LEU B N 1
ATOM 4136 C CA . LEU B 1 231 ? 10.305 -20.922 -10.008 1 93.19 231 LEU B CA 1
ATOM 4137 C C . LEU B 1 231 ? 11.172 -19.719 -10.367 1 93.19 231 LEU B C 1
ATOM 4139 O O . LEU B 1 231 ? 12.18 -19.859 -11.062 1 93.19 231 LEU B O 1
ATOM 4143 N N . TYR B 1 232 ? 10.812 -18.562 -9.898 1 92.88 232 TYR B N 1
ATOM 4144 C CA . TYR B 1 232 ? 11.602 -17.359 -10.117 1 92.88 232 TYR B CA 1
ATOM 4145 C C . TYR B 1 232 ? 12.977 -17.484 -9.477 1 92.88 232 TYR B C 1
ATOM 4147 O O . TYR B 1 232 ? 13.992 -17.109 -10.078 1 92.88 232 TYR B O 1
ATOM 4155 N N . ALA B 1 233 ? 12.984 -17.891 -8.258 1 91.06 233 ALA B N 1
ATOM 4156 C CA . ALA B 1 233 ? 14.242 -18.031 -7.527 1 91.06 233 ALA B CA 1
ATOM 4157 C C . ALA B 1 233 ? 15.211 -18.938 -8.281 1 91.06 233 ALA B C 1
ATOM 4159 O O . ALA B 1 233 ? 16.406 -18.641 -8.375 1 91.06 233 ALA B O 1
ATOM 4160 N N . HIS B 1 234 ? 14.727 -20 -8.812 1 88.5 234 HIS B N 1
ATOM 4161 C CA . HIS B 1 234 ? 15.586 -20.953 -9.516 1 88.5 234 HIS B CA 1
ATOM 4162 C C . HIS B 1 234 ? 15.961 -20.438 -10.898 1 88.5 234 HIS B C 1
ATOM 4164 O O . HIS B 1 234 ? 17.062 -20.703 -11.391 1 88.5 234 HIS B O 1
ATOM 4170 N N . TRP B 1 235 ? 15.078 -19.75 -11.531 1 87 235 TRP B N 1
ATOM 4171 C CA . TRP B 1 235 ? 15.352 -19.188 -12.844 1 87 235 TRP B CA 1
ATOM 4172 C C . TRP B 1 235 ? 16.359 -18.047 -12.758 1 87 235 TRP B C 1
ATOM 4174 O O . TRP B 1 235 ? 17.328 -18 -13.523 1 87 235 TRP B O 1
ATOM 4184 N N . SER B 1 236 ? 16.219 -17.109 -11.812 1 87.25 236 SER B N 1
ATOM 4185 C CA . SER B 1 236 ? 17.094 -15.961 -11.664 1 87.25 236 SER B CA 1
ATOM 4186 C C . SER B 1 236 ? 18.344 -16.328 -10.867 1 87.25 236 SER B C 1
ATOM 4188 O O . SER B 1 236 ? 19.328 -15.57 -10.859 1 87.25 236 SER B O 1
ATOM 4190 N N . SER B 1 237 ? 18.344 -17.406 -10.219 1 87.12 237 SER B N 1
ATOM 4191 C CA . SER B 1 237 ? 19.422 -17.859 -9.359 1 87.12 237 SER B CA 1
ATOM 4192 C C . SER B 1 237 ? 19.766 -16.828 -8.297 1 87.12 237 SER B C 1
ATOM 4194 O O . SER B 1 237 ? 20.922 -16.703 -7.871 1 87.12 237 SER B O 1
ATOM 4196 N N . PHE B 1 238 ? 18.766 -16.031 -8.062 1 87.88 238 PHE B N 1
ATOM 4197 C CA . PHE B 1 238 ? 18.938 -14.945 -7.105 1 87.88 238 PHE B CA 1
ATOM 4198 C C . PHE B 1 238 ? 17.609 -14.57 -6.477 1 87.88 238 PHE B C 1
ATOM 4200 O O . PHE B 1 238 ? 16.562 -14.617 -7.137 1 87.88 238 PHE B O 1
ATOM 4207 N N . MET B 1 239 ? 17.609 -14.305 -5.207 1 89.31 239 MET B N 1
ATOM 4208 C CA . MET B 1 239 ? 16.422 -13.852 -4.484 1 89.31 239 MET B CA 1
ATOM 4209 C C . MET B 1 239 ? 16.781 -12.734 -3.51 1 89.31 239 MET B C 1
ATOM 4211 O O . MET B 1 239 ? 17.75 -12.844 -2.758 1 89.31 239 MET B O 1
ATOM 4215 N N . ASP B 1 240 ? 16.094 -11.68 -3.666 1 89 240 ASP B N 1
ATOM 4216 C CA . ASP B 1 240 ? 16.312 -10.57 -2.744 1 89 240 ASP B CA 1
ATOM 4217 C C . ASP B 1 240 ? 15 -10.148 -2.076 1 89 240 ASP B C 1
ATOM 4219 O O . ASP B 1 240 ? 13.914 -10.523 -2.533 1 89 240 ASP B O 1
ATOM 4223 N N . SER B 1 241 ? 15.133 -9.422 -0.986 1 86.12 241 SER B N 1
ATOM 4224 C CA . SER B 1 241 ? 13.984 -9.023 -0.18 1 86.12 241 SER B CA 1
ATOM 4225 C C . SER B 1 241 ? 13.055 -8.109 -0.961 1 86.12 241 SER B C 1
ATOM 4227 O O . SER B 1 241 ? 11.875 -7.988 -0.634 1 86.12 241 SER B O 1
ATOM 4229 N N . GLY B 1 242 ? 13.531 -7.453 -1.99 1 84.25 242 GLY B N 1
ATOM 4230 C CA . GLY B 1 242 ? 12.719 -6.578 -2.82 1 84.25 242 GLY B CA 1
ATOM 4231 C C . GLY B 1 242 ? 11.578 -7.301 -3.508 1 84.25 242 GLY B C 1
ATOM 4232 O O . GLY B 1 242 ? 10.555 -6.691 -3.826 1 84.25 242 GLY B O 1
ATOM 4233 N N . GLN B 1 243 ? 11.758 -8.609 -3.682 1 87.5 243 GLN B N 1
ATOM 4234 C CA . GLN B 1 243 ? 10.727 -9.398 -4.348 1 87.5 243 GLN B CA 1
ATOM 4235 C C . GLN B 1 243 ? 9.469 -9.508 -3.482 1 87.5 243 GLN B C 1
ATOM 4237 O O . GLN B 1 243 ? 8.383 -9.773 -3.992 1 87.5 243 GLN B O 1
ATOM 4242 N N . ALA B 1 244 ? 9.656 -9.312 -2.203 1 88.44 244 ALA B N 1
ATOM 4243 C CA . ALA B 1 244 ? 8.523 -9.344 -1.277 1 88.44 244 ALA B CA 1
ATOM 4244 C C . ALA B 1 244 ? 7.949 -7.941 -1.074 1 88.44 24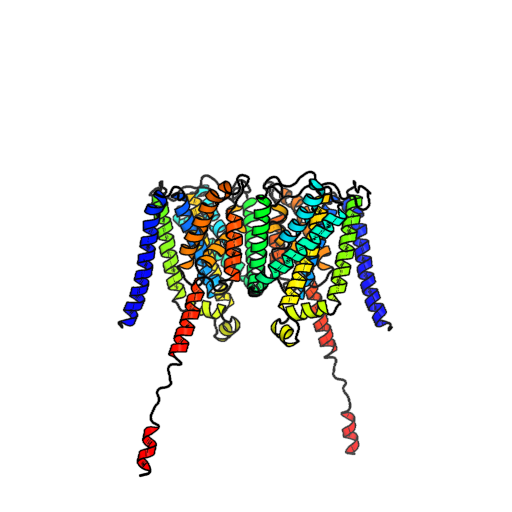4 ALA B C 1
ATOM 4246 O O . ALA B 1 244 ? 7.023 -7.754 -0.28 1 88.44 244 ALA B O 1
ATOM 4247 N N . GLY B 1 245 ? 8.438 -7.008 -1.783 1 85.81 245 GLY B N 1
ATOM 4248 C CA . GLY B 1 245 ? 8.109 -5.609 -1.544 1 85.81 245 GLY B CA 1
ATOM 4249 C C . GLY B 1 245 ? 6.676 -5.266 -1.907 1 85.81 245 GLY B C 1
ATOM 4250 O O . GLY B 1 245 ? 6.047 -5.973 -2.697 1 85.81 245 GLY B O 1
ATOM 4251 N N . LEU B 1 246 ? 6.164 -4.254 -1.37 1 85.81 246 LEU B N 1
ATOM 4252 C CA . LEU B 1 246 ? 4.801 -3.773 -1.567 1 85.81 246 LEU B CA 1
ATOM 4253 C C . LEU B 1 246 ? 4.551 -3.434 -3.033 1 85.81 246 LEU B C 1
ATOM 4255 O O . LEU B 1 246 ? 3.467 -3.703 -3.561 1 85.81 246 LEU B O 1
ATOM 4259 N N . LEU B 1 247 ? 5.512 -2.922 -3.672 1 85.81 247 LEU B N 1
ATOM 4260 C CA . LEU B 1 247 ? 5.355 -2.537 -5.07 1 85.81 247 LEU B CA 1
ATOM 4261 C C . LEU B 1 247 ? 5.062 -3.754 -5.941 1 85.81 247 LEU B C 1
ATOM 4263 O O . LEU B 1 247 ? 4.246 -3.682 -6.863 1 85.81 247 LEU B O 1
ATOM 4267 N N . ASN B 1 248 ? 5.719 -4.828 -5.582 1 91.25 248 ASN B N 1
ATOM 4268 C CA . ASN B 1 248 ? 5.469 -6.051 -6.336 1 91.25 248 ASN B CA 1
ATOM 4269 C C . ASN B 1 248 ? 4.055 -6.574 -6.098 1 91.25 248 ASN B C 1
ATOM 4271 O O . ASN B 1 248 ? 3.43 -7.121 -7.008 1 91.25 248 ASN B O 1
ATOM 4275 N N . SER B 1 249 ? 3.592 -6.418 -4.883 1 93.25 249 SER B N 1
ATOM 4276 C CA . SER B 1 249 ? 2.219 -6.82 -4.594 1 93.25 249 SER B CA 1
ATOM 4277 C C . SER B 1 249 ? 1.219 -5.973 -5.375 1 93.25 249 SER B C 1
ATOM 4279 O O . SER B 1 249 ? 0.223 -6.488 -5.887 1 93.25 249 SER B O 1
ATOM 4281 N N . VAL B 1 250 ? 1.454 -4.727 -5.469 1 89.31 250 VAL B N 1
ATOM 4282 C CA . VAL B 1 250 ? 0.591 -3.826 -6.223 1 89.31 250 VAL B CA 1
ATOM 4283 C C . VAL B 1 250 ? 0.626 -4.199 -7.703 1 89.31 250 VAL B C 1
ATOM 4285 O O . VAL B 1 250 ? -0.408 -4.195 -8.375 1 89.31 250 VAL B O 1
ATOM 4288 N N . GLN B 1 251 ? 1.803 -4.461 -8.164 1 90.69 251 GLN B N 1
ATOM 4289 C CA . GLN B 1 251 ? 1.944 -4.863 -9.555 1 90.69 251 GLN B CA 1
ATOM 4290 C C . GLN B 1 251 ? 1.095 -6.094 -9.867 1 90.69 251 GLN B C 1
ATOM 4292 O O . GLN B 1 251 ? 0.424 -6.148 -10.898 1 90.69 251 GLN B O 1
ATOM 4297 N N . LEU B 1 252 ? 1.176 -7.047 -8.984 1 94.56 252 LEU B N 1
ATOM 4298 C CA . LEU B 1 252 ? 0.398 -8.266 -9.195 1 94.56 252 LEU B CA 1
ATOM 4299 C C . LEU B 1 252 ? -1.097 -7.961 -9.18 1 94.56 252 LEU B C 1
ATOM 4301 O O . LEU B 1 252 ? -1.856 -8.539 -9.961 1 94.56 252 LEU B O 1
ATOM 4305 N N . LEU B 1 253 ? -1.468 -7.105 -8.305 1 91.56 253 LEU B N 1
ATOM 4306 C CA . LEU B 1 253 ? -2.871 -6.707 -8.258 1 91.56 253 LEU B CA 1
ATOM 4307 C C . LEU B 1 253 ? -3.275 -6.004 -9.547 1 91.56 253 LEU B C 1
ATOM 4309 O O . LEU B 1 253 ? -4.371 -6.227 -10.07 1 91.56 253 LEU B O 1
ATOM 4313 N N . VAL B 1 254 ? -2.42 -5.148 -10.07 1 89.5 254 VAL B N 1
ATOM 4314 C CA . VAL B 1 254 ? -2.684 -4.422 -11.312 1 89.5 254 VAL B CA 1
ATOM 4315 C C . VAL B 1 254 ? -2.822 -5.41 -12.469 1 89.5 254 VAL B C 1
ATOM 4317 O O . VAL B 1 254 ? -3.734 -5.293 -13.289 1 89.5 254 VAL B O 1
ATOM 4320 N N . ILE B 1 255 ? -1.91 -6.355 -12.508 1 91.31 255 ILE B N 1
ATOM 4321 C CA . ILE B 1 255 ? -1.938 -7.371 -13.555 1 91.31 255 ILE B CA 1
ATOM 4322 C C . ILE B 1 255 ? -3.277 -8.109 -13.523 1 91.31 255 ILE B C 1
ATOM 4324 O O . ILE B 1 255 ? -3.943 -8.242 -14.555 1 91.31 255 ILE B O 1
ATOM 4328 N N . ALA B 1 256 ? -3.658 -8.555 -12.367 1 91.62 256 ALA B N 1
ATOM 4329 C CA . ALA B 1 256 ? -4.914 -9.289 -12.242 1 91.62 256 ALA B CA 1
ATOM 4330 C C . ALA B 1 256 ? -6.105 -8.398 -12.578 1 91.62 256 ALA B C 1
ATOM 4332 O O . ALA B 1 256 ? -7.062 -8.844 -13.211 1 91.62 256 ALA B O 1
ATOM 4333 N N . SER B 1 257 ? -6.074 -7.168 -12.172 1 88.44 257 SER B N 1
ATOM 4334 C CA . SER B 1 257 ? -7.191 -6.246 -12.352 1 88.44 257 SER B CA 1
ATOM 4335 C C . SER B 1 257 ? -7.324 -5.824 -13.812 1 88.44 257 SER B C 1
ATOM 4337 O O . SER B 1 257 ? -8.438 -5.738 -14.344 1 88.44 257 SER B O 1
ATOM 4339 N N . VAL B 1 258 ? -6.191 -5.504 -14.414 1 84.5 258 VAL B N 1
ATOM 4340 C CA . VAL B 1 258 ? -6.199 -5.059 -15.797 1 84.5 258 VAL B CA 1
ATOM 4341 C C . VAL B 1 258 ? -6.668 -6.199 -16.703 1 84.5 258 VAL B C 1
ATOM 4343 O O . VAL B 1 258 ? -7.426 -5.973 -17.656 1 84.5 258 VAL B O 1
ATOM 4346 N N . GLY B 1 259 ? -6.16 -7.379 -16.484 1 84.19 259 GLY B N 1
ATOM 4347 C CA . GLY B 1 259 ? -6.574 -8.531 -17.266 1 84.19 259 GLY B CA 1
ATOM 4348 C C . GLY B 1 259 ? -8.016 -8.938 -17.031 1 84.19 259 GLY B C 1
ATOM 4349 O O . GLY B 1 259 ? -8.641 -9.555 -17.891 1 84.19 259 GLY B O 1
ATOM 4350 N N . GLY B 1 260 ? -8.5 -8.719 -15.875 1 82.38 260 GLY B N 1
ATOM 4351 C CA . GLY B 1 260 ? -9.859 -9.094 -15.516 1 82.38 260 GLY B CA 1
ATOM 4352 C C . GLY B 1 260 ? -9.922 -10.023 -14.32 1 82.38 260 GLY B C 1
ATOM 4353 O O . GLY B 1 260 ? -9.445 -11.156 -14.375 1 82.38 260 GLY B O 1
ATOM 4354 N N . LEU B 1 261 ? -10.562 -9.617 -13.273 1 86.75 261 LEU B N 1
ATOM 4355 C CA . LEU B 1 261 ? -10.602 -10.367 -12.023 1 86.75 261 LEU B CA 1
ATOM 4356 C C . LEU B 1 261 ? -11.719 -11.406 -12.047 1 86.75 261 LEU B C 1
ATOM 4358 O O . LEU B 1 261 ? -11.797 -12.266 -11.164 1 86.75 261 LEU B O 1
ATOM 4362 N N . ARG B 1 262 ? -12.508 -11.445 -13.094 1 81.5 262 ARG B N 1
ATOM 4363 C CA . ARG B 1 262 ? -13.672 -12.328 -13.094 1 81.5 262 ARG B CA 1
ATOM 4364 C C . ARG B 1 262 ? -13.422 -13.578 -13.93 1 81.5 262 ARG B C 1
ATOM 4366 O O . ARG B 1 262 ? -14.266 -14.469 -13.984 1 81.5 262 ARG B O 1
ATOM 4373 N N . THR B 1 263 ? -12.328 -13.578 -14.656 1 84.38 263 THR B N 1
ATOM 4374 C CA . THR B 1 263 ? -12.008 -14.734 -15.484 1 84.38 263 THR B CA 1
ATOM 4375 C C . THR B 1 263 ? -10.594 -15.234 -15.203 1 84.38 263 THR B C 1
ATOM 4377 O O . THR B 1 263 ? -9.703 -14.438 -14.898 1 84.38 263 THR B O 1
ATOM 4380 N N . PRO B 1 264 ? -10.516 -16.516 -15.258 1 87.5 264 PRO B N 1
ATOM 4381 C CA . PRO B 1 264 ? -9.164 -17.062 -15.039 1 87.5 264 PRO B CA 1
ATOM 4382 C C . PRO B 1 264 ? -8.18 -16.641 -16.125 1 87.5 264 PRO B C 1
ATOM 4384 O O . PRO B 1 264 ? -6.965 -16.688 -15.898 1 87.5 264 PRO B O 1
ATOM 4387 N N . TRP B 1 265 ? -8.656 -16.141 -17.188 1 83.25 265 TRP B N 1
ATOM 4388 C CA . TRP B 1 265 ? -7.801 -15.695 -18.281 1 83.25 265 TRP B CA 1
ATOM 4389 C C . TRP B 1 265 ? -7.309 -14.273 -18.047 1 83.25 265 TRP B C 1
ATOM 4391 O O . TRP B 1 265 ? -6.465 -13.773 -18.797 1 83.25 265 TRP B O 1
ATOM 4401 N N . GLY B 1 266 ? -7.809 -13.688 -17.125 1 81.75 266 GLY B N 1
ATOM 4402 C CA . GLY B 1 266 ? -7.469 -12.305 -16.844 1 81.75 266 GLY B CA 1
ATOM 4403 C C . GLY B 1 266 ? -6.02 -12.117 -16.438 1 81.75 266 GLY B C 1
ATOM 4404 O O . GLY B 1 266 ? -5.355 -11.18 -16.891 1 81.75 266 GLY B O 1
ATOM 4405 N N . ALA B 1 267 ? -5.547 -13.023 -15.648 1 89.56 267 ALA B N 1
ATOM 4406 C CA . ALA B 1 267 ? -4.195 -12.875 -15.117 1 89.56 267 ALA B CA 1
ATOM 4407 C C . ALA B 1 267 ? -3.152 -12.953 -16.219 1 89.56 267 ALA B C 1
ATOM 4409 O O . ALA B 1 267 ? -2.303 -12.07 -16.359 1 89.56 267 ALA B O 1
ATOM 4410 N N . PRO B 1 268 ? -3.236 -14.016 -17.156 1 89.81 268 PRO B N 1
ATOM 4411 C CA . PRO B 1 268 ? -2.27 -14.062 -18.266 1 89.81 268 PRO B CA 1
ATOM 4412 C C . PRO B 1 268 ? -2.387 -12.867 -19.203 1 89.81 268 PRO B C 1
ATOM 4414 O O . PRO B 1 268 ? -1.371 -12.336 -19.656 1 89.81 268 PRO B O 1
ATOM 4417 N N . LEU B 1 269 ? -3.545 -12.414 -19.516 1 84.81 269 LEU B N 1
ATOM 4418 C CA . LEU B 1 269 ? -3.742 -11.266 -20.375 1 84.81 269 LEU B CA 1
ATOM 4419 C C . LEU B 1 269 ? -3.217 -9.992 -19.719 1 84.81 269 LEU B C 1
ATOM 4421 O O . LEU B 1 269 ? -2.611 -9.148 -20.391 1 84.81 269 LEU B O 1
ATOM 4425 N N . GLY B 1 270 ? -3.51 -9.883 -18.469 1 88.44 270 GLY B N 1
ATOM 4426 C CA . GLY B 1 270 ? -3.008 -8.734 -17.734 1 88.44 270 GLY B CA 1
ATOM 4427 C C . GLY B 1 270 ? -1.493 -8.664 -17.703 1 88.44 270 GLY B C 1
ATOM 4428 O O . GLY B 1 270 ? -0.914 -7.582 -17.828 1 88.44 270 GLY B O 1
ATOM 4429 N N . ALA B 1 271 ? -0.932 -9.812 -17.469 1 91 271 ALA B N 1
ATOM 4430 C CA . ALA B 1 271 ? 0.527 -9.859 -17.453 1 91 271 ALA B CA 1
ATOM 4431 C C . ALA B 1 271 ? 1.104 -9.453 -18.812 1 91 271 ALA B C 1
ATOM 4433 O O . ALA B 1 271 ? 2.09 -8.719 -18.875 1 91 271 ALA B O 1
ATOM 4434 N N . LEU B 1 272 ? 0.498 -9.938 -19.844 1 84.81 272 LEU B N 1
ATOM 4435 C CA . LEU B 1 272 ? 0.945 -9.586 -21.188 1 84.81 272 LEU B CA 1
ATOM 4436 C C . LEU B 1 272 ? 0.852 -8.078 -21.422 1 84.81 272 LEU B C 1
ATOM 4438 O O . LEU B 1 272 ? 1.796 -7.465 -21.922 1 84.81 272 LEU B O 1
ATOM 4442 N N . VAL B 1 273 ? -0.218 -7.492 -21.062 1 83.5 273 VAL B N 1
ATOM 4443 C CA . VAL B 1 273 ? -0.471 -6.078 -21.328 1 83.5 273 VAL B CA 1
ATOM 4444 C C . VAL B 1 273 ? 0.454 -5.219 -20.469 1 83.5 273 VAL B C 1
ATOM 4446 O O . VAL B 1 273 ? 1.141 -4.332 -20.969 1 83.5 273 VAL B O 1
ATOM 4449 N N . ILE B 1 274 ? 0.456 -5.531 -19.234 1 85.81 274 ILE B N 1
ATOM 4450 C CA . ILE B 1 274 ? 1.159 -4.676 -18.281 1 85.81 274 ILE B CA 1
ATOM 4451 C C . ILE B 1 274 ? 2.666 -4.82 -18.484 1 85.81 274 ILE B C 1
ATOM 4453 O O . ILE B 1 274 ? 3.398 -3.828 -18.469 1 85.81 274 ILE B O 1
ATOM 4457 N N . VAL B 1 275 ? 3.145 -6.035 -18.594 1 83 275 VAL B N 1
ATOM 4458 C CA . VAL B 1 275 ? 4.578 -6.246 -18.75 1 83 275 VAL B CA 1
ATOM 4459 C C . VAL B 1 275 ? 5.039 -5.656 -20.078 1 83 275 VAL B C 1
ATOM 4461 O O . VAL B 1 275 ? 6.113 -5.059 -20.172 1 83 275 VAL B O 1
ATOM 4464 N N . THR B 1 276 ? 4.273 -5.832 -21.156 1 78.62 276 THR B N 1
ATOM 4465 C CA . THR B 1 276 ? 4.602 -5.234 -22.453 1 78.62 276 THR B CA 1
ATOM 4466 C C . THR B 1 276 ? 4.66 -3.713 -22.344 1 78.62 276 THR B C 1
ATOM 4468 O O . THR B 1 276 ? 5.578 -3.084 -22.875 1 78.62 276 THR B O 1
ATOM 4471 N N . PHE B 1 277 ? 3.701 -3.158 -21.688 1 78.56 277 PHE B N 1
ATOM 4472 C CA . PHE B 1 277 ? 3.67 -1.709 -21.531 1 78.56 277 PHE B CA 1
ATOM 4473 C C . PHE B 1 277 ? 4.848 -1.229 -20.688 1 78.56 277 PHE B C 1
ATOM 4475 O O . PHE B 1 277 ? 5.414 -0.166 -20.953 1 78.56 277 PHE B O 1
ATOM 4482 N N . SER B 1 278 ? 5.074 -2 -19.625 1 80.25 278 SER B N 1
ATOM 4483 C CA . SER B 1 278 ? 6.207 -1.651 -18.766 1 80.25 278 SER B CA 1
ATOM 4484 C C . SER B 1 278 ? 7.516 -1.678 -19.562 1 80.25 278 SER B C 1
ATOM 4486 O O . SER B 1 278 ? 8.328 -0.758 -19.453 1 80.25 278 SER B O 1
ATOM 4488 N N . GLU B 1 279 ? 7.711 -2.689 -20.375 1 75.56 279 GLU B N 1
ATOM 4489 C CA . GLU B 1 279 ? 8.922 -2.807 -21.188 1 75.56 279 GLU B CA 1
ATOM 4490 C C . GLU B 1 279 ? 8.953 -1.736 -22.281 1 75.56 279 GLU B C 1
ATOM 4492 O O . GLU B 1 279 ? 10.016 -1.177 -22.562 1 75.56 279 GLU B O 1
ATOM 4497 N N . ALA B 1 280 ? 7.867 -1.485 -22.875 1 74.94 280 ALA B N 1
ATOM 4498 C CA . ALA B 1 280 ? 7.777 -0.442 -23.891 1 74.94 280 ALA B CA 1
ATOM 4499 C C . ALA B 1 280 ? 8.07 0.932 -23.297 1 74.94 280 ALA B C 1
ATOM 4501 O O . ALA B 1 280 ? 8.703 1.773 -23.953 1 74.94 280 ALA B O 1
ATOM 4502 N N . SER B 1 281 ? 7.566 1.139 -22.109 1 75.69 281 SER B N 1
ATOM 4503 C CA . SER B 1 281 ? 7.777 2.424 -21.453 1 75.69 281 SER B CA 1
ATOM 4504 C C . SER B 1 281 ? 9.258 2.648 -21.141 1 75.69 281 SER B C 1
ATOM 4506 O O . SER B 1 281 ? 9.734 3.783 -21.172 1 75.69 281 SER B O 1
ATOM 4508 N N . LYS B 1 282 ? 9.969 1.593 -20.781 1 72.19 282 LYS B N 1
ATOM 4509 C CA . LYS B 1 282 ? 11.398 1.696 -20.531 1 72.19 282 LYS B CA 1
ATOM 4510 C C . LYS B 1 282 ? 12.148 2.148 -21.781 1 72.19 282 LYS B C 1
ATOM 4512 O O . LYS B 1 282 ? 13.172 2.834 -21.672 1 72.19 282 LYS B O 1
ATOM 4517 N N . ASP B 1 283 ? 11.625 1.763 -22.828 1 70.44 283 ASP B N 1
ATOM 4518 C CA . ASP B 1 283 ? 12.281 2.113 -24.078 1 70.44 283 ASP B CA 1
ATOM 4519 C C . ASP B 1 283 ? 11.805 3.471 -24.578 1 70.44 283 ASP B C 1
ATOM 4521 O O . ASP B 1 283 ? 12.594 4.25 -25.125 1 70.44 283 ASP B O 1
ATOM 4525 N N . LEU B 1 284 ? 10.57 3.75 -24.375 1 69.75 284 LEU B N 1
ATOM 4526 C CA . LEU B 1 284 ? 9.961 4.922 -24.984 1 69.75 284 LEU B CA 1
ATOM 4527 C C . LEU B 1 284 ? 10.156 6.16 -24.125 1 69.75 284 LEU B C 1
ATOM 4529 O O . LEU B 1 284 ? 10.367 7.258 -24.641 1 69.75 284 LEU B O 1
ATOM 4533 N N . ILE B 1 285 ? 10.062 5.996 -22.844 1 66.69 285 ILE B N 1
ATOM 4534 C CA . ILE B 1 285 ? 10.039 7.152 -21.953 1 66.69 285 ILE B CA 1
ATOM 4535 C C . ILE B 1 285 ? 11.391 7.863 -22 1 66.69 285 ILE B C 1
ATOM 4537 O O . ILE B 1 285 ? 11.445 9.094 -22.078 1 66.69 285 ILE B O 1
ATOM 4541 N N . PRO B 1 286 ? 12.523 7.117 -21.891 1 63.59 286 PRO B N 1
ATOM 4542 C CA . PRO B 1 286 ? 13.789 7.836 -22 1 63.59 286 PRO B CA 1
ATOM 4543 C C . PRO B 1 286 ? 13.906 8.617 -23.312 1 63.59 286 PRO B C 1
ATOM 4545 O O . PRO B 1 286 ? 14.648 9.602 -23.375 1 63.59 286 PRO B O 1
ATOM 4548 N N . LYS B 1 287 ? 13.297 8.133 -24.234 1 65.62 287 LYS B N 1
ATOM 4549 C CA . LYS B 1 287 ? 13.305 8.852 -25.516 1 65.62 287 LYS B CA 1
ATOM 4550 C C . LYS B 1 287 ? 12.539 10.156 -25.406 1 65.62 287 LYS B C 1
ATOM 4552 O O . LYS B 1 287 ? 12.891 11.148 -26.062 1 65.62 287 LYS B O 1
ATOM 4557 N N . VAL B 1 288 ? 11.477 10.18 -24.625 1 62.09 288 VAL B N 1
ATOM 4558 C CA . VAL B 1 288 ? 10.664 11.383 -24.469 1 62.09 288 VAL B CA 1
ATOM 4559 C C . VAL B 1 288 ? 11.25 12.25 -23.344 1 62.09 288 VAL B C 1
ATOM 4561 O O . VAL B 1 288 ? 11.227 13.484 -23.438 1 62.09 288 VAL B O 1
ATOM 4564 N N . PHE B 1 289 ? 11.664 11.57 -22.266 1 60.38 289 PHE B N 1
ATOM 4565 C CA . PHE B 1 289 ? 12.281 12.297 -21.156 1 60.38 289 PHE B CA 1
ATOM 4566 C C . PHE B 1 289 ? 13.703 11.805 -20.922 1 60.38 289 PHE B C 1
ATOM 4568 O O . PHE B 1 289 ? 13.922 10.844 -20.188 1 60.38 289 PHE B O 1
ATOM 4575 N N . PRO B 1 290 ? 14.625 12.273 -21.719 1 58.59 290 PRO B N 1
ATOM 4576 C CA . PRO B 1 290 ? 16.016 11.82 -21.672 1 58.59 290 PRO B CA 1
ATOM 4577 C C . PRO B 1 290 ? 16.562 11.75 -20.25 1 58.59 290 PRO B C 1
ATOM 4579 O O . PRO B 1 290 ? 17.438 10.93 -19.953 1 58.59 290 PRO B O 1
ATOM 4582 N N . SER B 1 291 ? 16.188 12.648 -19.453 1 57.5 291 SER B N 1
ATOM 4583 C CA . SER B 1 291 ? 16.734 12.68 -18.094 1 57.5 291 SER B CA 1
ATOM 4584 C C . SER B 1 291 ? 16.062 11.641 -17.203 1 57.5 291 SER B C 1
ATOM 4586 O O . SER B 1 291 ? 16.438 11.469 -16.047 1 57.5 291 SER B O 1
ATOM 4588 N N . ALA B 1 292 ? 15.211 10.938 -17.844 1 56.75 292 ALA B N 1
ATOM 4589 C CA . ALA B 1 292 ? 14.383 10.039 -17.047 1 56.75 292 ALA B CA 1
ATOM 4590 C C . ALA B 1 292 ? 15.102 8.727 -16.75 1 56.75 292 ALA B C 1
ATOM 4592 O O . ALA B 1 292 ? 15.25 7.883 -17.641 1 56.75 292 ALA B O 1
ATOM 4593 N N . THR B 1 293 ? 16.156 8.648 -15.984 1 54.16 293 THR B N 1
ATOM 4594 C CA . THR B 1 293 ? 16.984 7.484 -15.703 1 54.16 293 THR B CA 1
ATOM 4595 C C . THR B 1 293 ? 16.234 6.48 -14.836 1 54.16 293 THR B C 1
ATOM 4597 O O . THR B 1 293 ? 16.766 5.418 -14.5 1 54.16 293 THR B O 1
ATOM 4600 N N . GLY B 1 294 ? 14.898 6.754 -14.469 1 58.53 294 GLY B N 1
ATOM 4601 C CA . GLY B 1 294 ? 14.438 5.965 -13.336 1 58.53 294 GLY B CA 1
ATOM 4602 C C . GLY B 1 294 ? 13.383 4.938 -13.711 1 58.53 294 GLY B C 1
ATOM 4603 O O . GLY B 1 294 ? 13.164 4.676 -14.898 1 58.53 294 GLY B O 1
ATOM 4604 N N . ASN B 1 295 ? 12.922 4.094 -12.742 1 63.22 295 ASN B N 1
ATOM 4605 C CA . ASN B 1 295 ? 11.945 3.01 -12.773 1 63.22 295 ASN B CA 1
ATOM 4606 C C . ASN B 1 295 ? 10.57 3.506 -13.188 1 63.22 295 ASN B C 1
ATOM 4608 O O . ASN B 1 295 ? 9.727 3.797 -12.344 1 63.22 295 ASN B O 1
ATOM 4612 N N . PHE B 1 296 ? 10.273 3.689 -14.508 1 70.31 296 PHE B N 1
ATOM 4613 C CA . PHE B 1 296 ? 9.016 4.16 -15.078 1 70.31 296 PHE B CA 1
ATOM 4614 C C . PHE B 1 296 ? 7.918 3.117 -14.906 1 70.31 296 PHE B C 1
ATOM 4616 O O . PHE B 1 296 ? 6.734 3.426 -15.055 1 70.31 296 PHE B O 1
ATOM 4623 N N . ASP B 1 297 ? 8.352 1.942 -14.5 1 76.5 297 ASP B N 1
ATOM 4624 C CA . ASP B 1 297 ? 7.387 0.862 -14.32 1 76.5 297 ASP B CA 1
ATOM 4625 C C . ASP B 1 297 ? 6.363 1.213 -13.242 1 76.5 297 ASP B C 1
ATOM 4627 O O . ASP B 1 297 ? 5.18 0.901 -13.375 1 76.5 297 ASP B O 1
ATOM 4631 N N . ILE B 1 298 ? 6.863 1.967 -12.32 1 78.44 298 ILE B N 1
ATOM 4632 C CA . ILE B 1 298 ? 5.992 2.262 -11.188 1 78.44 298 ILE B CA 1
ATOM 4633 C C . ILE B 1 298 ? 4.891 3.223 -11.625 1 78.44 298 ILE B C 1
ATOM 4635 O O . ILE B 1 298 ? 3.742 3.102 -11.195 1 78.44 298 ILE B O 1
ATOM 4639 N N . ILE B 1 299 ? 5.27 4.133 -12.547 1 79.31 299 ILE B N 1
ATOM 4640 C CA . ILE B 1 299 ? 4.281 5.078 -13.055 1 79.31 299 ILE B CA 1
ATOM 4641 C C . ILE B 1 299 ? 3.209 4.328 -13.836 1 79.31 299 ILE B C 1
ATOM 4643 O O . ILE B 1 299 ? 2.016 4.605 -13.688 1 79.31 299 ILE B O 1
ATOM 4647 N N . VAL B 1 300 ? 3.629 3.381 -14.609 1 80.69 300 VAL B N 1
ATOM 4648 C CA . VAL B 1 300 ? 2.711 2.592 -15.422 1 80.69 300 VAL B CA 1
ATOM 4649 C C . VAL B 1 300 ? 1.751 1.82 -14.516 1 80.69 300 VAL B C 1
ATOM 4651 O O . VAL B 1 300 ? 0.539 1.824 -14.742 1 80.69 300 VAL B O 1
ATOM 4654 N N . TYR B 1 301 ? 2.322 1.232 -13.477 1 83.56 301 TYR B N 1
ATOM 4655 C CA . TYR B 1 301 ? 1.493 0.456 -12.562 1 83.56 301 TYR B CA 1
ATOM 4656 C C . TYR B 1 301 ? 0.499 1.352 -11.828 1 83.56 301 TYR B C 1
ATOM 4658 O O . TYR B 1 301 ? -0.674 1 -11.688 1 83.56 301 TYR B O 1
ATOM 4666 N N . GLY B 1 302 ? 1.016 2.506 -11.43 1 83.25 302 GLY B N 1
ATOM 4667 C CA . GLY B 1 302 ? 0.143 3.436 -10.734 1 83.25 302 GLY B CA 1
ATOM 4668 C C . GLY B 1 302 ? -0.989 3.955 -11.602 1 83.25 302 GLY B C 1
ATOM 4669 O O . GLY B 1 302 ? -2.148 3.959 -11.18 1 83.25 302 GLY B O 1
ATOM 4670 N N . ILE B 1 303 ? -0.691 4.305 -12.797 1 84.94 303 ILE B N 1
ATOM 4671 C CA . ILE B 1 303 ? -1.689 4.832 -13.719 1 84.94 303 ILE B CA 1
ATOM 4672 C C . ILE B 1 303 ? -2.672 3.73 -14.102 1 84.94 303 ILE B C 1
ATOM 4674 O O . ILE B 1 303 ? -3.881 3.963 -14.18 1 84.94 303 ILE B O 1
ATOM 4678 N N . ALA B 1 304 ? -2.113 2.553 -14.344 1 85.12 304 ALA B N 1
ATOM 4679 C CA . ALA B 1 304 ? -2.967 1.42 -14.695 1 85.12 304 ALA B CA 1
ATOM 4680 C C . ALA B 1 304 ? -3.947 1.104 -13.57 1 85.12 304 ALA B C 1
ATOM 4682 O O . ALA B 1 304 ? -5.121 0.827 -13.82 1 85.12 304 ALA B O 1
ATOM 4683 N N . LEU B 1 305 ? -3.424 1.149 -12.375 1 83.44 305 LEU B N 1
ATOM 4684 C CA . LEU B 1 305 ? -4.281 0.843 -11.234 1 83.44 305 LEU B CA 1
ATOM 4685 C C . LEU B 1 305 ? -5.383 1.888 -11.086 1 83.44 305 LEU B C 1
ATOM 4687 O O . LEU B 1 305 ? -6.543 1.544 -10.859 1 83.44 305 LEU B O 1
ATOM 4691 N N . ILE B 1 306 ? -5.035 3.152 -11.234 1 81.81 306 ILE B N 1
ATOM 4692 C CA . ILE B 1 306 ? -6.023 4.227 -11.172 1 81.81 306 ILE B CA 1
ATOM 4693 C C . ILE B 1 306 ? -7.074 4.023 -12.258 1 81.81 306 ILE B C 1
ATOM 4695 O O . ILE B 1 306 ? -8.273 4.148 -12 1 81.81 306 ILE B O 1
ATOM 4699 N N . ALA B 1 307 ? -6.633 3.732 -13.453 1 80.94 307 ALA B N 1
ATOM 4700 C CA . ALA B 1 307 ? -7.535 3.545 -14.586 1 80.94 307 ALA B CA 1
ATOM 4701 C C . ALA B 1 307 ? -8.508 2.398 -14.328 1 80.94 307 ALA B C 1
ATOM 4703 O O . ALA B 1 307 ? -9.703 2.514 -14.609 1 80.94 307 ALA B O 1
ATOM 4704 N N . VAL B 1 308 ? -7.988 1.34 -13.789 1 78.25 308 VAL B N 1
ATOM 4705 C CA . VAL B 1 308 ? -8.828 0.177 -13.516 1 78.25 308 VAL B CA 1
ATOM 4706 C C . VAL B 1 308 ? -9.852 0.52 -12.438 1 78.25 308 VAL B C 1
ATOM 4708 O O . VAL B 1 308 ? -11.023 0.158 -12.555 1 78.25 308 VAL B O 1
ATOM 4711 N N . LEU B 1 309 ? -9.43 1.21 -11.438 1 74.88 309 LEU B N 1
ATOM 4712 C CA . LEU B 1 309 ? -10.312 1.534 -10.32 1 74.88 309 LEU B CA 1
ATOM 4713 C C . LEU B 1 309 ? -11.406 2.508 -10.758 1 74.88 309 LEU B C 1
ATOM 4715 O O . LEU B 1 309 ? -12.508 2.488 -10.211 1 74.88 309 LEU B O 1
ATOM 4719 N N . LEU B 1 310 ? -11.062 3.418 -11.672 1 72.81 310 LEU B N 1
ATOM 4720 C CA . LEU B 1 310 ? -12.016 4.438 -12.109 1 72.81 310 LEU B CA 1
ATOM 4721 C C . LEU B 1 310 ? -12.977 3.879 -13.148 1 72.81 310 LEU B C 1
ATOM 4723 O O . LEU B 1 310 ? -14.148 4.254 -13.18 1 72.81 310 LEU B O 1
ATOM 4727 N N . PHE B 1 311 ? -12.508 3.055 -14.039 1 68.88 311 PHE B N 1
ATOM 4728 C CA . PHE B 1 311 ? -13.328 2.682 -15.188 1 68.88 311 PHE B CA 1
ATOM 4729 C C . PHE B 1 311 ? -13.805 1.241 -15.062 1 68.88 311 PHE B C 1
ATOM 4731 O O . PHE B 1 311 ? -14.789 0.851 -15.703 1 68.88 311 PHE B O 1
ATOM 4738 N N . LEU B 1 312 ? -13.039 0.428 -14.438 1 59.59 312 LEU B N 1
ATOM 4739 C CA . LEU 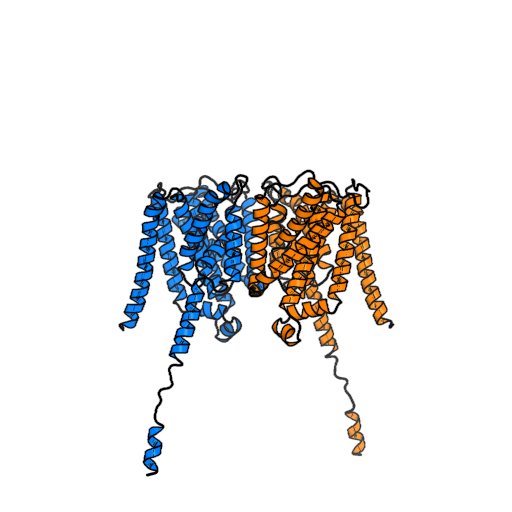B 1 312 ? -13.398 -0.984 -14.461 1 59.59 312 LEU B CA 1
ATOM 4740 C C . LEU B 1 312 ? -13.469 -1.555 -13.055 1 59.59 312 LEU B C 1
ATOM 4742 O O . LEU B 1 312 ? -12.695 -2.449 -12.703 1 59.59 312 LEU B O 1
ATOM 4746 N N . PRO B 1 313 ? -14.266 -0.84 -12.195 1 56.59 313 PRO B N 1
ATOM 4747 C CA . PRO B 1 313 ? -14.195 -1.395 -10.844 1 56.59 313 PRO B CA 1
ATOM 4748 C C . PRO B 1 313 ? -14.406 -2.906 -10.812 1 56.59 313 PRO B C 1
ATOM 4750 O O . PRO B 1 313 ? -14.023 -3.568 -9.844 1 56.59 313 PRO B O 1
ATOM 4753 N N . ARG B 1 314 ? -15.266 -3.346 -11.797 1 51.31 314 ARG B N 1
ATOM 4754 C CA . ARG B 1 314 ? -15.461 -4.793 -11.844 1 51.31 314 ARG B CA 1
ATOM 4755 C C . ARG B 1 314 ? -14.414 -5.457 -12.727 1 51.31 314 ARG B C 1
ATOM 4757 O O . ARG B 1 314 ? -14.391 -6.684 -12.859 1 51.31 314 ARG B O 1
ATOM 4764 N N . GLY B 1 315 ? -13.242 -5.027 -12.969 1 46.16 315 GLY B N 1
ATOM 4765 C CA . GLY B 1 315 ? -12.234 -5.496 -13.906 1 46.16 315 GLY B CA 1
ATOM 4766 C C . GLY B 1 315 ? -12.719 -5.508 -15.344 1 46.16 315 GLY B C 1
ATOM 4767 O O . GLY B 1 315 ? -13.891 -5.227 -15.609 1 46.16 315 GLY B O 1
ATOM 4768 N N . VAL B 1 316 ? -11.961 -5.477 -16.469 1 40.62 316 VAL B N 1
ATOM 4769 C CA . VAL B 1 316 ? -12.32 -5.531 -17.875 1 40.62 316 VAL B CA 1
ATOM 4770 C C . VAL B 1 316 ? -13.406 -6.582 -18.094 1 40.62 316 VAL B C 1
ATOM 4772 O O . VAL B 1 316 ? -14.227 -6.461 -19.016 1 40.62 316 VAL B O 1
ATOM 4775 N N . GLY B 1 317 ? -13.344 -7.629 -17.438 1 38.88 317 GLY B N 1
ATOM 4776 C CA . GLY B 1 317 ? -14.273 -8.695 -17.75 1 38.88 317 GLY B CA 1
ATOM 4777 C C . GLY B 1 317 ? -15.695 -8.406 -17.312 1 38.88 317 GLY B C 1
ATOM 4778 O O . GLY B 1 317 ? -16.609 -9.156 -17.625 1 38.88 317 GLY B O 1
ATOM 4779 N N . GLY B 1 318 ? -15.875 -7.621 -16.344 1 39.34 318 GLY B N 1
ATOM 4780 C CA . GLY B 1 318 ? -17.25 -7.406 -15.914 1 39.34 318 GLY B CA 1
ATOM 4781 C C . GLY B 1 318 ? -18.094 -6.668 -16.938 1 39.34 318 GLY B C 1
ATOM 4782 O O . GLY B 1 318 ? -19.297 -6.531 -16.766 1 39.34 318 GLY B O 1
ATOM 4783 N N . VAL B 1 319 ? -17.516 -5.895 -17.656 1 38.84 319 VAL B N 1
ATOM 4784 C CA . VAL B 1 319 ? -18.312 -5.203 -18.672 1 38.84 319 VAL B CA 1
ATOM 4785 C C . VAL B 1 319 ? -19.094 -6.215 -19.484 1 38.84 319 VAL B C 1
ATOM 4787 O O . VAL B 1 319 ? -20.234 -5.953 -19.875 1 38.84 319 VAL B O 1
ATOM 4790 N N . THR B 1 320 ? -18.5 -7.297 -19.656 1 37.5 320 THR B N 1
ATOM 4791 C CA . THR B 1 320 ? -19.234 -8.227 -20.5 1 37.5 320 THR B CA 1
ATOM 4792 C C . THR B 1 320 ? -20.406 -8.844 -19.75 1 37.5 320 THR B C 1
ATOM 4794 O O . THR B 1 320 ? -21.391 -9.258 -20.359 1 37.5 320 THR B O 1
ATOM 4797 N N . ALA B 1 321 ? -20.266 -8.922 -18.438 1 38.81 321 ALA B N 1
ATOM 4798 C CA . ALA B 1 321 ? -21.375 -9.562 -17.734 1 38.81 321 ALA B CA 1
ATOM 4799 C C . ALA B 1 321 ? -22.578 -8.625 -17.625 1 38.81 321 ALA B C 1
ATOM 4801 O O . ALA B 1 321 ? -23.719 -9.07 -17.703 1 38.81 321 ALA B O 1
ATOM 4802 N N . VAL B 1 322 ? -22.328 -7.363 -17.375 1 40.5 322 VAL B N 1
ATOM 4803 C CA . VAL B 1 322 ? -23.453 -6.441 -17.344 1 40.5 322 VAL B CA 1
ATOM 4804 C C . VAL B 1 322 ? -24.172 -6.449 -18.703 1 40.5 322 VAL B C 1
ATOM 4806 O O . VAL B 1 322 ? -25.406 -6.387 -18.766 1 40.5 322 VAL B O 1
ATOM 4809 N N . ARG B 1 323 ? -23.391 -6.602 -19.688 1 40.25 323 ARG B N 1
ATOM 4810 C CA . ARG B 1 323 ? -24.047 -6.66 -20.984 1 40.25 323 ARG B CA 1
ATOM 4811 C C . ARG B 1 323 ? -24.844 -7.953 -21.141 1 40.25 323 ARG B C 1
ATOM 4813 O O . ARG B 1 323 ? -25.891 -7.969 -21.781 1 40.25 323 ARG B O 1
ATOM 4820 N N . ARG B 1 324 ? -24.297 -8.953 -20.531 1 40.31 324 ARG B N 1
ATOM 4821 C CA . ARG B 1 324 ? -25.031 -10.203 -20.688 1 40.31 324 ARG B CA 1
ATOM 4822 C C . ARG B 1 324 ? -26.266 -10.219 -19.812 1 40.31 324 ARG B C 1
ATOM 4824 O O . ARG B 1 324 ? -27.297 -10.789 -20.188 1 40.31 324 ARG B O 1
ATOM 4831 N N . GLU B 1 325 ? -26.141 -9.68 -18.641 1 44.19 325 GLU B N 1
ATOM 4832 C CA . GLU B 1 325 ? -27.344 -9.648 -17.812 1 44.19 325 GLU B CA 1
ATOM 4833 C C . GLU B 1 325 ? -28.406 -8.727 -18.406 1 44.19 325 GLU B C 1
ATOM 4835 O O . GLU B 1 325 ? -29.594 -9.016 -18.328 1 44.19 325 GLU B O 1
ATOM 4840 N N . ARG B 1 326 ? -27.984 -7.715 -18.984 1 45.88 326 ARG B N 1
ATOM 4841 C CA . ARG B 1 326 ? -28.969 -6.879 -19.656 1 45.88 326 ARG B CA 1
ATOM 4842 C C . ARG B 1 326 ? -29.562 -7.598 -20.859 1 45.88 326 ARG B C 1
ATOM 4844 O O . ARG B 1 326 ? -30.734 -7.402 -21.203 1 45.88 326 ARG B O 1
ATOM 4851 N N . SER B 1 327 ? -28.734 -8.383 -21.438 1 42.84 327 SER B N 1
ATOM 4852 C CA . SER B 1 327 ? -29.234 -9.117 -22.594 1 42.84 327 SER B CA 1
ATOM 4853 C C . SER B 1 327 ? -30.203 -10.227 -22.156 1 42.84 327 SER B C 1
ATOM 4855 O O . SER B 1 327 ? -31.141 -10.555 -22.891 1 42.84 327 SER B O 1
ATOM 4857 N N . VAL B 1 328 ? -29.984 -10.758 -20.984 1 46.66 328 VAL B N 1
ATOM 4858 C CA . VAL B 1 328 ? -30.875 -11.812 -20.5 1 46.66 328 VAL B CA 1
ATOM 4859 C C . VAL B 1 328 ? -32.156 -11.195 -19.984 1 46.66 328 VAL B C 1
ATOM 4861 O O . VAL B 1 328 ? -33.25 -11.742 -20.219 1 46.66 328 VAL B O 1
ATOM 4864 N N . ARG B 1 329 ? -32.094 -10.062 -19.281 1 48.22 329 ARG B N 1
ATOM 4865 C CA . ARG B 1 329 ? -33.312 -9.383 -18.844 1 48.22 329 ARG B CA 1
ATOM 4866 C C . ARG B 1 329 ? -34.125 -8.93 -20.031 1 48.22 329 ARG B C 1
ATOM 4868 O O . ARG B 1 329 ? -35.375 -8.953 -19.984 1 48.22 329 ARG B O 1
ATOM 4875 N N . LYS B 1 330 ? -33.5 -8.484 -21.016 1 48.06 330 LYS B N 1
ATOM 4876 C CA . LYS B 1 330 ? -34.219 -8.109 -22.219 1 48.06 330 LYS B CA 1
ATOM 4877 C C . LYS B 1 330 ? -34.875 -9.32 -22.859 1 48.06 330 LYS B C 1
ATOM 4879 O O . LYS B 1 330 ? -35.938 -9.203 -23.516 1 48.06 330 LYS B O 1
ATOM 4884 N N . ARG B 1 331 ? -34.156 -10.43 -22.656 1 46.19 331 ARG B N 1
ATOM 4885 C CA . ARG B 1 331 ? -34.75 -11.633 -23.234 1 46.19 331 ARG B CA 1
ATOM 4886 C C . ARG B 1 331 ? -35.938 -12.117 -22.406 1 46.19 331 ARG B C 1
ATOM 4888 O O . ARG B 1 331 ? -36.844 -12.781 -22.922 1 46.19 331 ARG B O 1
ATOM 4895 N N . GLN B 1 332 ? -35.781 -11.773 -21.109 1 49.78 332 GLN B N 1
ATOM 4896 C CA . GLN B 1 332 ? -36.938 -12.188 -20.281 1 49.78 332 GLN B CA 1
ATOM 4897 C C . GLN B 1 332 ? -38.094 -11.219 -20.438 1 49.78 332 GLN B C 1
ATOM 4899 O O . GLN B 1 332 ? -39.25 -11.578 -20.156 1 49.78 332 GLN B O 1
ATOM 4904 N N . ASP B 1 333 ? -37.781 -9.977 -20.641 1 46.78 333 ASP B N 1
ATOM 4905 C CA . ASP B 1 333 ? -38.875 -9.055 -20.906 1 46.78 333 ASP B CA 1
ATOM 4906 C C . ASP B 1 333 ? -39.406 -9.25 -22.312 1 46.78 333 ASP B C 1
ATOM 4908 O O . ASP B 1 333 ? -39.969 -8.32 -22.906 1 46.78 333 ASP B O 1
ATOM 4912 N N . GLY B 1 334 ? -39 -10.383 -22.953 1 45.69 334 GLY B N 1
ATOM 4913 C CA . GLY B 1 334 ? -39.719 -10.688 -24.172 1 45.69 334 GLY B CA 1
ATOM 4914 C C . GLY B 1 334 ? -41.219 -10.508 -24.031 1 45.69 334 GLY B C 1
ATOM 4915 O O . GLY B 1 334 ? -41.75 -10.586 -22.922 1 45.69 334 GLY B O 1
ATOM 4916 N N . PRO B 1 335 ? -41.75 -9.836 -24.984 1 47.19 335 PRO B N 1
ATOM 4917 C CA . PRO B 1 335 ? -43.219 -9.617 -24.875 1 47.19 335 PRO B CA 1
ATOM 4918 C C . PRO B 1 335 ? -43.938 -10.844 -24.328 1 47.19 335 PRO B C 1
ATOM 4920 O O . PRO B 1 335 ? -43.625 -11.977 -24.672 1 47.19 335 PRO B O 1
ATOM 4923 N N . ALA B 1 336 ? -44.5 -10.703 -23.234 1 48.41 336 ALA B N 1
ATOM 4924 C CA . ALA B 1 336 ? -45.438 -11.711 -22.719 1 48.41 336 ALA B CA 1
ATOM 4925 C C . ALA B 1 336 ? -46.25 -12.328 -23.828 1 48.41 336 ALA B C 1
ATOM 4927 O O . ALA B 1 336 ? -46.75 -11.617 -24.719 1 48.41 336 ALA B O 1
ATOM 4928 N N . PRO B 1 337 ? -46.125 -13.578 -24.062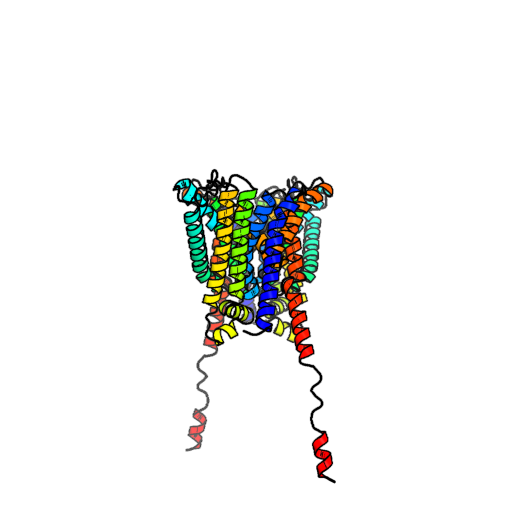 1 44.12 337 PRO B N 1
ATOM 4929 C CA . PRO B 1 337 ? -47 -14.148 -25.094 1 44.12 337 PRO B CA 1
ATOM 4930 C C . PRO B 1 337 ? -48.469 -13.703 -24.953 1 44.12 337 PRO B C 1
ATOM 4932 O O . PRO B 1 337 ? -48.969 -13.562 -23.844 1 44.12 337 PRO B O 1
ATOM 4935 N N . ALA B 1 338 ? -49 -12.883 -25.891 1 46.19 338 ALA B N 1
ATOM 4936 C CA . ALA B 1 338 ? -50.406 -12.531 -26.031 1 46.19 338 ALA B CA 1
ATOM 4937 C C . ALA B 1 338 ? -51.312 -13.766 -25.891 1 46.19 338 ALA B C 1
ATOM 4939 O O . ALA B 1 338 ? -51.438 -14.562 -26.812 1 46.19 338 ALA B O 1
ATOM 4940 N N . THR B 1 339 ? -51.219 -14.562 -24.844 1 41.41 339 THR B N 1
ATOM 4941 C CA . THR B 1 339 ? -52.125 -15.688 -24.703 1 41.41 339 THR B CA 1
ATOM 4942 C C . THR B 1 339 ? -53.562 -15.266 -25.031 1 41.41 339 THR B C 1
ATOM 4944 O O . THR B 1 339 ? -53.875 -14.078 -25.016 1 41.41 339 THR B O 1
ATOM 4947 N N . THR B 1 340 ? -54.625 -16.172 -24.469 1 39.28 340 THR B N 1
ATOM 4948 C CA . THR B 1 340 ? -55.906 -16.812 -24.844 1 39.28 340 THR B CA 1
ATOM 4949 C C . THR B 1 340 ? -57.062 -15.875 -24.562 1 39.28 340 THR B C 1
ATOM 4951 O O . THR B 1 340 ? -57.719 -15.984 -23.531 1 39.28 340 THR B O 1
ATOM 4954 N N . ALA B 1 341 ? -56.844 -14.547 -24.469 1 44.09 341 ALA B N 1
ATOM 4955 C CA . ALA B 1 341 ? -58.094 -13.852 -24.234 1 44.09 341 ALA B CA 1
ATOM 4956 C C . ALA B 1 341 ? -59.094 -14.18 -25.328 1 44.09 341 ALA B C 1
ATOM 4958 O O . ALA B 1 341 ? -60.219 -13.648 -25.328 1 44.09 341 ALA B O 1
ATOM 4959 N N . ARG B 1 342 ? -58.719 -14.906 -26.391 1 40.88 342 ARG B N 1
ATOM 4960 C CA . ARG B 1 342 ? -59.719 -15.141 -27.438 1 40.88 342 ARG B CA 1
ATOM 4961 C C . ARG B 1 342 ? -60.75 -16.172 -27 1 40.88 342 ARG B C 1
ATOM 4963 O O . ARG B 1 342 ? -61.719 -16.438 -27.719 1 40.88 342 ARG B O 1
ATOM 4970 N N . THR B 1 343 ? -60.562 -16.875 -25.875 1 45.12 343 THR B N 1
ATOM 4971 C CA . THR B 1 343 ? -61.531 -17.953 -25.672 1 45.12 343 THR B CA 1
ATOM 4972 C C . THR B 1 343 ? -62.844 -17.422 -25.109 1 45.12 343 THR B C 1
ATOM 4974 O O . THR B 1 343 ? -63.875 -18.062 -25.188 1 45.12 343 THR B O 1
ATOM 4977 N N . GLN B 1 344 ? -62.781 -16.281 -24.453 1 45.88 344 GLN B N 1
ATOM 4978 C CA . GLN B 1 344 ? -64 -15.992 -23.75 1 45.88 344 GLN B CA 1
ATOM 4979 C C . GLN B 1 344 ? -65.062 -15.453 -24.703 1 45.88 344 GLN B C 1
ATOM 4981 O O . GLN B 1 344 ? -66.25 -15.297 -24.328 1 45.88 344 GLN B O 1
ATOM 4986 N N . GLU B 1 345 ? -64.625 -14.906 -25.844 1 46.03 345 GLU B N 1
ATOM 4987 C CA . GLU B 1 345 ? -65.688 -14.281 -26.609 1 46.03 345 GLU B CA 1
ATOM 4988 C C . GLU B 1 345 ? -66.625 -15.32 -27.234 1 46.03 345 GLU B C 1
ATOM 4990 O O . GLU B 1 345 ? -67.688 -14.984 -27.734 1 46.03 345 GLU B O 1
ATOM 4995 N N . ARG B 1 346 ? -66.125 -16.562 -27.375 1 47.31 346 ARG B N 1
ATOM 4996 C CA . ARG B 1 346 ? -67.062 -17.422 -28.141 1 47.31 346 ARG B CA 1
ATOM 4997 C C . ARG B 1 346 ? -68.25 -17.875 -27.281 1 47.31 346 ARG B C 1
ATOM 4999 O O . ARG B 1 346 ? -69.188 -18.469 -27.797 1 47.31 346 ARG B O 1
ATOM 5006 N N . GLU B 1 347 ? -68 -17.938 -25.938 1 48.44 347 GLU B N 1
ATOM 5007 C CA . GLU B 1 347 ? -69.062 -18.625 -25.266 1 48.44 347 GLU B CA 1
ATOM 5008 C C . GLU B 1 347 ? -70.312 -17.75 -25.156 1 48.44 347 GLU B C 1
ATOM 5010 O O . GLU B 1 347 ? -71.375 -18.188 -24.703 1 48.44 347 GLU B O 1
ATOM 5015 N N . THR B 1 348 ? -70.188 -16.422 -25.328 1 47.69 348 THR B N 1
ATOM 5016 C CA . THR B 1 348 ? -71.438 -15.664 -25.109 1 47.69 348 THR B CA 1
ATOM 5017 C C . THR B 1 348 ? -72.25 -15.617 -26.391 1 47.69 348 THR B C 1
ATOM 5019 O O . THR B 1 348 ? -73.312 -15.039 -26.406 1 47.69 348 THR B O 1
ATOM 5022 N N . GLN B 1 349 ? -71.688 -16.156 -27.469 1 36.16 349 GLN B N 1
ATOM 5023 C CA . GLN B 1 349 ? -72.812 -16.234 -28.453 1 36.16 349 GLN B CA 1
ATOM 5024 C C . GLN B 1 349 ? -73.562 -17.531 -28.281 1 36.16 349 GLN B C 1
ATOM 5026 O O . GLN B 1 349 ? -73 -18.594 -28.047 1 36.16 349 GLN B O 1
#

Nearest PDB structures (foldseek):
  7kyp-assembly4_N  TM=5.693E-01  e=3.214E-02  Streptococcus pneumoniae D39
  7kyo-assembly1_C-2  TM=5.210E-01  e=1.709E-02  Streptococcus pneumoniae D39
  5tsb-assembly1_A  TM=1.830E-01  e=1.104E+00  Bordetella bronchiseptica RB50
  7kyp-assembly4_N  TM=5.695E-01  e=2.262E-02  Streptococcus pneumoniae D39
  7kyo-assembly1_C-2  TM=5.208E-01  e=1.550E-02  Streptococcus pneumoniae D39

Sequence (698 aa):
MSHRARALVGSRAAGYAVFVVLLLAVPAVFTRVPFYTMSVAVLMCLQATAALGLVPLVGRAGQISLGQAAFFAVGGYTSAILTGRWHVNALLALTAGVALAMAVAYVVGLFIFRAQGQYLALATLSFGLVVSSLANQLPLTGASNGLAGIPSLAPFGVELDTDLSVYYLVAGVLLVAVLSVDALLRSPAGDALSALGDSPVATEAAGVSAAALRRGALALAAGLASIAGSLYAHWSSFMDSGQAGLLNSVQLLVIASVGGLRTPWGAPLGALVIVTFSEASKDLIPKVFPSATGNFDIIVYGIALIAVLLFLPRGVGGVTAVRRERSVRKRQDGPAPATTARTQERETQMSHRARALVGSRAAGYAVFVVLLLAVPAVFTRVPFYTMSVAVLMCLQATAALGLVPLVGRAGQISLGQAAFFAVGGYTSAILTGRWHVNALLALTAGVALAMAVAYVVGLFIFRAQGQYLALATLSFGLVVSSLANQLPLTGASNGLAGIPSLAPFGVELDTDLSVYYLVAGVLLVAVLSVDALLRSPAGDALSALGDSPVATEAAGVSAAALRRGALALAAGLASIAGSLYAHWSSFMDSGQAGLLNSVQLLVIASVGGLRTPWGAPLGALVIVTFSEASKDLIPKVFPSATGNFDIIVYGIALIAVLLFLPRGVGGVTAVRRERSVRKRQDGPAPATTARTQERETQ

Organism: Streptomyces coelicolor (strain ATCC BAA-471 / A3(2) / M145) (NCBI:txid100226)

pLDDT: mean 78.55, std 17.16, range [35.19, 97.88]

InterPro domains:
  IPR001851 ABC transporter, permease [PF02653] (38-309)
  IPR043428 High-affinity branched-chain amino acid transport system permease protein LivM-like [PTHR30482] (15-329)
  IPR043428 High-affinity branched-chain amino acid transport system permease protein LivM-like [cd06581] (44-318)

Secondary structure (DSSP, 8-state):
--HHHHHHHHHHHHHHHHHHHHHHHHHHHHTTSTT--HHHHHHHHHHHHHHHTHIIIIIIS----S-HHHHHHHHHHHHHHHHHTT---HHHHHHHHHHHHHHHHHHHHHHHTTS-GGGHHHHHHHHHHHHHHHHHH-GGGTGGG-EE-PPP--GGG----SHHHHHHHHHHHHHHHHHHHHHHHTSHHHHHHHHHHH-HHHHHHTT--HHHHHHHHHHHHHHHHHHHHHHHHHHHTEE-GGGGSHHHHHHHHHHHHHH-TTSTTHHHHHHHHHHHHHHHHHHHHHHHSTT--S-THHHHHHHHHHHHHHH-TT-TTHHHHHHHHHHHHHHHTS-----SSTTTTSS--/--HHHHHHHHHHHHHHHHHHHHHHHHHHHHTTSTT--HHHHHHHHHHHHHHHTHIIIIIIS----S-HHHHHHHHHHHHHHHHHTT---HHHHHHHHHHHHHHHHHHHHHHHTTS-GGGHHHHHHHHHHHHHHHHHH-GGGTGGG-EE-PPP--GGG----SHHHHHHHHHHHHHHHHHHHHHHHTSHHHHHHHHHHH-HHHHHHTT--HHHHHHHHHHHHHHHHHHHHHHHHHHHTEE-GGGGSHHHHHHHHHHHHHH-TTSTTHHHHHHHHHHHHHHHHHHHHHHHSTT--S-THHHHHHHHHHHHHHH-TT-TTHHHHHHHHHHHHHHHTS-----S-TTTTSTT-

Radius of gyration: 28.99 Å; Cα contacts (8 Å, |Δi|>4): 1197; chains: 2; bounding box: 97×73×83 Å

Solvent-accessible surface area (backbone atoms only — not comparable to full-atom values): 32835 Å² total; per-residue (Å²): 135,56,72,65,56,49,49,55,50,47,53,47,49,48,52,51,49,51,48,51,50,50,61,62,42,42,62,64,52,29,73,68,35,88,86,34,44,63,66,53,56,38,49,33,33,32,47,12,31,30,14,39,22,43,20,58,21,34,43,25,35,56,46,56,62,30,24,54,15,25,21,15,32,45,2,14,49,41,19,39,44,35,31,54,76,64,63,41,57,61,68,59,19,38,51,48,8,21,52,47,19,22,50,50,32,36,57,49,32,67,51,39,66,70,23,54,80,76,41,29,35,55,37,28,31,22,49,8,39,32,47,19,37,47,31,26,34,32,70,86,42,31,11,82,77,17,39,69,74,27,59,62,51,41,69,97,72,48,69,50,84,42,64,67,51,46,31,53,51,45,47,49,52,33,50,51,49,38,51,50,49,43,52,42,56,74,33,72,66,26,49,48,30,39,41,33,39,74,31,52,68,58,30,43,74,73,70,43,61,57,66,56,52,51,25,48,33,42,15,50,20,18,26,33,7,3,49,25,21,20,52,43,20,22,71,65,22,39,42,49,30,69,56,8,24,60,67,47,9,48,44,32,46,34,21,16,34,60,28,4,19,71,37,64,62,6,10,54,50,8,18,53,51,48,51,50,48,36,53,47,42,64,61,47,42,36,72,76,39,67,77,35,83,55,75,58,47,47,33,51,44,15,50,50,39,39,49,31,46,65,73,23,72,62,14,61,49,38,60,57,47,57,53,46,52,50,51,49,49,54,56,66,62,40,77,70,77,84,68,76,68,72,61,64,65,61,69,76,101,135,55,72,66,57,50,50,54,50,45,54,46,48,48,51,50,48,52,47,51,49,51,61,64,41,40,62,64,52,28,74,69,35,89,86,33,44,62,67,53,55,38,48,34,35,32,48,12,32,31,13,40,23,41,22,57,20,33,44,25,36,56,44,56,62,31,24,52,15,25,21,14,34,46,2,15,49,41,19,38,44,36,30,54,75,65,64,41,57,60,69,60,20,37,52,50,9,21,51,47,17,21,49,50,32,35,55,50,32,68,51,39,67,71,24,56,82,76,44,30,34,56,38,28,32,20,50,9,40,30,48,19,37,47,32,25,35,32,71,88,43,32,11,82,77,17,39,69,74,26,59,62,52,39,69,96,72,46,68,50,83,44,63,66,53,48,33,53,50,45,47,47,50,33,50,51,48,39,52,53,50,43,55,41,57,72,33,73,64,27,49,48,30,39,41,34,37,72,32,50,67,59,30,43,73,73,71,41,60,56,66,58,52,52,26,49,32,42,15,48,19,18,26,34,8,4,47,24,21,21,54,43,19,21,71,64,22,41,44,49,30,70,56,9,25,59,67,46,9,47,44,32,47,34,23,16,35,61,29,5,19,73,37,63,62,6,10,54,50,7,19,51,52,49,52,50,49,36,53,48,43,64,61,48,41,35,70,75,38,69,77,33,84,56,75,58,46,47,34,50,44,14,50,50,37,39,49,32,45,66,73,24,72,60,14,62,48,36,59,57,48,57,51,46,52,52,50,47,50,53,58,65,61,40,77,70,77,84,70,77,71,73,62,67,65,61,71,76,104

Foldseek 3Di:
DDPVVVVVVVVVVVVLVVLVVVLVCCCVVLVVDVLHDLVLLLVLLLLLLLLLLLLLQCQALVADALQSLLLLQQLQLQLQLCCVVVVDASVVSNVVSLVVLLVVLLVLLVVLPVDPSVCSRVSNQVVLVVSLQCLLCDVSQVRVNGQAQRAARCVVNNRQPDSVSLSVVSSVVSSVSLVVVQVCCPDVLVVLSNVNSVPVVVSVVVVHHSSVSNSNSSSSSSSSSSSSSNSVCNVVSTHHSCSSHSLVSLLSNLLQQQQFSNHSRRSSVSSVVLSVVQSVCVVVVCVVVVVCPDRCSSVSSVVSVVCSVVPPVSGPVCVVVVVVVVVVVVVVVPPDPPDDPVPPVVVVD/DDPVVVVVVVVVVVVLVVLVVCLVCCCVVLVVDVLRDLVLLLVLLLLLLLLLLLLLQCQALVADALQSLLLLQQLQLQLQLCCVVVVDASVVSNVVSLVVLLVVLLVLLVVLPVDPSVCSRVSSQVVLVVSLQCLLCDVSQVRVNGQAQRAARCVVNNRQPDSVSLSVVSSVVSSVSLVVVQVCCPDVLVVLSNVNSVPVVVSVVVVHHSSVSNSNSSSSSSSSSSSSSNSVCNVVSTHHSCSSHSLVSLLSNLLQQQQFSNHSRRSSVSSVVLSVVQSVCVVVVCVVVVVCPDRCSSVSSVVSVVCSVVPPVSGPPVVVVVVVVVVVVVVVVPPDPPDDPVPPVPVVD